Protein AF-A0A7C6KQ66-F1 (afdb_monomer)

pLDDT: mean 91.45, std 15.51, range [29.56, 98.81]

Sequence (405 aa):
MKKIFVTVLALMLLFSIIGCSGQSTKSQGKYQDGIYFAQEDEFASSGWKYLVTLEVKGGKIVAADWNGVNKTGGPDKDTLSKAGKYPIVANGGAQADWHVQAEKVEAYLIETQDPSKISFKDGEGHTDDIAGVSIKVSEFFKLVEKALANGPVGRGKYQDGAYYAEEEGYTKDWKYTASLTVVNGFIVAADWNGVNINGGKDKDTLSKDGEYPIVTNGGAQADWHVQAEKAEAYLLSTQDPTKITYKDDAGHTDDIAGVSIHVKEFFELAQKALENGPIAEGPYKDGFYYAQQKEFTKGFKYMAHIAVKNGRIVAADWNGIAEEEGAPDKDNLSKSGEYGLVTKGNAQAEWHEQAQRAEAYLIETQDPTKISYKDDEGHTDDIAGVSIHVSEFFELAKEALKDAK

Structure (mmCIF, N/CA/C/O backbone):
data_AF-A0A7C6KQ66-F1
#
_entry.id   AF-A0A7C6KQ66-F1
#
loop_
_atom_site.group_PDB
_atom_site.id
_atom_site.type_symbol
_atom_site.label_atom_id
_atom_site.label_alt_id
_atom_site.label_comp_id
_atom_site.label_asym_id
_atom_site.label_entity_id
_atom_site.label_seq_id
_atom_site.pdbx_PDB_ins_code
_atom_site.Cartn_x
_atom_site.Cartn_y
_atom_site.Cartn_z
_atom_site.occupancy
_atom_site.B_iso_or_equiv
_atom_site.auth_seq_id
_atom_site.auth_comp_id
_atom_site.auth_asym_id
_atom_site.auth_atom_id
_atom_site.pdbx_PDB_model_num
ATOM 1 N N . MET A 1 1 ? -54.425 56.608 -1.137 1.00 40.84 1 MET A N 1
ATOM 2 C CA . MET A 1 1 ? -54.417 55.138 -1.302 1.00 40.84 1 MET A CA 1
ATOM 3 C C . MET A 1 1 ? -53.670 54.542 -0.101 1.00 40.84 1 MET A C 1
ATOM 5 O O . MET A 1 1 ? -52.453 54.573 -0.089 1.00 40.84 1 MET A O 1
ATOM 9 N N . LYS A 1 2 ? -54.317 54.517 1.081 1.00 30.23 2 LYS A N 1
ATOM 10 C CA . LYS A 1 2 ? -54.684 53.312 1.879 1.00 30.23 2 LYS A CA 1
ATOM 11 C C . LYS A 1 2 ? -53.529 52.291 1.946 1.00 30.23 2 LYS A C 1
ATOM 13 O O . LYS A 1 2 ? -53.368 51.536 1.004 1.00 30.23 2 LYS A O 1
ATOM 18 N N . LYS A 1 3 ? -52.569 52.423 2.878 1.00 31.64 3 LYS A N 1
ATOM 19 C CA . LYS A 1 3 ? -52.571 52.019 4.313 1.00 31.64 3 LYS A CA 1
ATOM 20 C C . LYS A 1 3 ? -53.028 50.561 4.529 1.00 31.64 3 LYS A C 1
ATOM 22 O O . LYS A 1 3 ? -54.137 50.241 4.119 1.00 31.64 3 LYS A O 1
ATOM 27 N N . ILE A 1 4 ? -52.267 49.771 5.298 1.00 34.25 4 ILE A N 1
ATOM 28 C CA . ILE A 1 4 ? -52.582 49.374 6.694 1.00 34.25 4 ILE A CA 1
ATOM 29 C C . ILE A 1 4 ? -51.693 48.179 7.129 1.00 34.25 4 ILE A C 1
ATOM 31 O O . ILE A 1 4 ? -51.730 47.110 6.532 1.00 34.25 4 ILE A O 1
ATOM 35 N N . PHE A 1 5 ? -50.934 48.388 8.210 1.00 36.22 5 PHE A N 1
ATOM 36 C CA . PHE A 1 5 ? -50.412 47.376 9.139 1.00 36.22 5 PHE A CA 1
ATOM 37 C C . PHE A 1 5 ? -51.579 46.837 9.986 1.00 36.22 5 PHE A C 1
ATOM 39 O O . PHE A 1 5 ? -52.257 47.659 10.600 1.00 36.22 5 PHE A O 1
ATOM 46 N N . VAL A 1 6 ? -51.775 45.518 10.095 1.00 33.78 6 VAL A N 1
ATOM 47 C CA . VAL A 1 6 ? -52.524 44.889 11.206 1.00 33.78 6 VAL A CA 1
ATOM 48 C C . VAL A 1 6 ? -51.905 43.530 11.536 1.00 33.78 6 VAL A C 1
ATOM 50 O O . VAL A 1 6 ? -52.036 42.563 10.794 1.00 33.78 6 VAL A O 1
ATOM 53 N N . THR A 1 7 ? -51.248 43.483 12.688 1.00 36.09 7 THR A N 1
ATOM 54 C CA . THR A 1 7 ? -51.093 42.307 13.552 1.00 36.09 7 THR A CA 1
ATOM 55 C C . THR A 1 7 ? -52.466 41.934 14.112 1.00 36.09 7 THR A C 1
ATOM 57 O O . THR A 1 7 ? -53.162 42.872 14.488 1.00 36.09 7 THR A O 1
ATOM 60 N N . VAL A 1 8 ? -52.840 40.644 14.228 1.00 31.25 8 VAL A N 1
ATOM 61 C CA . VAL A 1 8 ? -53.646 40.086 15.349 1.00 31.25 8 VAL A CA 1
ATOM 62 C C . VAL A 1 8 ? -54.064 38.609 15.145 1.00 31.25 8 VAL A C 1
ATOM 64 O O . VAL A 1 8 ? -54.542 38.218 14.088 1.00 31.25 8 VAL A O 1
ATOM 67 N N . LEU A 1 9 ? -53.936 37.878 16.261 1.00 29.56 9 LEU A N 1
ATOM 68 C CA . LEU A 1 9 ? -54.646 36.689 16.767 1.00 29.56 9 LEU A CA 1
ATOM 69 C C . LEU A 1 9 ? -54.459 35.279 16.188 1.00 29.56 9 LEU A C 1
ATOM 71 O O . LEU A 1 9 ? -54.883 34.928 15.093 1.00 29.56 9 LEU A O 1
ATOM 75 N N . ALA A 1 10 ? -53.996 34.441 17.118 1.00 36.22 10 ALA A N 1
ATOM 76 C CA . ALA A 1 10 ? -54.229 33.016 17.233 1.00 36.22 10 ALA A CA 1
ATOM 77 C C . ALA A 1 10 ? -55.722 32.644 17.209 1.00 36.22 10 ALA A C 1
ATOM 79 O O . ALA A 1 10 ? -56.552 33.311 17.831 1.00 36.22 10 ALA A O 1
ATOM 80 N N . LEU A 1 11 ? -56.019 31.496 16.598 1.00 30.98 11 LEU A N 1
ATOM 81 C CA . LEU A 1 11 ? -57.235 30.736 16.854 1.00 30.98 11 LEU A CA 1
ATOM 82 C C . LEU A 1 11 ? -56.868 29.257 17.031 1.00 30.98 11 LEU A C 1
ATOM 84 O O . LEU A 1 11 ? -56.385 28.603 16.110 1.00 30.98 11 LEU A O 1
ATOM 88 N N . MET A 1 12 ? -57.083 28.766 18.252 1.00 35.69 12 MET A N 1
ATOM 89 C CA . MET A 1 12 ? -57.128 27.347 18.593 1.00 35.69 12 MET A CA 1
ATOM 90 C C . MET A 1 12 ? -58.239 26.658 17.797 1.00 35.69 12 MET A C 1
ATOM 92 O O . MET A 1 12 ? -59.374 27.132 17.784 1.00 35.69 12 MET A O 1
ATOM 96 N N . LEU A 1 13 ? -57.933 25.491 17.234 1.00 33.09 13 LEU A N 1
ATOM 97 C CA . LEU A 1 13 ? -58.931 24.528 16.782 1.00 33.09 13 LEU A CA 1
ATOM 98 C C . LEU A 1 13 ? -58.604 23.162 17.388 1.00 33.09 13 LEU A C 1
ATOM 100 O O . LEU A 1 13 ? -57.654 22.486 17.002 1.00 33.09 13 LEU A O 1
ATOM 104 N N . LEU A 1 14 ? -59.407 22.815 18.394 1.00 34.69 14 LEU A N 1
ATOM 105 C CA . LEU A 1 14 ? -59.548 21.489 18.979 1.00 34.69 14 LEU A CA 1
ATOM 106 C C . LEU A 1 14 ? -60.201 20.558 17.951 1.00 34.69 14 LEU A C 1
ATOM 108 O O . LEU A 1 14 ? -61.336 20.796 17.545 1.00 34.69 14 LEU A O 1
ATOM 112 N N . PHE A 1 15 ? -59.516 19.472 17.603 1.00 36.56 15 PHE A N 1
ATOM 113 C CA . PHE A 1 15 ? -60.144 18.271 17.060 1.00 36.56 15 PHE A CA 1
ATOM 114 C C . PHE A 1 15 ? -59.748 17.081 17.931 1.00 36.56 15 PHE A C 1
ATOM 116 O O . PHE A 1 15 ? -58.623 16.588 17.892 1.00 36.56 15 PHE A O 1
ATOM 123 N N . SER A 1 16 ? -60.695 16.649 18.756 1.00 36.44 16 SER A N 1
ATOM 124 C CA . SER A 1 16 ? -60.678 15.388 19.482 1.00 36.44 16 SER A CA 1
ATOM 125 C C . SER A 1 16 ? -61.073 14.265 18.526 1.00 36.44 16 SER A C 1
ATOM 127 O O . SER A 1 16 ? -62.207 14.217 18.054 1.00 36.44 16 SER A O 1
ATOM 129 N N . ILE A 1 17 ? -60.153 13.332 18.276 1.00 41.84 17 ILE A N 1
ATOM 130 C CA . ILE A 1 17 ? -60.480 12.020 17.715 1.00 41.84 17 ILE A CA 1
ATOM 131 C C . ILE A 1 17 ? -59.922 10.970 18.671 1.00 41.84 17 ILE A C 1
ATOM 133 O O . ILE A 1 17 ? -58.716 10.843 18.868 1.00 41.84 17 ILE A O 1
ATOM 137 N N . ILE A 1 18 ? -60.849 10.259 19.306 1.00 48.12 18 ILE A N 1
ATOM 138 C CA . ILE A 1 18 ? -60.609 9.071 20.115 1.00 48.12 18 ILE A CA 1
ATOM 139 C C . ILE A 1 18 ? -60.218 7.945 19.155 1.00 48.12 18 ILE A C 1
ATOM 141 O O . ILE A 1 18 ? -61.003 7.565 18.290 1.00 48.12 18 ILE A O 1
ATOM 145 N N . GLY A 1 19 ? -59.009 7.418 19.323 1.00 34.84 19 GLY A N 1
ATOM 146 C CA . GLY A 1 19 ? -58.496 6.266 18.590 1.00 34.84 19 GLY A CA 1
ATOM 147 C C . GLY A 1 19 ? -57.509 5.489 19.453 1.00 34.84 19 GLY A C 1
ATOM 148 O O . GLY A 1 19 ? -56.300 5.598 19.278 1.00 34.84 19 GLY A O 1
ATOM 149 N N . CYS A 1 20 ? -58.022 4.721 20.415 1.00 43.88 20 CYS A N 1
ATOM 150 C CA . CYS A 1 20 ? -57.249 3.678 21.081 1.00 43.88 20 CYS A CA 1
ATOM 151 C C . CYS A 1 20 ? -57.147 2.461 20.155 1.00 43.88 20 CYS A C 1
ATOM 153 O O . CYS A 1 20 ? -58.115 1.722 20.011 1.00 43.88 20 CYS A O 1
ATOM 155 N N . SER A 1 21 ? -55.962 2.206 19.603 1.00 38.78 21 SER A N 1
ATOM 156 C CA . SER A 1 21 ? -55.524 0.848 19.263 1.00 38.78 21 SER A CA 1
ATOM 157 C C . SER A 1 21 ? -54.003 0.813 19.099 1.00 38.78 21 SER A C 1
ATOM 159 O O . SER A 1 21 ? -53.472 1.198 18.063 1.00 38.78 21 SER A O 1
ATOM 161 N N . GLY A 1 22 ? -53.317 0.346 20.146 1.00 40.84 22 GLY A N 1
ATOM 162 C CA . GLY A 1 22 ? -52.006 -0.295 20.037 1.00 40.84 22 GLY A CA 1
ATOM 163 C C . GLY A 1 22 ? -50.828 0.582 19.619 1.00 40.84 22 GLY A C 1
ATOM 164 O O . GLY A 1 22 ? -50.122 0.233 18.679 1.00 40.84 22 GLY A O 1
ATOM 165 N N . GLN A 1 23 ? -50.532 1.656 20.357 1.00 34.25 23 GLN A N 1
ATOM 166 C CA . GLN A 1 23 ? -49.145 2.119 20.420 1.00 34.25 23 GLN A CA 1
ATOM 167 C C . GLN A 1 23 ? -48.328 1.046 21.145 1.00 34.25 23 GLN A C 1
ATOM 169 O O . GLN A 1 23 ? -48.281 0.998 22.372 1.00 34.25 23 GLN A O 1
ATOM 174 N N . SER A 1 24 ? -47.674 0.175 20.378 1.00 35.59 24 SER A N 1
ATOM 175 C CA . SER A 1 24 ? -46.448 -0.454 20.845 1.00 35.59 24 SER A CA 1
ATOM 176 C C . SER A 1 24 ? -45.450 0.678 21.070 1.00 35.59 24 SER A C 1
ATOM 178 O O . SER A 1 24 ? -44.851 1.188 20.120 1.00 35.59 24 SER A O 1
ATOM 180 N N . THR A 1 25 ? -45.308 1.116 22.315 1.00 33.81 25 THR A N 1
ATOM 181 C CA . THR A 1 25 ? -44.170 1.911 22.757 1.00 33.81 25 THR A CA 1
ATOM 182 C C . THR A 1 25 ? -42.924 1.050 22.564 1.00 33.81 25 THR A C 1
ATOM 184 O O . THR A 1 25 ? -42.476 0.352 23.470 1.00 33.81 25 THR A O 1
ATOM 187 N N . LYS A 1 26 ? -42.369 1.047 21.342 1.00 45.38 26 LYS A N 1
ATOM 188 C CA . LYS A 1 26 ? -40.978 0.651 21.144 1.00 45.38 26 LYS A CA 1
ATOM 189 C C . LYS A 1 26 ? -40.188 1.562 22.071 1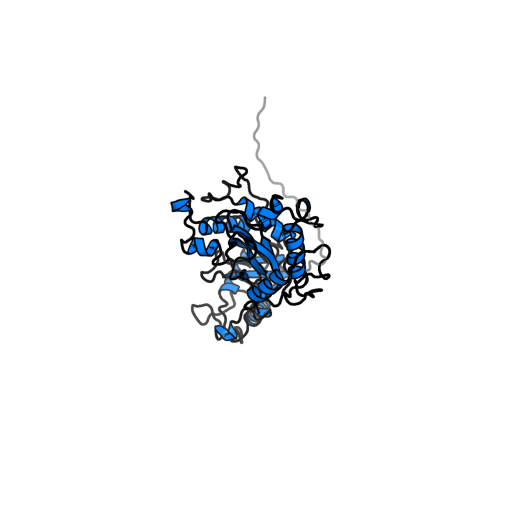.00 45.38 26 LYS A C 1
ATOM 191 O O . LYS A 1 26 ? -40.188 2.774 21.877 1.00 45.38 26 LYS A O 1
ATOM 196 N N . SER A 1 27 ? -39.602 0.978 23.113 1.00 42.00 27 SER A N 1
ATOM 197 C CA . SER A 1 27 ? -38.518 1.598 23.863 1.00 42.00 27 SER A CA 1
ATOM 198 C C . SER A 1 27 ? -37.570 2.197 22.828 1.00 42.00 27 SER A C 1
ATOM 200 O O . SER A 1 27 ? -36.998 1.472 22.016 1.00 42.00 27 SER A O 1
ATOM 202 N N . GLN A 1 28 ? -37.522 3.525 22.767 1.00 52.28 28 GLN A N 1
ATOM 203 C CA . GLN A 1 28 ? -36.563 4.234 21.940 1.00 52.28 28 GLN A CA 1
ATOM 204 C C . GLN A 1 28 ? -35.218 3.947 22.612 1.00 52.28 28 GLN A C 1
ATOM 206 O O . GLN A 1 28 ? -34.982 4.413 23.727 1.00 52.28 28 GLN A O 1
ATOM 211 N N . GLY A 1 29 ? -34.436 3.028 22.039 1.00 63.50 29 GLY A N 1
ATOM 212 C CA . GLY A 1 29 ? -33.154 2.633 22.615 1.00 63.50 29 GLY A CA 1
ATOM 213 C C . GLY A 1 29 ? -32.194 3.825 22.708 1.00 63.50 29 GLY A C 1
ATOM 214 O O . GLY A 1 29 ? -32.462 4.897 22.165 1.00 63.50 29 GLY A O 1
ATOM 215 N N . LYS A 1 30 ? -31.090 3.649 23.442 1.00 85.81 30 LYS A N 1
ATOM 216 C CA . LYS A 1 30 ? -30.157 4.729 23.827 1.00 85.81 30 LYS A CA 1
ATOM 217 C C . LYS A 1 30 ? -29.564 5.462 22.615 1.00 85.81 30 LYS A C 1
ATOM 219 O O . LYS A 1 30 ? -29.259 6.647 22.714 1.00 85.81 30 LYS A O 1
ATOM 224 N N . TYR A 1 31 ? -29.430 4.766 21.489 1.00 93.62 31 TYR A N 1
ATOM 225 C CA . TYR A 1 31 ? -28.789 5.253 20.269 1.00 93.62 31 TYR A CA 1
ATOM 226 C C . TYR A 1 31 ? -29.721 5.136 19.054 1.00 93.62 31 TYR A C 1
ATOM 228 O O . TYR A 1 31 ? -30.702 4.392 19.082 1.00 93.62 31 TYR A O 1
ATOM 236 N N . GLN A 1 32 ? -29.437 5.889 17.991 1.00 96.44 32 GLN A N 1
ATOM 237 C CA . GLN A 1 32 ? -30.151 5.754 16.718 1.00 96.44 32 GLN A CA 1
ATOM 238 C C . GLN A 1 32 ? -29.660 4.502 15.986 1.00 96.44 32 GLN A C 1
ATOM 240 O O . GLN A 1 32 ? -28.497 4.136 16.098 1.00 96.44 32 GLN A O 1
ATOM 245 N N . ASP A 1 33 ? -30.531 3.843 15.227 1.00 97.88 33 ASP A N 1
ATOM 246 C CA . ASP A 1 33 ? -30.113 2.691 14.426 1.00 97.88 33 ASP A CA 1
ATOM 247 C C . ASP A 1 33 ? -29.197 3.140 13.279 1.00 97.88 33 ASP A C 1
ATOM 249 O O . ASP A 1 33 ? -29.448 4.163 12.638 1.00 97.88 33 ASP A O 1
ATOM 253 N N . GLY A 1 34 ? -28.155 2.359 12.997 1.00 98.19 34 GLY A N 1
ATOM 254 C CA . GLY A 1 34 ? -27.223 2.635 11.907 1.00 98.19 34 GLY A CA 1
ATOM 255 C C . GLY A 1 34 ? -25.794 2.173 12.176 1.00 98.19 34 GLY A C 1
ATOM 256 O O . GLY A 1 34 ? -25.508 1.524 13.182 1.00 98.19 34 GLY A O 1
ATOM 257 N N . ILE A 1 35 ? -24.905 2.516 11.244 1.00 98.62 35 ILE A N 1
ATOM 258 C CA . ILE A 1 35 ? -23.466 2.262 11.348 1.00 98.62 35 ILE A CA 1
ATOM 259 C C . ILE A 1 35 ? -22.779 3.516 11.866 1.00 98.62 35 ILE A C 1
ATOM 261 O O . ILE A 1 35 ? -22.937 4.590 11.287 1.00 98.62 35 ILE A O 1
ATOM 265 N N . TYR A 1 36 ? -22.013 3.362 12.933 1.00 98.69 36 TYR A N 1
ATOM 266 C CA . TYR A 1 36 ? -21.206 4.404 13.546 1.00 98.69 36 TYR A CA 1
ATOM 267 C C . TYR A 1 36 ? -19.739 4.113 13.268 1.00 98.69 36 TYR A C 1
ATOM 269 O O . TYR A 1 36 ? -19.330 2.955 13.275 1.00 98.69 36 TYR A O 1
ATOM 277 N N . PHE A 1 37 ? -18.948 5.156 13.046 1.00 98.56 37 PHE A N 1
ATOM 278 C CA . PHE A 1 37 ? -17.531 5.013 12.751 1.00 98.56 37 PHE A CA 1
ATOM 279 C C . PHE A 1 37 ? -16.745 6.175 13.349 1.00 98.56 37 PHE A C 1
ATOM 281 O O . PHE A 1 37 ? -17.166 7.331 13.257 1.00 98.56 37 PHE A O 1
ATOM 288 N N . ALA A 1 38 ? -15.606 5.872 13.958 1.00 98.44 38 ALA A N 1
ATOM 289 C CA . ALA A 1 38 ? -14.645 6.871 14.398 1.00 98.44 38 ALA A CA 1
ATOM 290 C C . ALA A 1 38 ? -13.224 6.338 14.260 1.00 98.44 38 ALA A C 1
ATOM 292 O O . ALA A 1 38 ? -12.986 5.141 14.361 1.00 98.44 38 ALA A O 1
ATOM 293 N N . GLN A 1 39 ? -12.281 7.252 14.080 1.00 98.19 39 GLN A N 1
ATOM 294 C CA . GLN A 1 39 ? -10.851 6.977 14.049 1.00 98.19 39 GLN A CA 1
ATOM 295 C C . GLN A 1 39 ? -10.110 8.011 14.895 1.00 98.19 39 GLN A C 1
ATOM 297 O O . GLN A 1 39 ? -10.647 9.091 15.193 1.00 98.19 39 GLN A O 1
ATOM 302 N N . GLU A 1 40 ? -8.892 7.671 15.300 1.00 98.19 40 GLU A N 1
ATOM 303 C CA . GLU A 1 40 ? -7.959 8.641 15.867 1.00 98.19 40 GLU A CA 1
ATOM 304 C C . GLU A 1 40 ? -7.658 9.732 14.832 1.00 98.19 40 GLU A C 1
ATOM 306 O O . GLU A 1 40 ? -7.700 9.493 13.622 1.00 98.19 40 GLU A O 1
ATOM 311 N N . ASP A 1 41 ? -7.412 10.950 15.315 1.00 95.19 41 ASP A N 1
ATOM 312 C CA . ASP A 1 41 ? -7.246 12.120 14.447 1.00 95.19 41 ASP A CA 1
ATOM 313 C C . ASP A 1 41 ? -5.884 12.132 13.737 1.00 95.19 41 ASP A C 1
ATOM 315 O O . ASP A 1 41 ? -5.774 12.638 12.624 1.00 95.19 41 ASP A O 1
ATOM 319 N N . GLU A 1 42 ? -4.866 11.524 14.348 1.00 95.12 42 GLU A N 1
ATOM 320 C CA . GLU A 1 42 ? -3.498 11.467 13.835 1.00 95.12 42 GLU A CA 1
ATOM 321 C C . GLU A 1 42 ? -2.936 10.047 13.950 1.00 95.12 42 GLU A C 1
ATOM 323 O O . GLU A 1 42 ? -3.331 9.269 14.822 1.00 95.12 42 GLU A O 1
ATOM 328 N N . PHE A 1 43 ? -1.983 9.708 13.081 1.00 95.94 43 PHE A N 1
ATOM 329 C CA . PHE A 1 43 ? -1.188 8.495 13.245 1.00 95.94 43 PHE A CA 1
ATOM 330 C C . PHE A 1 43 ? -0.196 8.667 14.395 1.00 95.94 43 PHE A C 1
ATOM 332 O O . PHE A 1 43 ? 0.498 9.678 14.492 1.00 95.94 43 PHE A O 1
ATOM 339 N N . ALA A 1 44 ? -0.073 7.649 15.247 1.00 95.06 44 ALA A N 1
ATOM 340 C CA . ALA A 1 44 ? 0.959 7.627 16.272 1.00 95.06 44 ALA A CA 1
ATOM 341 C C . ALA A 1 44 ? 2.363 7.583 15.642 1.00 95.06 44 ALA A C 1
ATOM 343 O O . ALA A 1 44 ? 2.538 7.229 14.475 1.00 95.06 44 ALA A O 1
ATOM 344 N N . SER A 1 45 ? 3.403 7.833 16.442 1.00 92.06 45 SER A N 1
ATOM 345 C CA . SER A 1 45 ? 4.806 7.731 15.997 1.00 92.06 45 SER A CA 1
ATOM 346 C C . SER A 1 45 ? 5.183 6.350 15.442 1.00 92.06 45 SER A C 1
ATOM 348 O O . SER A 1 45 ? 6.096 6.238 14.630 1.00 92.06 45 SER A O 1
ATOM 350 N N . SER A 1 46 ? 4.451 5.302 15.834 1.00 91.94 46 SER A N 1
ATOM 351 C CA . SER A 1 46 ? 4.573 3.947 15.280 1.00 91.94 46 SER A CA 1
ATOM 352 C C . SER A 1 46 ? 4.045 3.806 13.844 1.00 91.94 46 SER A C 1
ATOM 354 O O . SER A 1 46 ? 4.183 2.743 13.242 1.00 91.94 46 SER A O 1
ATOM 356 N N . GLY A 1 47 ? 3.397 4.843 13.312 1.00 94.94 47 GLY A N 1
ATOM 357 C CA . GLY A 1 47 ? 2.683 4.832 12.040 1.00 94.94 47 GLY A CA 1
ATOM 358 C C . GLY A 1 47 ? 1.283 4.228 12.115 1.00 94.94 47 GLY A C 1
ATOM 359 O O . GLY A 1 47 ? 0.590 4.243 11.108 1.00 94.94 47 GLY A O 1
ATOM 360 N N . TRP A 1 48 ? 0.850 3.709 13.267 1.00 96.56 48 TRP A N 1
ATOM 361 C CA . TRP A 1 48 ? -0.486 3.135 13.445 1.00 96.56 48 TRP A CA 1
ATOM 362 C C . TRP A 1 48 ? -1.481 4.155 13.985 1.00 96.56 48 TRP A C 1
ATOM 364 O O . TRP A 1 48 ? -1.128 4.986 14.821 1.00 96.56 48 TRP A O 1
ATOM 374 N N . LYS A 1 49 ? -2.736 4.022 13.564 1.00 97.06 49 LYS A N 1
ATOM 375 C CA . LYS A 1 49 ? -3.890 4.638 14.218 1.00 97.06 49 LYS A CA 1
ATOM 376 C C . LYS A 1 49 ? -5.005 3.624 14.400 1.00 97.06 49 LYS A C 1
ATOM 378 O O . LYS A 1 49 ? -5.123 2.695 13.599 1.00 97.06 49 LYS A O 1
ATOM 383 N N . TYR A 1 50 ? -5.825 3.811 15.421 1.00 98.44 50 TYR A N 1
ATOM 384 C CA . TYR A 1 50 ? -6.993 2.982 15.683 1.00 98.44 50 TYR A CA 1
ATOM 385 C C . TYR A 1 50 ? -8.284 3.595 15.153 1.00 98.44 50 TYR A C 1
ATOM 387 O O . TYR A 1 50 ? -8.422 4.809 14.984 1.00 98.44 50 TYR A O 1
ATOM 395 N N . LEU A 1 51 ? -9.249 2.717 14.906 1.00 98.62 51 LEU A N 1
ATOM 396 C CA . LEU A 1 51 ? -10.595 3.051 14.478 1.00 98.62 51 LEU A CA 1
ATOM 397 C C . LEU A 1 51 ? -11.602 2.054 15.051 1.00 98.62 51 LEU A C 1
ATOM 399 O O . LEU A 1 51 ? -11.235 0.960 15.475 1.00 98.62 51 LEU A O 1
ATOM 403 N N . VAL A 1 52 ? -12.872 2.441 15.076 1.00 98.75 52 VAL A N 1
ATOM 404 C CA . VAL A 1 52 ? -13.972 1.579 15.497 1.00 98.75 52 VAL A CA 1
ATOM 405 C C . VAL A 1 52 ? -15.138 1.696 14.529 1.00 98.75 52 VAL A C 1
ATOM 407 O O . VAL A 1 52 ? -15.506 2.806 14.134 1.00 98.75 52 VAL A O 1
ATOM 410 N N . THR A 1 53 ? -15.750 0.561 14.203 1.00 98.69 53 THR A N 1
ATOM 411 C CA . THR A 1 53 ? -17.044 0.484 13.518 1.00 98.69 53 THR A CA 1
ATOM 412 C C . THR A 1 53 ? -18.063 -0.151 14.460 1.00 98.69 53 THR A C 1
ATOM 414 O O . THR A 1 53 ? -17.815 -1.217 15.014 1.00 98.69 53 THR A O 1
ATOM 417 N N . LEU A 1 54 ? -19.224 0.477 14.655 1.00 98.75 54 LEU A N 1
ATOM 418 C CA . LEU A 1 54 ? -20.321 -0.084 15.451 1.00 98.75 54 LEU A CA 1
ATOM 419 C C . LEU A 1 54 ? -21.569 -0.238 14.589 1.00 98.75 54 LEU A C 1
ATOM 421 O O . LEU A 1 54 ? -21.875 0.631 13.773 1.00 98.75 54 LEU A O 1
ATOM 425 N N . GLU A 1 55 ? -22.345 -1.288 14.835 1.00 98.56 55 GLU A N 1
ATOM 426 C CA . GLU A 1 55 ? -23.711 -1.404 14.325 1.00 98.56 55 GLU A CA 1
ATOM 427 C C . GLU A 1 55 ? -24.703 -1.266 15.479 1.00 98.56 55 GLU A C 1
ATOM 429 O O . GLU A 1 55 ? -24.615 -1.985 16.477 1.00 98.56 55 GLU A O 1
ATOM 434 N N . VAL A 1 56 ? -25.676 -0.367 15.329 1.00 98.62 56 VAL A N 1
ATOM 435 C CA . VAL A 1 56 ? -26.789 -0.197 16.266 1.00 98.62 56 VAL A CA 1
ATOM 436 C C . VAL A 1 56 ? -28.097 -0.639 15.613 1.00 98.62 56 VAL A C 1
ATOM 438 O O . VAL A 1 56 ? -28.448 -0.171 14.528 1.00 98.62 56 VAL A O 1
ATOM 441 N N . LYS A 1 57 ? -28.843 -1.519 16.293 1.00 97.88 57 LYS A N 1
ATOM 442 C CA . LYS A 1 57 ? -30.187 -1.977 15.898 1.00 97.88 57 LYS A CA 1
ATOM 443 C C . LYS A 1 57 ? -31.129 -1.978 17.098 1.00 97.88 57 LYS A C 1
ATOM 445 O O . LYS A 1 57 ? -30.795 -2.508 18.158 1.00 97.88 57 LYS A O 1
ATOM 450 N N . GLY A 1 58 ? -32.325 -1.414 16.945 1.00 96.12 58 GLY A N 1
ATOM 451 C CA . GLY A 1 58 ? -33.263 -1.227 18.055 1.00 96.12 58 GLY A CA 1
ATOM 452 C C . GLY A 1 58 ? -32.692 -0.371 19.193 1.00 96.12 58 GLY A C 1
ATOM 453 O O . GLY A 1 58 ? -33.024 -0.597 20.357 1.00 96.12 58 GLY A O 1
ATOM 454 N N . GLY A 1 59 ? -31.796 0.560 18.863 1.00 96.31 59 GLY A N 1
ATOM 455 C CA . GLY A 1 59 ? -31.056 1.425 19.777 1.00 96.31 59 GLY A CA 1
ATOM 456 C C . GLY A 1 59 ? -30.131 0.710 20.762 1.00 96.31 59 GLY A C 1
ATOM 457 O O . GLY A 1 59 ? -29.865 1.242 21.843 1.00 96.31 59 GLY A O 1
ATOM 458 N N . LYS A 1 60 ? -29.650 -0.483 20.388 1.00 97.44 60 LYS A N 1
ATOM 459 C CA . LYS A 1 60 ? -28.601 -1.251 21.072 1.00 97.44 60 LYS A CA 1
ATOM 460 C C . LYS A 1 60 ? -27.417 -1.484 20.141 1.00 97.44 60 LYS A C 1
ATOM 462 O O . LYS A 1 60 ? -27.632 -1.731 18.957 1.00 97.44 60 LYS A O 1
ATOM 467 N N . ILE A 1 61 ? -26.201 -1.463 20.681 1.00 98.38 61 ILE A N 1
ATOM 468 C CA . ILE A 1 61 ? -24.985 -1.869 19.967 1.00 98.38 61 ILE A CA 1
ATOM 469 C C . ILE A 1 61 ? -25.065 -3.385 19.764 1.00 98.38 61 ILE A C 1
ATOM 471 O O . ILE A 1 61 ? -25.122 -4.134 20.736 1.00 98.38 61 ILE A O 1
ATOM 475 N N . VAL A 1 62 ? -25.131 -3.836 18.516 1.00 98.38 62 VAL A N 1
ATOM 476 C CA . VAL A 1 62 ? -25.239 -5.261 18.158 1.00 98.38 62 VAL A CA 1
ATOM 477 C C . VAL A 1 62 ? -23.964 -5.815 17.533 1.00 98.38 62 VAL A C 1
ATOM 479 O O . VAL A 1 62 ? -23.790 -7.029 17.518 1.00 98.38 62 VAL A O 1
ATOM 482 N N . ALA A 1 63 ? -23.081 -4.942 17.053 1.00 98.56 63 ALA A N 1
ATOM 483 C CA . ALA A 1 63 ? -21.737 -5.288 16.615 1.00 98.56 63 ALA A CA 1
ATOM 484 C C . ALA A 1 63 ? -20.775 -4.147 16.955 1.00 98.56 63 ALA A C 1
ATOM 486 O O . ALA A 1 63 ? -21.164 -2.975 16.936 1.00 98.56 63 ALA A O 1
ATOM 487 N N . ALA A 1 64 ? -19.533 -4.509 17.243 1.00 98.62 64 ALA A N 1
ATOM 488 C CA . ALA A 1 64 ? -18.407 -3.611 17.408 1.00 98.62 64 ALA A CA 1
ATOM 489 C C . ALA A 1 64 ? -17.200 -4.267 16.735 1.00 98.62 64 ALA A C 1
ATOM 491 O O . ALA A 1 64 ? -17.038 -5.474 16.857 1.00 98.62 64 ALA A O 1
ATOM 492 N N . ASP A 1 65 ? -16.418 -3.474 16.019 1.00 98.44 65 ASP A N 1
ATOM 493 C CA . ASP A 1 65 ? -15.196 -3.883 15.333 1.00 98.44 65 ASP A CA 1
ATOM 494 C C . ASP A 1 65 ? -14.129 -2.841 15.655 1.00 98.44 65 ASP A C 1
ATOM 496 O O . ASP A 1 65 ? -14.255 -1.673 15.270 1.00 98.44 65 ASP A O 1
ATOM 500 N N . TRP A 1 66 ? -13.137 -3.236 16.445 1.00 98.62 66 TRP A N 1
ATOM 501 C CA . TRP A 1 66 ? -11.960 -2.447 16.747 1.00 98.62 66 TRP A CA 1
ATOM 502 C C . TRP A 1 66 ? -10.855 -2.863 15.794 1.00 98.62 66 TRP A C 1
ATOM 504 O O . TRP A 1 66 ? -10.442 -4.017 15.756 1.00 98.62 66 TRP A O 1
ATOM 514 N N . ASN A 1 67 ? -10.313 -1.896 15.063 1.00 98.12 67 ASN A N 1
ATOM 515 C CA . ASN A 1 67 ? -9.242 -2.162 14.120 1.00 98.12 67 ASN A CA 1
ATOM 516 C C . ASN A 1 67 ? -8.185 -1.056 14.177 1.00 98.12 67 ASN A C 1
ATOM 518 O O . ASN A 1 67 ? -8.342 -0.035 14.854 1.00 98.12 67 ASN A O 1
ATOM 522 N N . GLY A 1 68 ? -7.082 -1.254 13.469 1.00 97.69 68 GLY A N 1
ATOM 523 C CA . GLY A 1 68 ? -6.065 -0.238 13.267 1.00 97.69 68 GLY A CA 1
ATOM 524 C C . GLY A 1 68 ? -5.509 -0.277 11.856 1.00 97.69 68 GLY A C 1
ATOM 525 O O . GLY A 1 68 ? -5.523 -1.310 11.198 1.00 97.69 68 GLY A O 1
ATOM 526 N N . VAL A 1 69 ? -4.995 0.853 11.392 1.00 98.12 69 VAL A N 1
ATOM 527 C CA . VAL A 1 69 ? -4.389 0.982 10.062 1.00 98.12 69 VAL A CA 1
ATOM 528 C C . VAL A 1 69 ? -3.036 1.666 10.168 1.00 98.12 69 VAL A C 1
ATOM 530 O O . VAL A 1 69 ? -2.813 2.464 11.083 1.00 98.12 69 VAL A O 1
ATOM 533 N N . ASN A 1 70 ? -2.123 1.336 9.255 1.00 97.38 70 ASN A N 1
ATOM 534 C CA . ASN A 1 70 ? -0.813 1.968 9.182 1.00 97.38 70 ASN A CA 1
ATOM 535 C C . ASN A 1 70 ? -0.811 3.075 8.124 1.00 97.38 70 ASN A C 1
ATOM 537 O O . ASN A 1 70 ? -1.453 2.936 7.085 1.00 97.38 70 ASN A O 1
ATOM 541 N N . LYS A 1 71 ? -0.073 4.157 8.372 1.00 96.56 71 LYS A N 1
ATOM 542 C CA . LYS A 1 71 ? 0.081 5.266 7.427 1.00 96.56 71 LYS A CA 1
ATOM 543 C C . LYS A 1 71 ? 0.648 4.834 6.075 1.00 96.56 71 LYS A C 1
ATOM 545 O O . LYS A 1 71 ? 0.282 5.434 5.083 1.00 96.56 71 LYS A O 1
ATOM 550 N N . THR A 1 72 ? 1.426 3.747 6.026 1.00 95.25 72 THR A N 1
ATOM 551 C CA . THR A 1 72 ? 1.972 3.180 4.779 1.00 95.25 72 THR A CA 1
ATOM 552 C C . THR A 1 72 ? 0.924 2.464 3.905 1.00 95.25 72 THR A C 1
ATOM 554 O O . THR A 1 72 ? 1.274 1.790 2.934 1.00 95.25 72 THR A O 1
ATOM 557 N N . GLY A 1 73 ? -0.359 2.517 4.282 1.00 96.00 73 GLY A N 1
ATOM 558 C CA . GLY A 1 73 ? -1.427 1.733 3.668 1.00 96.00 73 GLY A CA 1
ATOM 559 C C . GLY A 1 73 ? -1.236 0.224 3.864 1.00 96.00 73 GLY A C 1
ATOM 560 O O . GLY A 1 73 ? -0.454 -0.222 4.709 1.00 96.00 73 GLY A O 1
ATOM 561 N N . GLY A 1 74 ? -1.941 -0.576 3.059 1.00 95.31 74 GLY A N 1
ATOM 562 C CA . GLY A 1 74 ? -1.869 -2.038 3.117 1.00 95.31 74 GLY A CA 1
ATOM 563 C C . GLY A 1 74 ? -2.953 -2.667 4.005 1.00 95.31 74 GLY A C 1
ATOM 564 O O . GLY A 1 74 ? -4.003 -2.050 4.213 1.00 95.31 74 GLY A O 1
ATOM 565 N N . PRO A 1 75 ? -2.760 -3.916 4.469 1.00 95.69 75 PRO A N 1
ATOM 566 C CA . PRO A 1 75 ? -3.742 -4.602 5.303 1.00 95.69 75 PRO A CA 1
ATOM 567 C C . PRO A 1 75 ? -3.918 -3.921 6.660 1.00 95.69 75 PRO A C 1
ATOM 569 O O . PRO A 1 75 ? -2.970 -3.394 7.248 1.00 95.69 75 PRO A O 1
ATOM 572 N N . ASP A 1 76 ? -5.144 -3.969 7.170 1.00 96.81 76 ASP A N 1
ATOM 573 C CA . ASP A 1 76 ? -5.443 -3.516 8.521 1.00 96.81 76 ASP A CA 1
ATOM 574 C C . ASP A 1 76 ? -4.881 -4.470 9.592 1.00 96.81 76 ASP A C 1
ATOM 576 O O . ASP A 1 76 ? -4.348 -5.555 9.326 1.00 96.81 76 ASP A O 1
ATOM 580 N N . 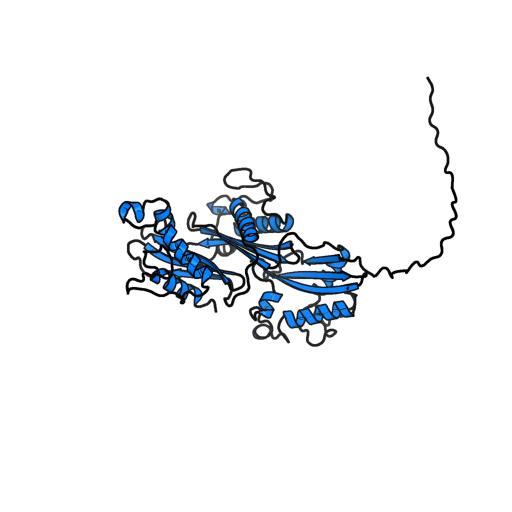LYS A 1 77 ? -4.941 -4.015 10.840 1.00 96.25 77 LYS A N 1
ATOM 581 C CA . LYS A 1 77 ? -4.317 -4.668 11.986 1.00 96.25 77 LYS A CA 1
ATOM 582 C C . LYS A 1 77 ? -4.968 -6.000 12.326 1.00 96.25 77 LYS A C 1
ATOM 584 O O . LYS A 1 77 ? -4.254 -6.928 12.708 1.00 96.25 77 LYS A O 1
ATOM 589 N N . ASP A 1 78 ? -6.287 -6.088 12.199 1.00 95.25 78 ASP A N 1
ATOM 590 C CA . ASP A 1 78 ? -7.027 -7.330 12.406 1.00 95.25 78 ASP A CA 1
ATOM 591 C C . ASP A 1 78 ? -6.594 -8.390 11.383 1.00 95.25 78 ASP A C 1
ATOM 593 O O . ASP A 1 78 ? -6.170 -9.484 11.765 1.00 95.25 78 ASP A O 1
ATOM 597 N N . THR A 1 79 ? -6.550 -8.017 10.100 1.00 95.12 79 THR A N 1
ATOM 598 C CA . THR A 1 79 ? -6.065 -8.863 8.999 1.00 95.12 79 THR A CA 1
ATOM 599 C C . THR A 1 79 ? -4.641 -9.349 9.264 1.00 95.12 79 THR A C 1
ATOM 601 O O . THR A 1 79 ? -4.372 -10.552 9.252 1.00 95.12 79 THR A O 1
ATOM 604 N N . LEU A 1 80 ? -3.716 -8.440 9.592 1.00 94.31 80 LEU A N 1
ATOM 605 C CA . LEU A 1 80 ? -2.336 -8.815 9.915 1.00 94.31 80 LEU A CA 1
ATOM 606 C C . LEU A 1 80 ? -2.245 -9.718 11.148 1.00 94.31 80 LEU A C 1
ATOM 608 O O . LEU A 1 80 ? -1.417 -10.628 11.183 1.00 94.31 80 LEU A O 1
ATOM 612 N N . SER A 1 81 ? -3.057 -9.471 12.176 1.00 94.94 81 SER A N 1
ATOM 613 C CA . SER A 1 81 ? -3.032 -10.271 13.396 1.00 94.94 81 SER A CA 1
ATOM 614 C C . SER A 1 81 ? -3.558 -11.684 13.157 1.00 94.94 81 SER A C 1
ATOM 616 O O . SER A 1 81 ? -2.924 -12.625 13.630 1.00 94.94 81 SER A O 1
ATOM 618 N N . LYS A 1 82 ? -4.648 -11.846 12.399 1.00 93.25 82 LYS A N 1
ATOM 619 C CA . LYS A 1 82 ? -5.206 -13.155 12.016 1.00 93.25 82 LYS A CA 1
ATOM 620 C C . LYS A 1 82 ? -4.255 -13.949 11.122 1.00 93.25 82 LYS A C 1
ATOM 622 O O . LYS A 1 82 ? -4.129 -15.159 11.287 1.00 93.25 82 LYS A O 1
ATOM 627 N N . ALA A 1 83 ? -3.513 -13.259 10.257 1.00 91.38 83 ALA A N 1
ATOM 628 C CA . ALA A 1 83 ? -2.468 -13.847 9.423 1.00 91.38 83 ALA A CA 1
ATOM 629 C C . ALA A 1 83 ? -1.181 -14.219 10.196 1.00 91.38 83 ALA A C 1
ATOM 631 O O . ALA A 1 83 ? -0.226 -14.714 9.598 1.00 91.38 83 ALA A O 1
ATOM 632 N N . GLY A 1 84 ? -1.090 -13.925 11.502 1.00 90.06 84 GLY A N 1
ATOM 633 C CA . GLY A 1 84 ? 0.135 -14.106 12.296 1.00 90.06 84 GLY A CA 1
ATOM 634 C C . GLY A 1 84 ? 1.260 -13.114 11.958 1.00 90.06 84 GLY A C 1
ATOM 635 O O . GLY A 1 84 ? 2.378 -13.242 12.456 1.00 90.06 84 GLY A O 1
ATOM 636 N N . LYS A 1 85 ? 0.971 -12.095 11.141 1.00 88.75 85 LYS A N 1
ATOM 637 C CA . LYS A 1 85 ? 1.904 -11.050 10.684 1.00 88.75 85 LYS A CA 1
ATOM 638 C C . LYS A 1 85 ? 1.952 -9.830 11.613 1.00 88.75 85 LYS A C 1
ATOM 640 O O . LYS A 1 85 ? 2.671 -8.873 11.336 1.00 88.75 85 LYS A O 1
ATOM 645 N N . TYR A 1 86 ? 1.235 -9.872 12.739 1.00 88.50 86 TYR A N 1
ATOM 646 C CA . TYR A 1 86 ? 1.314 -8.883 13.820 1.00 88.50 86 TYR A CA 1
ATOM 647 C C . TYR A 1 86 ? 1.627 -9.545 15.180 1.00 88.50 86 TYR A C 1
ATOM 649 O O . TYR A 1 86 ? 0.768 -9.605 16.065 1.00 88.50 86 TYR A O 1
ATOM 657 N N . PRO A 1 87 ? 2.845 -10.092 15.364 1.00 82.69 87 PRO A N 1
ATOM 658 C CA . PRO A 1 87 ? 3.160 -10.978 16.485 1.00 82.69 87 PRO A CA 1
ATOM 659 C C . PRO A 1 87 ? 3.418 -10.216 17.798 1.00 82.69 87 PRO A C 1
ATOM 661 O O . PRO A 1 87 ? 4.559 -10.042 18.228 1.00 82.69 87 PRO A O 1
ATOM 664 N N . ILE A 1 88 ? 2.356 -9.781 18.482 1.00 83.56 88 ILE A N 1
ATOM 665 C CA . ILE A 1 88 ? 2.468 -9.102 19.789 1.00 83.56 88 ILE A CA 1
ATOM 666 C C . ILE A 1 88 ? 2.740 -10.059 20.956 1.00 83.56 88 ILE A C 1
ATOM 668 O O . ILE A 1 88 ? 3.271 -9.635 21.982 1.00 83.56 88 ILE A O 1
ATOM 672 N N . VAL A 1 89 ? 2.426 -11.350 20.807 1.00 79.06 89 VAL A N 1
ATOM 673 C CA . VAL A 1 89 ? 2.766 -12.372 21.809 1.00 79.06 89 VAL A CA 1
ATOM 674 C C . VAL A 1 89 ? 4.269 -12.619 21.793 1.00 79.06 89 VAL A C 1
ATOM 676 O O . VAL A 1 89 ? 4.941 -12.419 22.803 1.00 79.06 89 VAL A O 1
ATOM 679 N N . ALA A 1 90 ? 4.803 -12.989 20.624 1.00 73.75 90 ALA A N 1
ATOM 680 C CA . ALA A 1 90 ? 6.212 -13.336 20.469 1.00 73.75 90 ALA A CA 1
ATOM 681 C C . ALA A 1 90 ? 7.142 -12.143 20.737 1.00 73.75 90 ALA A C 1
ATOM 683 O O . ALA A 1 90 ? 8.178 -12.316 21.373 1.00 73.75 90 ALA A O 1
ATOM 684 N N . ASN A 1 91 ? 6.758 -10.937 20.298 1.00 77.81 91 ASN A N 1
ATOM 685 C CA . ASN A 1 91 ? 7.637 -9.765 20.370 1.00 77.81 91 ASN A CA 1
ATOM 686 C C . ASN A 1 91 ? 7.321 -8.817 21.536 1.00 77.81 91 ASN A C 1
ATOM 688 O O . ASN A 1 91 ? 8.170 -8.006 21.896 1.00 77.81 91 ASN A O 1
ATOM 692 N N . GLY A 1 92 ? 6.115 -8.880 22.108 1.00 73.62 92 GLY A N 1
ATOM 693 C CA . GLY A 1 92 ? 5.629 -7.913 23.100 1.00 73.62 92 GLY A CA 1
ATOM 694 C C . GLY A 1 92 ? 5.204 -8.514 24.438 1.00 73.62 92 GLY A C 1
ATOM 695 O O . GLY A 1 92 ? 4.814 -7.764 25.328 1.00 73.62 92 GLY A O 1
ATOM 696 N N . GLY A 1 93 ? 5.254 -9.843 24.599 1.00 77.81 93 GLY A N 1
ATOM 697 C CA . GLY A 1 93 ? 4.832 -10.518 25.831 1.00 77.81 93 GLY A CA 1
ATOM 698 C C . GLY A 1 93 ? 3.328 -10.413 26.112 1.00 77.81 93 GLY A C 1
ATOM 699 O O . GLY A 1 93 ? 2.902 -10.608 27.252 1.00 77.81 93 GLY A O 1
ATOM 700 N N . ALA A 1 94 ? 2.525 -10.082 25.097 1.00 86.06 94 ALA A N 1
ATOM 701 C CA . ALA A 1 94 ? 1.076 -10.021 25.224 1.00 86.06 94 ALA A CA 1
ATOM 702 C C . ALA A 1 94 ? 0.483 -11.409 25.517 1.00 86.06 94 ALA A C 1
ATOM 704 O O . ALA A 1 94 ? 1.041 -12.434 25.129 1.00 86.06 94 ALA A O 1
ATOM 705 N N . GLN A 1 95 ? -0.674 -11.446 26.179 1.00 87.75 95 GLN A N 1
ATOM 706 C CA . GLN A 1 95 ? -1.309 -12.707 26.584 1.00 87.75 95 GLN A CA 1
ATOM 707 C C . GLN A 1 95 ? -1.880 -13.519 25.412 1.00 87.75 95 GLN A C 1
ATOM 709 O O . GLN A 1 95 ? -2.023 -14.734 25.530 1.00 87.75 95 GLN A O 1
ATOM 714 N N . ALA A 1 96 ? -2.233 -12.857 24.311 1.00 93.38 96 ALA A N 1
ATOM 715 C CA . ALA A 1 96 ? -2.764 -13.465 23.095 1.00 93.38 96 ALA A CA 1
ATOM 716 C C . ALA A 1 96 ? -2.507 -12.545 21.891 1.00 93.38 96 ALA A C 1
ATOM 718 O O . ALA A 1 96 ? -2.050 -11.410 22.059 1.00 93.38 96 ALA A O 1
ATOM 719 N N . ASP A 1 97 ? -2.809 -13.013 20.683 1.00 94.75 97 ASP A N 1
ATOM 720 C CA . ASP A 1 97 ? -2.748 -12.169 19.492 1.00 94.75 97 ASP A CA 1
ATOM 721 C C . ASP A 1 97 ? -3.713 -10.985 19.598 1.00 94.75 97 ASP A C 1
ATOM 723 O O . ASP A 1 97 ? -4.685 -11.009 20.358 1.00 94.75 97 ASP A O 1
ATOM 727 N N . TRP A 1 98 ? -3.414 -9.917 18.858 1.00 96.00 98 TRP A N 1
ATOM 728 C CA . TRP A 1 98 ? -4.134 -8.653 18.980 1.00 96.00 98 TRP A CA 1
ATOM 729 C C . TRP A 1 98 ? -5.630 -8.822 18.688 1.00 96.00 98 TRP A C 1
ATOM 731 O O . TRP A 1 98 ? -6.440 -8.414 19.516 1.00 96.00 98 TRP A O 1
ATOM 741 N N . HIS A 1 99 ? -5.985 -9.503 17.591 1.00 96.75 99 HIS A N 1
ATOM 742 C CA . HIS A 1 99 ? -7.384 -9.745 17.212 1.00 96.75 99 HIS A CA 1
ATOM 743 C C . HIS A 1 99 ? -8.163 -10.512 18.291 1.00 96.75 99 HIS A C 1
ATOM 745 O O . HIS A 1 99 ? -9.264 -10.122 18.656 1.00 96.75 99 HIS A O 1
ATOM 751 N N . VAL A 1 100 ? -7.556 -11.540 18.899 1.00 97.25 100 VAL A N 1
ATOM 752 C CA . VAL A 1 100 ? -8.185 -12.324 19.979 1.00 97.25 100 VAL A CA 1
ATOM 753 C C . VAL A 1 100 ? -8.509 -11.448 21.190 1.00 97.25 100 VAL A C 1
ATOM 755 O O . VAL A 1 100 ? -9.498 -11.668 21.889 1.00 97.25 100 VAL A O 1
ATOM 758 N N . GLN A 1 101 ? -7.653 -10.471 21.487 1.00 97.88 101 GLN A N 1
ATOM 759 C CA . GLN A 1 101 ? -7.896 -9.539 22.582 1.00 97.88 101 GLN A CA 1
ATOM 760 C C . GLN A 1 101 ? -8.921 -8.469 22.198 1.00 97.88 101 GLN A C 1
ATOM 762 O O . GLN A 1 101 ? -9.784 -8.172 23.019 1.00 97.88 101 GLN A O 1
ATOM 767 N N . ALA A 1 102 ? -8.867 -7.936 20.974 1.00 98.12 102 ALA A N 1
ATOM 768 C CA . ALA A 1 102 ? -9.831 -6.964 20.460 1.00 98.12 102 ALA A CA 1
ATOM 769 C C . ALA A 1 102 ? -11.266 -7.521 20.473 1.00 98.12 102 ALA A C 1
ATOM 771 O O . ALA A 1 102 ? -12.146 -6.889 21.055 1.00 98.12 102 ALA A O 1
ATOM 772 N N . GLU A 1 103 ? -11.468 -8.762 20.014 1.00 98.38 103 GLU A N 1
ATOM 773 C CA . GLU A 1 103 ? -12.769 -9.453 20.034 1.00 98.38 103 GLU A CA 1
ATOM 774 C C . GLU A 1 103 ? -13.377 -9.530 21.448 1.00 98.38 103 GLU A C 1
ATOM 776 O O . GLU A 1 103 ? -14.587 -9.382 21.641 1.00 98.38 103 GLU A O 1
ATOM 781 N N . LYS A 1 104 ? -12.548 -9.720 22.485 1.00 98.44 104 LYS A N 1
ATOM 782 C CA . LYS A 1 104 ? -13.023 -9.710 23.882 1.00 98.44 104 LYS A CA 1
ATOM 783 C C . LYS A 1 104 ? -13.456 -8.321 24.336 1.00 98.44 104 LYS A C 1
ATOM 785 O O . LYS A 1 104 ? -14.408 -8.200 25.106 1.00 98.44 104 LYS A O 1
ATOM 790 N N . VAL A 1 105 ? -12.749 -7.285 23.894 1.00 98.56 105 VAL A N 1
ATOM 791 C CA . VAL A 1 105 ? -13.059 -5.890 24.224 1.00 98.56 105 VAL A CA 1
ATOM 792 C C . VAL A 1 105 ? -14.353 -5.449 23.535 1.00 98.56 105 VAL A C 1
ATOM 794 O O . VAL A 1 105 ? -15.221 -4.849 24.171 1.00 98.56 105 VAL A O 1
ATOM 797 N N . GLU A 1 106 ? -14.536 -5.830 22.275 1.00 98.75 106 GLU A N 1
ATOM 798 C CA . GLU A 1 106 ? -15.772 -5.631 21.516 1.00 98.75 106 GLU A CA 1
ATOM 799 C C . GLU A 1 106 ? -16.959 -6.341 22.172 1.00 98.75 106 GLU A C 1
ATOM 801 O O . GLU A 1 106 ? -18.002 -5.726 22.409 1.00 98.75 106 GLU A O 1
ATOM 806 N N . ALA A 1 107 ? -16.793 -7.617 22.539 1.00 98.69 107 ALA A N 1
ATOM 807 C CA . ALA A 1 107 ? -17.822 -8.387 23.231 1.00 98.69 107 ALA A CA 1
ATOM 808 C C . ALA A 1 107 ? -18.213 -7.748 24.573 1.00 98.69 107 ALA A C 1
ATOM 810 O O . ALA A 1 107 ? -19.401 -7.660 24.891 1.00 98.69 107 ALA A O 1
ATOM 811 N N . TYR A 1 108 ? -17.236 -7.238 25.329 1.00 98.69 108 TYR A N 1
ATOM 812 C CA . TYR A 1 108 ? -17.489 -6.521 26.577 1.00 98.69 108 TYR A CA 1
ATOM 813 C C . TYR A 1 108 ? -18.333 -5.258 26.356 1.00 98.69 108 TYR A C 1
ATOM 815 O O . TYR A 1 108 ? -19.282 -5.006 27.104 1.00 98.69 108 TYR A O 1
ATOM 823 N N . LEU A 1 109 ? -18.054 -4.471 25.311 1.00 98.62 109 LEU A N 1
ATOM 824 C CA . LEU A 1 109 ? -18.885 -3.314 24.959 1.00 98.62 109 LEU A CA 1
ATOM 825 C C . LEU A 1 109 ? -20.310 -3.732 24.573 1.00 98.62 109 LEU A C 1
ATOM 827 O O . LEU A 1 109 ? -21.277 -3.097 24.998 1.00 98.62 109 LEU A O 1
ATOM 831 N N . ILE A 1 110 ? -20.456 -4.799 23.785 1.00 98.44 110 ILE A N 1
ATOM 832 C CA . ILE A 1 110 ? -21.768 -5.318 23.376 1.00 98.44 110 ILE A CA 1
ATOM 833 C C . ILE A 1 110 ? -22.559 -5.814 24.597 1.00 98.44 110 ILE A C 1
ATOM 835 O O . ILE A 1 110 ? -23.768 -5.603 24.674 1.00 98.44 110 ILE A O 1
ATOM 839 N N . GLU A 1 111 ? -21.919 -6.420 25.591 1.00 98.12 111 GLU A N 1
ATOM 840 C CA . GLU A 1 111 ? -22.602 -6.835 26.820 1.00 98.12 111 GLU A CA 1
ATOM 841 C C . GLU A 1 111 ? -23.004 -5.634 27.690 1.00 98.12 111 GLU A C 1
ATOM 843 O O . GLU A 1 111 ? -24.125 -5.560 28.202 1.00 98.12 111 GLU A O 1
ATOM 848 N N . THR A 1 112 ? -22.095 -4.674 27.856 1.00 97.19 112 THR A N 1
ATOM 849 C CA . THR A 1 112 ? -22.284 -3.545 28.775 1.00 97.19 112 THR A CA 1
ATOM 850 C C . THR A 1 112 ? -23.158 -2.430 28.215 1.00 97.19 112 THR A C 1
ATOM 852 O O . THR A 1 112 ? -23.817 -1.745 28.999 1.00 97.19 112 THR A O 1
ATOM 855 N N . GLN A 1 113 ? -23.196 -2.257 26.888 1.00 97.69 113 GLN A N 1
ATOM 856 C CA . GLN A 1 113 ? -23.932 -1.201 26.174 1.00 97.69 113 GLN A CA 1
ATOM 857 C C . GLN A 1 113 ? -23.567 0.232 26.617 1.00 97.69 113 GLN A C 1
ATOM 859 O O . GLN A 1 113 ? -24.320 1.186 26.378 1.00 97.69 113 GLN A O 1
ATOM 864 N N . ASP A 1 114 ? -22.430 0.401 27.292 1.00 95.81 114 ASP A N 1
ATOM 865 C CA . ASP A 1 114 ? -22.006 1.672 27.861 1.00 95.81 114 ASP A CA 1
ATOM 866 C C . ASP A 1 114 ? -20.476 1.788 27.849 1.00 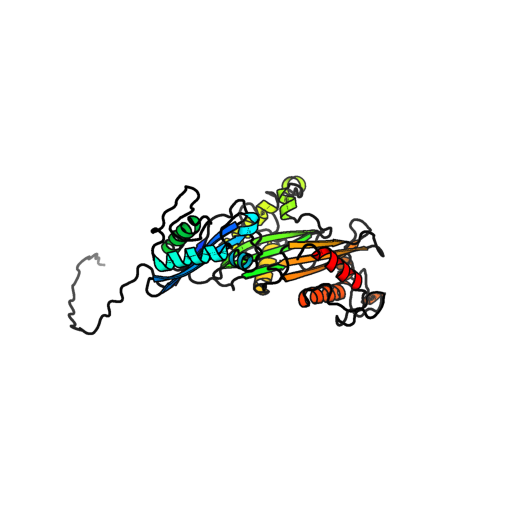95.81 114 ASP A C 1
ATOM 868 O O . ASP A 1 114 ? -19.818 1.117 28.644 1.00 95.81 114 ASP A O 1
ATOM 872 N N . PRO A 1 115 ? -19.893 2.638 26.984 1.00 95.75 115 PRO A N 1
ATOM 873 C CA . PRO A 1 115 ? -18.441 2.763 26.894 1.00 95.75 115 PRO A CA 1
ATOM 874 C C . PRO A 1 115 ? -17.789 3.360 28.146 1.00 95.75 115 PRO A C 1
ATOM 876 O O . PRO A 1 115 ? -16.593 3.184 28.344 1.00 95.75 115 PRO A O 1
ATOM 879 N N . SER A 1 116 ? -18.566 4.016 29.013 1.00 95.81 116 SER A N 1
ATOM 880 C CA . SER A 1 116 ? -18.074 4.533 30.294 1.00 95.81 116 SER A CA 1
ATOM 881 C C . SER A 1 116 ? -17.992 3.468 31.393 1.00 95.81 116 SER A C 1
ATOM 883 O O . SER A 1 116 ? -17.428 3.711 32.461 1.00 95.81 116 SER A O 1
ATOM 885 N N . LYS A 1 117 ? -18.553 2.274 31.159 1.00 96.12 117 LYS A N 1
ATOM 886 C CA . LYS A 1 117 ? -18.566 1.167 32.118 1.00 96.12 117 LYS A CA 1
ATOM 887 C C . LYS A 1 117 ? -17.308 0.313 31.963 1.00 96.12 117 LYS A C 1
ATOM 889 O O . LYS A 1 117 ? -17.399 -0.862 31.646 1.00 96.12 117 LYS A O 1
ATOM 894 N N . ILE A 1 118 ? -16.148 0.918 32.189 1.00 97.19 118 ILE A N 1
ATOM 895 C CA . ILE A 1 118 ? -14.841 0.256 32.195 1.00 97.19 118 ILE A CA 1
ATOM 896 C C . ILE A 1 118 ? -13.937 0.942 33.224 1.00 97.19 118 ILE A C 1
ATOM 898 O O . ILE A 1 118 ? -13.985 2.161 33.391 1.00 97.19 118 ILE A O 1
ATOM 902 N N . SER A 1 119 ? -13.111 0.174 33.927 1.00 96.94 119 SER A N 1
ATOM 903 C CA . SER A 1 119 ? -12.085 0.682 34.835 1.00 96.94 119 SER A CA 1
ATOM 904 C C . SER A 1 119 ? -10.684 0.411 34.289 1.00 96.94 119 SER A C 1
ATOM 906 O O . SER A 1 119 ? -10.410 -0.639 33.704 1.00 96.94 119 SER A O 1
ATOM 908 N N . PHE A 1 120 ? -9.781 1.374 34.477 1.00 97.19 120 PHE A N 1
ATOM 909 C CA . PHE A 1 120 ? -8.378 1.246 34.090 1.00 97.19 120 PHE A CA 1
ATOM 910 C C . PHE A 1 120 ? -7.513 1.055 35.333 1.00 97.19 120 PHE A C 1
ATOM 912 O O . PHE A 1 120 ? -7.644 1.798 36.307 1.00 97.19 120 PHE A O 1
ATOM 919 N N . LYS A 1 121 ? -6.624 0.060 35.300 1.00 95.56 121 LYS A N 1
ATOM 920 C CA . LYS A 1 121 ? -5.735 -0.273 36.426 1.00 95.56 121 LYS A CA 1
ATOM 921 C C . LYS A 1 121 ? -4.456 0.559 36.456 1.00 95.56 121 LYS A C 1
ATOM 923 O O . LYS A 1 121 ? -3.758 0.583 37.466 1.00 95.56 121 LYS A O 1
ATOM 928 N N . ASP A 1 122 ? -4.151 1.240 35.359 1.00 95.50 122 ASP A N 1
ATOM 929 C CA . ASP A 1 122 ? -3.008 2.129 35.225 1.00 95.50 122 ASP A CA 1
ATOM 930 C C . ASP A 1 122 ? -3.331 3.324 34.318 1.00 95.50 122 ASP A C 1
ATOM 932 O O . ASP A 1 122 ? -4.384 3.397 33.684 1.00 95.50 122 ASP A O 1
ATOM 936 N N . GLY A 1 123 ? -2.410 4.289 34.276 1.00 94.12 123 GLY A N 1
ATOM 937 C CA . GLY A 1 123 ? -2.534 5.474 33.426 1.00 94.12 123 GLY A CA 1
ATOM 938 C C . GLY A 1 123 ? -2.283 5.212 31.939 1.00 94.12 123 GLY A C 1
ATOM 939 O O . GLY A 1 123 ? -2.463 6.123 31.136 1.00 94.12 123 GLY A O 1
ATOM 940 N N . GLU A 1 124 ? -1.866 4.001 31.562 1.00 91.69 124 GLU A N 1
ATOM 941 C CA . GLU A 1 124 ? -1.645 3.621 30.165 1.00 91.69 124 GLU A CA 1
ATOM 942 C C . GLU A 1 124 ? -2.911 3.076 29.498 1.00 91.69 124 GLU A C 1
ATOM 944 O O . GLU A 1 124 ? -2.951 2.971 28.274 1.00 91.69 124 GLU A O 1
ATOM 949 N N . GLY A 1 125 ? -3.950 2.772 30.282 1.00 95.50 125 GLY A N 1
ATOM 950 C CA . GLY A 1 125 ? -5.245 2.343 29.768 1.00 95.50 125 GLY A CA 1
ATOM 951 C C . GLY A 1 125 ? -5.432 0.830 29.717 1.00 95.50 125 GLY A C 1
ATOM 952 O O . GLY A 1 125 ? -6.275 0.358 28.953 1.00 95.50 125 GLY A O 1
ATOM 953 N N . HIS A 1 126 ? -4.677 0.062 30.507 1.00 96.12 126 HIS A N 1
ATOM 954 C CA . HIS A 1 126 ? -4.953 -1.363 30.699 1.00 96.12 126 HIS A CA 1
ATOM 955 C C . HIS A 1 126 ? -6.104 -1.569 31.692 1.00 96.12 126 HIS A C 1
ATOM 957 O O . HIS A 1 126 ? -6.364 -0.726 32.553 1.00 96.12 126 HIS A O 1
ATOM 963 N N . THR A 1 127 ? -6.771 -2.719 31.617 1.00 97.31 127 THR A N 1
ATOM 964 C CA . THR A 1 127 ? -7.910 -3.071 32.479 1.00 97.31 127 THR A CA 1
ATOM 965 C C . THR A 1 127 ? -7.770 -4.486 33.044 1.00 97.31 127 THR A C 1
ATOM 967 O O . THR A 1 127 ? -7.050 -5.308 32.478 1.00 97.31 127 THR A O 1
ATOM 970 N N . ASP A 1 128 ? -8.446 -4.756 34.162 1.00 96.75 128 ASP A N 1
ATOM 971 C CA . ASP A 1 128 ? -8.692 -6.110 34.683 1.00 96.75 128 ASP A CA 1
ATOM 972 C C . ASP A 1 128 ? -10.175 -6.521 34.559 1.00 96.75 128 ASP A C 1
ATOM 974 O O . ASP A 1 128 ? -10.524 -7.657 34.878 1.00 96.75 128 ASP A O 1
ATOM 978 N N . ASP A 1 129 ? -11.050 -5.640 34.053 1.00 97.62 129 ASP A N 1
ATOM 979 C CA . ASP A 1 129 ? -12.485 -5.928 33.888 1.00 97.62 129 ASP A CA 1
ATOM 980 C C . ASP A 1 129 ? -12.758 -6.943 32.767 1.00 97.62 129 ASP A C 1
ATOM 982 O O . ASP A 1 129 ? -13.836 -7.537 32.710 1.00 97.62 129 ASP A O 1
ATOM 986 N N . ILE A 1 130 ? -11.780 -7.153 31.877 1.00 97.50 130 ILE A N 1
ATOM 987 C CA . ILE A 1 130 ? -11.881 -8.033 30.712 1.00 97.50 130 ILE A CA 1
ATOM 988 C C . ILE A 1 130 ? -10.821 -9.128 30.829 1.00 97.50 130 ILE A C 1
ATOM 990 O O . ILE A 1 130 ? -9.625 -8.910 30.629 1.00 97.50 130 ILE A O 1
ATOM 994 N N . ALA A 1 131 ? -11.262 -10.339 31.167 1.00 95.88 131 ALA A N 1
ATOM 995 C CA . ALA A 1 131 ? -10.360 -11.453 31.426 1.00 95.88 131 ALA A CA 1
ATOM 996 C C . ALA A 1 131 ? -9.544 -11.858 30.182 1.00 95.88 131 ALA A C 1
ATOM 998 O O . ALA A 1 131 ? -10.072 -12.172 29.110 1.00 95.88 131 ALA A O 1
ATOM 999 N N . GLY A 1 132 ? -8.225 -11.945 30.352 1.00 93.50 132 GLY A N 1
ATOM 1000 C CA . GLY A 1 132 ? -7.313 -12.360 29.288 1.00 93.50 132 GLY A CA 1
ATOM 1001 C C . GLY A 1 132 ? -7.093 -11.294 28.210 1.00 93.50 132 GLY A C 1
ATOM 1002 O O . GLY A 1 132 ? -6.866 -11.664 27.056 1.00 93.50 132 GLY A O 1
ATOM 1003 N N . VAL A 1 133 ? -7.240 -10.016 28.572 1.00 96.31 133 VAL A N 1
ATOM 1004 C CA . VAL A 1 133 ? -6.841 -8.850 27.777 1.00 96.31 133 VAL A CA 1
ATOM 1005 C C . VAL A 1 133 ? -5.679 -8.158 28.491 1.00 96.31 133 VAL A C 1
ATOM 1007 O O . VAL A 1 133 ? -5.764 -7.810 29.666 1.00 96.31 133 VAL A O 1
ATOM 1010 N N . SER A 1 134 ? -4.573 -7.985 27.776 1.00 94.75 134 SER A N 1
ATOM 1011 C CA . SER A 1 134 ? -3.348 -7.326 28.231 1.00 94.75 134 SER A CA 1
ATOM 1012 C C . SER A 1 134 ? -2.954 -6.113 27.390 1.00 94.75 134 SER A C 1
ATOM 1014 O O . SER A 1 134 ? -1.992 -5.443 27.743 1.00 94.75 134 SER A O 1
ATOM 1016 N N . ILE A 1 135 ? -3.627 -5.852 26.267 1.00 94.88 135 ILE A N 1
ATOM 1017 C CA . ILE A 1 135 ? -3.433 -4.627 25.479 1.00 94.88 135 ILE A CA 1
ATOM 1018 C C . ILE A 1 135 ? -4.075 -3.417 26.171 1.00 94.88 135 ILE A C 1
ATOM 1020 O O . ILE A 1 135 ? -4.949 -3.561 27.029 1.00 94.88 135 ILE A O 1
ATOM 1024 N N . LYS A 1 136 ? -3.624 -2.215 25.805 1.00 94.88 136 LYS A N 1
ATOM 1025 C CA . LYS A 1 136 ? -4.275 -0.954 26.180 1.00 94.88 136 LYS A CA 1
ATOM 1026 C C . LYS A 1 136 ? -5.634 -0.911 25.491 1.00 94.88 136 LYS A C 1
ATOM 1028 O O . LYS A 1 136 ? -5.712 -1.249 24.320 1.00 94.88 136 LYS A O 1
ATOM 1033 N N . VAL A 1 137 ? -6.700 -0.585 26.218 1.00 97.38 137 VAL A N 1
ATOM 1034 C CA . VAL A 1 137 ? -8.073 -0.570 25.669 1.00 97.38 137 VAL A CA 1
ATOM 1035 C C . VAL A 1 137 ? -8.730 0.800 25.782 1.00 97.38 137 VAL A C 1
ATOM 1037 O O . VAL A 1 137 ? -9.844 1.003 25.306 1.00 97.38 137 VAL A O 1
ATOM 1040 N N . SER A 1 138 ? -8.057 1.764 26.415 1.00 96.81 138 SER A N 1
ATOM 1041 C CA . SER A 1 138 ? -8.614 3.103 26.625 1.00 96.81 138 SER A CA 1
ATOM 1042 C C . SER A 1 138 ? -8.918 3.829 25.315 1.00 96.81 138 SER A C 1
ATOM 1044 O O . SER A 1 138 ? -9.901 4.562 25.232 1.00 96.81 138 SER A O 1
ATOM 1046 N N . GLU A 1 139 ? -8.102 3.606 24.287 1.00 96.44 139 GLU A N 1
ATOM 1047 C CA . GLU A 1 139 ? -8.286 4.119 22.935 1.00 96.44 139 GLU A CA 1
ATOM 1048 C C . GLU A 1 139 ? -9.591 3.617 22.308 1.00 96.44 139 GLU A C 1
ATOM 1050 O O . GLU A 1 139 ? -10.347 4.419 21.764 1.00 96.44 139 GLU A O 1
ATOM 1055 N N . PHE A 1 140 ? -9.919 2.331 22.468 1.00 98.44 140 PHE A N 1
ATOM 1056 C CA . PHE A 1 140 ? -11.153 1.750 21.951 1.00 98.44 140 PHE A CA 1
ATOM 1057 C C . PHE A 1 140 ? -12.376 2.439 22.557 1.00 98.44 140 PHE A C 1
ATOM 1059 O O . PHE A 1 140 ? -13.225 2.940 21.826 1.00 98.44 140 PHE A O 1
ATOM 1066 N N . PHE A 1 141 ? -12.447 2.545 23.887 1.00 98.44 141 PHE A N 1
ATOM 1067 C CA . PHE A 1 141 ? -13.603 3.159 24.548 1.00 98.44 141 PHE A CA 1
ATOM 1068 C C . PHE A 1 141 ? -13.746 4.653 24.219 1.00 98.44 141 PHE A C 1
ATOM 1070 O O . PHE A 1 141 ? -14.861 5.111 23.967 1.00 98.44 141 PHE A O 1
ATOM 1077 N N . LYS A 1 142 ? -12.637 5.398 24.103 1.00 98.00 142 LYS A N 1
ATOM 1078 C CA . LYS A 1 142 ? -12.658 6.795 23.625 1.00 98.00 142 LYS A CA 1
ATOM 1079 C C . LYS A 1 142 ? -13.200 6.905 22.198 1.00 98.00 142 LYS A C 1
ATOM 1081 O O . LYS A 1 142 ? -13.986 7.804 21.902 1.00 98.00 142 LYS A O 1
ATOM 1086 N N . LEU A 1 143 ? -12.799 5.997 21.306 1.00 98.69 143 LEU A N 1
ATOM 1087 C CA . LEU A 1 143 ? -13.295 5.965 19.929 1.00 98.69 143 LEU A CA 1
ATOM 1088 C C . LEU A 1 143 ? -14.771 5.581 19.861 1.00 98.69 143 LEU A C 1
ATOM 1090 O O . LEU A 1 143 ? -15.505 6.160 19.066 1.00 98.69 143 LEU A O 1
ATOM 1094 N N . VAL A 1 144 ? -15.232 4.667 20.713 1.00 98.75 144 VAL A N 1
ATOM 1095 C CA . VAL A 1 144 ? -16.650 4.301 20.824 1.00 98.75 144 VAL A CA 1
ATOM 1096 C C . VAL A 1 144 ? -17.480 5.505 21.265 1.00 98.75 144 VAL A C 1
ATOM 1098 O O . VAL A 1 144 ? -18.505 5.796 20.650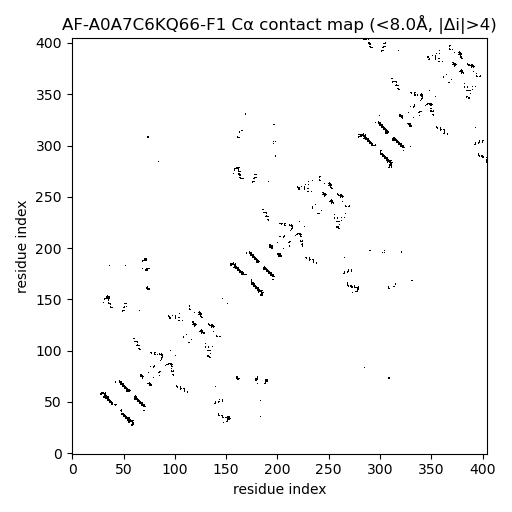 1.00 98.75 144 VAL A O 1
ATOM 1101 N N . GLU A 1 145 ? -17.036 6.245 22.285 1.00 98.38 145 GLU A N 1
ATOM 1102 C CA . GLU A 1 145 ? -17.687 7.490 22.712 1.00 98.38 145 GLU A CA 1
ATOM 1103 C C . GLU A 1 145 ? -17.740 8.515 21.575 1.00 98.38 145 GLU A C 1
ATOM 1105 O O . GLU A 1 145 ? -18.810 9.059 21.290 1.00 98.38 145 GLU A O 1
ATOM 1110 N N . LYS A 1 146 ? -16.612 8.726 20.880 1.00 98.38 146 LYS A N 1
ATOM 1111 C CA . LYS A 1 146 ? -16.518 9.617 19.713 1.00 98.38 146 LYS A CA 1
ATOM 1112 C C . LYS A 1 146 ? -17.486 9.194 18.605 1.00 98.38 146 LYS A C 1
ATOM 1114 O O . LYS A 1 146 ? -18.218 10.034 18.086 1.00 98.38 146 LYS A O 1
ATOM 1119 N N . ALA A 1 147 ? -17.535 7.904 18.272 1.00 98.31 147 ALA A N 1
ATOM 1120 C CA . ALA A 1 147 ? -18.425 7.363 17.251 1.00 98.31 147 ALA A CA 1
ATOM 1121 C C . ALA A 1 147 ? -19.889 7.617 17.625 1.00 98.31 147 ALA A C 1
ATOM 1123 O O . ALA A 1 147 ? -20.614 8.252 16.866 1.00 98.31 147 ALA A O 1
ATOM 1124 N N . LEU A 1 148 ? -20.311 7.199 18.822 1.00 98.12 148 LEU A N 1
ATOM 1125 C CA . LEU A 1 148 ? -21.689 7.351 19.298 1.00 98.12 148 LEU A CA 1
ATOM 1126 C C . LEU A 1 148 ? -22.130 8.820 19.371 1.00 98.12 148 LEU A C 1
ATOM 1128 O O . LEU A 1 148 ? -23.281 9.119 19.046 1.00 98.12 148 LEU A O 1
ATOM 1132 N N . ALA A 1 149 ? -21.227 9.730 19.753 1.00 97.62 149 ALA A N 1
ATOM 1133 C CA . ALA A 1 149 ? -21.482 11.169 19.782 1.00 97.62 149 ALA A CA 1
ATOM 1134 C C . ALA A 1 149 ? -21.677 11.775 18.381 1.00 97.62 149 ALA A C 1
ATOM 1136 O O . ALA A 1 149 ? -22.509 12.668 18.221 1.00 97.62 149 ALA A O 1
ATOM 1137 N N . ASN A 1 150 ? -20.961 11.273 17.368 1.00 96.56 150 ASN A N 1
ATOM 1138 C CA . ASN A 1 150 ? -21.101 11.723 15.978 1.00 96.56 150 ASN A CA 1
ATOM 1139 C C . ASN A 1 150 ? -22.430 11.294 15.333 1.00 96.56 150 ASN A C 1
ATOM 1141 O O . ASN A 1 150 ? -22.859 11.902 14.353 1.00 96.56 150 ASN A O 1
ATOM 1145 N N . GLY A 1 151 ? -23.097 10.273 15.878 1.00 97.69 151 GLY A N 1
ATOM 1146 C CA . GLY A 1 151 ? -24.273 9.678 15.247 1.00 97.69 151 GLY A CA 1
ATOM 1147 C C . GLY A 1 151 ? -23.911 8.671 14.144 1.00 97.69 151 GLY A C 1
ATOM 1148 O O . GLY A 1 151 ? -22.732 8.450 13.853 1.00 97.69 151 GLY A O 1
ATOM 1149 N N . PRO A 1 152 ? -24.916 8.018 13.536 1.00 97.88 152 PRO A N 1
ATOM 1150 C CA . PRO A 1 152 ? -24.673 7.053 12.476 1.00 97.88 152 PRO A CA 1
ATOM 1151 C C . PRO A 1 152 ? -24.189 7.763 11.203 1.00 97.88 152 PRO A C 1
ATOM 1153 O O . PRO A 1 152 ? -24.824 8.701 10.724 1.00 97.88 152 PRO A O 1
ATOM 1156 N N . VAL A 1 153 ? -23.088 7.279 10.631 1.00 97.19 153 VAL A N 1
ATOM 1157 C CA . VAL A 1 153 ? -22.476 7.802 9.395 1.00 97.19 153 VAL A CA 1
ATOM 1158 C C . VAL A 1 153 ? -22.710 6.898 8.182 1.00 97.19 153 VAL A C 1
ATOM 1160 O O . VAL A 1 153 ? -22.490 7.317 7.049 1.00 97.19 153 VAL A O 1
ATOM 1163 N N . GLY A 1 154 ? -23.178 5.666 8.398 1.00 97.44 154 GLY A N 1
ATOM 1164 C CA . GLY A 1 154 ? -23.347 4.685 7.327 1.00 97.44 154 GLY A CA 1
ATOM 1165 C C . GLY A 1 154 ? -22.020 4.069 6.873 1.00 97.44 154 GLY A C 1
ATOM 1166 O O . GLY A 1 154 ? -21.049 4.025 7.628 1.00 97.44 154 GLY A O 1
ATOM 1167 N N . ARG A 1 155 ? -22.007 3.558 5.640 1.00 96.69 155 ARG A N 1
ATOM 1168 C CA . ARG A 1 155 ? -20.814 3.022 4.972 1.00 96.69 155 ARG A CA 1
ATOM 1169 C C . ARG A 1 155 ? -20.372 3.975 3.869 1.00 96.69 155 ARG A C 1
ATOM 1171 O O . ARG A 1 155 ? -21.218 4.580 3.209 1.00 96.69 155 ARG A O 1
ATOM 1178 N N . GLY A 1 156 ? -19.064 4.086 3.674 1.00 96.88 156 GLY A N 1
ATOM 1179 C CA . GLY A 1 156 ? -18.478 4.813 2.559 1.00 96.88 156 GLY A CA 1
ATOM 1180 C C . GLY A 1 156 ? -18.637 4.084 1.218 1.00 96.88 156 GLY A C 1
ATOM 1181 O O . GLY A 1 156 ? -19.339 3.079 1.100 1.00 96.88 156 GLY A O 1
ATOM 1182 N N . LYS A 1 157 ? -18.004 4.643 0.183 1.00 97.00 157 LYS A N 1
ATOM 1183 C CA . LYS A 1 157 ? -18.176 4.247 -1.225 1.00 97.00 157 LYS A CA 1
ATOM 1184 C C . LYS A 1 157 ? -17.420 2.971 -1.603 1.00 97.00 157 LYS A C 1
ATOM 1186 O O . LYS A 1 157 ? -17.846 2.279 -2.526 1.00 97.00 157 LYS A O 1
ATOM 1191 N N . TYR A 1 158 ? -16.283 2.713 -0.970 1.00 98.44 158 TYR A N 1
ATOM 1192 C CA . TYR A 1 158 ? -15.329 1.708 -1.434 1.00 98.44 158 TYR A CA 1
ATOM 1193 C C . TYR A 1 158 ? -15.529 0.369 -0.718 1.00 98.44 158 TYR A C 1
ATOM 1195 O O . TYR A 1 158 ? -16.192 0.294 0.313 1.00 98.44 158 TYR A O 1
ATOM 1203 N N . GLN A 1 159 ? -14.988 -0.707 -1.280 1.00 98.38 159 GLN A N 1
ATOM 1204 C CA . GLN A 1 159 ? -14.952 -1.996 -0.594 1.00 98.38 159 GLN A CA 1
ATOM 1205 C C . GLN A 1 159 ? -13.833 -1.983 0.457 1.00 98.38 159 GLN A C 1
ATOM 1207 O O . GLN A 1 159 ? -12.786 -1.382 0.233 1.00 98.38 159 GLN A O 1
ATOM 1212 N N . ASP A 1 160 ? -14.023 -2.639 1.595 1.00 98.25 160 ASP A N 1
ATOM 1213 C CA . ASP A 1 160 ? -12.974 -2.710 2.618 1.00 98.25 160 ASP A CA 1
ATOM 1214 C C . ASP A 1 160 ? -11.775 -3.539 2.121 1.00 98.25 160 ASP A C 1
ATOM 1216 O O . ASP A 1 160 ? -11.951 -4.523 1.395 1.00 98.25 160 ASP A O 1
ATOM 1220 N N . GLY A 1 161 ? -10.561 -3.127 2.494 1.00 97.88 161 GLY A N 1
ATOM 1221 C CA . GLY A 1 161 ? -9.327 -3.845 2.170 1.00 97.88 161 GLY A CA 1
ATOM 1222 C C . GLY A 1 161 ? -8.123 -2.964 1.837 1.00 97.88 161 GLY A C 1
ATOM 1223 O O . GLY A 1 161 ? -8.160 -1.735 1.932 1.00 97.88 161 GLY A O 1
ATOM 1224 N N . ALA A 1 162 ? -7.039 -3.632 1.444 1.00 98.44 162 ALA A N 1
ATOM 1225 C CA . ALA A 1 162 ? -5.799 -3.022 0.978 1.00 98.44 162 ALA A CA 1
ATOM 1226 C C . ALA A 1 162 ? -5.840 -2.789 -0.537 1.00 98.44 162 ALA A C 1
ATOM 1228 O O . ALA A 1 162 ? -6.303 -3.657 -1.273 1.00 98.44 162 ALA A O 1
ATOM 1229 N N . TYR A 1 163 ? -5.299 -1.668 -1.006 1.00 98.81 163 TYR A N 1
ATOM 1230 C CA . TYR A 1 163 ? -5.266 -1.296 -2.422 1.00 98.81 163 TYR A CA 1
ATOM 1231 C C . TYR A 1 163 ? -3.867 -0.847 -2.830 1.00 98.81 163 TYR A C 1
ATOM 1233 O O . TYR A 1 163 ? -3.128 -0.299 -2.009 1.00 98.81 163 TYR A O 1
ATOM 1241 N N . TYR A 1 164 ? -3.514 -1.060 -4.099 1.00 98.75 164 TYR A N 1
ATOM 1242 C CA . TYR A 1 164 ? -2.201 -0.703 -4.624 1.00 98.75 164 TYR A CA 1
ATOM 1243 C C . TYR A 1 164 ? -2.229 -0.384 -6.122 1.00 98.75 164 TYR A C 1
ATOM 1245 O O . TYR A 1 164 ? -2.931 -1.041 -6.897 1.00 98.75 164 TYR A O 1
ATOM 1253 N N . ALA A 1 165 ? -1.415 0.589 -6.522 1.00 98.69 165 ALA A N 1
ATOM 1254 C CA . ALA A 1 165 ? -1.037 0.826 -7.908 1.00 98.69 165 ALA A CA 1
ATOM 1255 C C . ALA A 1 165 ? 0.371 1.432 -7.995 1.00 98.69 165 ALA A C 1
ATOM 1257 O O . ALA A 1 165 ? 0.814 2.134 -7.085 1.00 98.69 165 ALA A O 1
ATOM 1258 N N . GLU A 1 166 ? 1.035 1.209 -9.127 1.00 98.19 166 GLU A N 1
ATOM 1259 C CA . GLU A 1 166 ? 2.279 1.878 -9.513 1.00 98.19 166 GLU A CA 1
ATOM 1260 C C . GLU A 1 166 ? 2.222 2.375 -10.966 1.00 98.19 166 GLU A C 1
ATOM 1262 O O . GLU A 1 166 ? 1.358 1.958 -11.759 1.00 98.19 166 GLU A O 1
ATOM 1267 N N . GLU A 1 167 ? 3.106 3.322 -11.286 1.00 97.44 167 GLU A N 1
ATOM 1268 C CA . GLU A 1 167 ? 3.339 3.783 -12.658 1.00 97.44 167 GLU A CA 1
ATOM 1269 C C . GLU A 1 167 ? 3.877 2.636 -13.530 1.00 97.44 167 GLU A C 1
ATOM 1271 O O . GLU A 1 167 ? 4.488 1.695 -13.040 1.00 97.44 167 GLU A O 1
ATOM 1276 N N . GLU A 1 168 ? 3.661 2.704 -14.844 1.00 92.25 168 GLU A N 1
ATOM 1277 C CA . GLU A 1 168 ? 4.040 1.624 -15.775 1.00 92.25 168 GLU A CA 1
ATOM 1278 C C . GLU A 1 168 ? 5.536 1.576 -16.122 1.00 92.25 168 GLU A C 1
ATOM 1280 O O . GLU A 1 168 ? 5.967 0.716 -16.888 1.00 92.25 168 GLU A O 1
ATOM 1285 N N . GLY A 1 169 ? 6.329 2.533 -15.648 1.00 91.62 169 GLY A N 1
ATOM 1286 C CA . GLY A 1 169 ? 7.753 2.598 -15.944 1.00 91.62 169 GLY A CA 1
ATOM 1287 C C . GLY A 1 169 ? 8.456 3.682 -15.143 1.00 91.62 169 GLY A C 1
ATOM 1288 O O . GLY A 1 169 ? 7.822 4.500 -14.476 1.00 91.62 169 GLY A O 1
ATOM 1289 N N . TYR A 1 170 ? 9.782 3.682 -15.220 1.00 94.69 170 TYR A N 1
ATOM 1290 C CA . TYR A 1 170 ? 10.611 4.640 -14.503 1.00 94.69 170 TYR A CA 1
ATOM 1291 C C . TYR A 1 170 ? 10.746 5.951 -15.281 1.00 94.69 170 TYR A C 1
ATOM 1293 O O . TYR A 1 170 ? 11.081 5.969 -16.466 1.00 94.69 170 TYR A O 1
ATOM 1301 N N . THR A 1 171 ? 10.553 7.065 -14.578 1.00 91.31 171 THR A N 1
ATOM 1302 C CA . THR A 1 171 ? 10.852 8.417 -15.050 1.00 91.31 171 THR A CA 1
ATOM 1303 C C . THR A 1 171 ? 11.954 9.009 -14.181 1.00 91.31 171 THR A C 1
ATOM 1305 O O . THR A 1 171 ? 11.777 9.192 -12.977 1.00 91.31 171 THR A O 1
ATOM 1308 N N . LYS A 1 172 ? 13.103 9.344 -14.788 1.00 89.50 172 LYS A N 1
ATOM 1309 C CA . LYS A 1 172 ? 14.298 9.827 -14.061 1.00 89.50 172 LYS A CA 1
ATOM 1310 C C . LYS A 1 172 ? 14.656 8.903 -12.887 1.00 89.50 172 LYS A C 1
ATOM 1312 O O . LYS A 1 172 ? 14.773 9.361 -11.752 1.00 89.50 172 LYS A O 1
ATOM 1317 N N . ASP A 1 173 ? 14.744 7.606 -13.168 1.00 92.81 173 ASP A N 1
ATOM 1318 C CA . ASP A 1 173 ? 15.065 6.532 -12.219 1.00 92.81 173 ASP A CA 1
ATOM 1319 C C . ASP A 1 173 ? 14.011 6.245 -11.142 1.00 92.81 173 ASP A C 1
ATOM 1321 O O . ASP A 1 173 ? 14.209 5.327 -10.350 1.00 92.81 173 ASP A O 1
ATOM 1325 N N . TRP A 1 174 ? 12.897 6.982 -11.092 1.00 95.38 174 TRP A N 1
ATOM 1326 C CA . TRP A 1 174 ? 11.835 6.799 -10.100 1.00 95.38 174 TRP A CA 1
ATOM 1327 C C . TRP A 1 174 ? 10.553 6.279 -10.731 1.00 95.38 174 TRP A C 1
ATOM 1329 O O . TRP A 1 174 ? 10.179 6.696 -11.822 1.00 95.38 174 TRP A O 1
ATOM 1339 N N . LYS A 1 175 ? 9.862 5.417 -9.993 1.00 96.50 175 LYS A N 1
ATOM 1340 C CA . LYS A 1 175 ? 8.514 4.949 -10.302 1.00 96.50 175 LYS A CA 1
ATOM 1341 C C . LYS A 1 175 ? 7.633 5.170 -9.079 1.00 96.50 175 LYS A C 1
ATOM 1343 O O . LYS A 1 175 ? 7.950 4.662 -8.001 1.00 96.50 175 LYS A O 1
ATOM 1348 N N . TYR A 1 176 ? 6.587 5.976 -9.209 1.00 98.12 176 TYR A N 1
ATOM 1349 C CA . TYR A 1 176 ? 5.681 6.299 -8.111 1.00 98.12 176 TYR A CA 1
ATOM 1350 C C . TYR A 1 176 ? 4.673 5.181 -7.843 1.00 98.12 176 TYR A C 1
ATOM 1352 O O . TYR A 1 176 ? 4.284 4.421 -8.730 1.00 98.12 176 TYR A O 1
ATOM 1360 N N . THR A 1 177 ? 4.240 5.101 -6.587 1.00 98.56 177 THR A N 1
ATOM 1361 C CA . THR A 1 177 ? 3.319 4.085 -6.076 1.00 98.56 177 THR A CA 1
ATOM 1362 C C . THR A 1 177 ? 2.296 4.723 -5.142 1.00 98.56 177 THR A C 1
ATOM 1364 O O . THR A 1 177 ? 2.640 5.650 -4.408 1.00 98.56 177 THR A O 1
ATOM 1367 N N . ALA A 1 178 ? 1.073 4.197 -5.121 1.00 98.75 178 ALA A N 1
ATOM 1368 C CA . ALA A 1 178 ? 0.056 4.538 -4.133 1.00 98.75 178 ALA A CA 1
ATOM 1369 C C . ALA A 1 178 ? -0.420 3.268 -3.417 1.00 98.75 178 ALA A C 1
ATOM 1371 O O . ALA A 1 178 ? -0.857 2.317 -4.068 1.00 98.75 178 ALA A O 1
ATOM 1372 N N . SER A 1 179 ? -0.362 3.257 -2.083 1.00 98.69 179 SER A N 1
ATOM 1373 C CA . SER A 1 179 ? -0.969 2.212 -1.245 1.00 98.69 179 SER A CA 1
ATOM 1374 C C . SER A 1 179 ? -2.108 2.809 -0.425 1.00 98.69 179 SER A C 1
ATOM 1376 O O . SER A 1 179 ? -1.909 3.822 0.237 1.00 98.69 179 SER A O 1
ATOM 1378 N N . LEU A 1 180 ? -3.291 2.191 -0.428 1.00 98.81 180 LEU A N 1
ATOM 1379 C CA . LEU A 1 180 ? -4.437 2.660 0.363 1.00 98.81 180 LEU A CA 1
ATOM 1380 C C . LEU A 1 180 ? -4.960 1.556 1.287 1.00 98.81 180 LEU A C 1
ATOM 1382 O O . LEU A 1 180 ? -4.820 0.366 0.995 1.00 98.81 180 LEU A O 1
ATOM 1386 N N . THR A 1 181 ? -5.620 1.961 2.368 1.00 98.75 181 THR A N 1
ATOM 1387 C CA . THR A 1 181 ? -6.431 1.077 3.215 1.00 98.75 181 THR A CA 1
ATOM 1388 C C . THR A 1 181 ? -7.835 1.652 3.322 1.00 98.75 181 THR A C 1
ATOM 1390 O O . THR A 1 181 ? -7.999 2.832 3.649 1.00 98.75 181 THR A O 1
ATOM 1393 N N . VAL A 1 182 ? -8.847 0.824 3.068 1.00 98.75 182 VAL A N 1
ATOM 1394 C CA . VAL A 1 182 ? -10.262 1.182 3.204 1.00 98.75 182 VAL A CA 1
ATOM 1395 C C . VAL A 1 182 ? -10.891 0.386 4.338 1.00 98.75 182 VAL A C 1
ATOM 1397 O O . VAL A 1 182 ? -10.778 -0.838 4.360 1.00 98.75 182 VAL A O 1
ATOM 1400 N N . VAL A 1 183 ? -11.587 1.080 5.243 1.00 98.38 183 VAL A N 1
ATOM 1401 C CA . VAL A 1 183 ? -12.388 0.465 6.310 1.00 98.38 183 VAL A CA 1
ATOM 1402 C C . VAL A 1 183 ? -13.736 1.169 6.429 1.00 98.38 183 VAL A C 1
ATOM 1404 O O . VAL A 1 183 ? -13.825 2.396 6.344 1.00 98.38 183 VAL A O 1
ATOM 1407 N N . ASN A 1 184 ? -14.804 0.391 6.617 1.00 97.88 184 ASN A N 1
ATOM 1408 C CA . ASN A 1 184 ? -16.189 0.854 6.597 1.00 97.88 184 ASN A CA 1
ATOM 1409 C C . ASN A 1 184 ? -16.544 1.657 5.322 1.00 97.88 184 ASN A C 1
ATOM 1411 O O . ASN A 1 184 ? -17.370 2.569 5.339 1.00 97.88 184 ASN A O 1
ATOM 1415 N N . GLY A 1 185 ? -15.901 1.325 4.205 1.00 98.25 185 GLY A N 1
ATOM 1416 C CA . GLY A 1 185 ? -15.997 1.966 2.899 1.00 98.25 185 GLY A CA 1
ATOM 1417 C C . GLY A 1 185 ? -15.325 3.333 2.767 1.00 98.25 185 GLY A C 1
ATOM 1418 O O . GLY A 1 185 ? -15.468 3.975 1.722 1.00 98.25 185 GLY A O 1
ATOM 1419 N N . PHE A 1 186 ? -14.602 3.783 3.794 1.00 98.56 186 PHE A N 1
ATOM 1420 C CA . PHE A 1 186 ? -13.835 5.028 3.794 1.00 98.56 186 PHE A CA 1
ATOM 1421 C C . PHE A 1 186 ? -12.346 4.750 3.589 1.00 98.56 186 PHE A C 1
ATOM 1423 O O . PHE A 1 186 ? -11.808 3.813 4.171 1.00 98.56 186 PHE A O 1
ATOM 1430 N N . ILE A 1 187 ? -11.664 5.589 2.808 1.00 98.75 187 ILE A N 1
ATOM 1431 C CA . ILE A 1 187 ? -10.201 5.597 2.711 1.00 98.75 187 ILE A CA 1
ATOM 1432 C C . ILE A 1 187 ? -9.668 6.111 4.048 1.00 98.75 187 ILE A C 1
ATOM 1434 O O . ILE A 1 187 ? -9.890 7.268 4.410 1.00 98.75 187 ILE A O 1
ATOM 1438 N N . VAL A 1 188 ? -8.999 5.247 4.803 1.00 98.56 188 VAL A N 1
ATOM 1439 C CA . VAL A 1 188 ? -8.515 5.550 6.157 1.00 98.56 188 VAL A CA 1
ATOM 1440 C C . VAL A 1 188 ? -6.998 5.656 6.220 1.00 98.56 188 VAL A C 1
ATOM 1442 O O . VAL A 1 188 ? -6.484 6.292 7.134 1.00 98.56 188 VAL A O 1
ATOM 1445 N N . ALA A 1 189 ? -6.273 5.115 5.247 1.00 98.62 189 ALA A N 1
ATOM 1446 C CA . ALA A 1 189 ? -4.846 5.361 5.072 1.00 98.62 189 ALA A CA 1
ATOM 1447 C C . ALA A 1 189 ? -4.514 5.493 3.587 1.00 98.62 189 ALA A C 1
ATOM 1449 O O . ALA A 1 189 ? -5.152 4.851 2.749 1.00 98.62 189 ALA A O 1
ATOM 1450 N N . ALA A 1 190 ? -3.533 6.334 3.288 1.00 98.62 190 ALA A N 1
ATOM 1451 C CA . ALA A 1 190 ? -2.994 6.539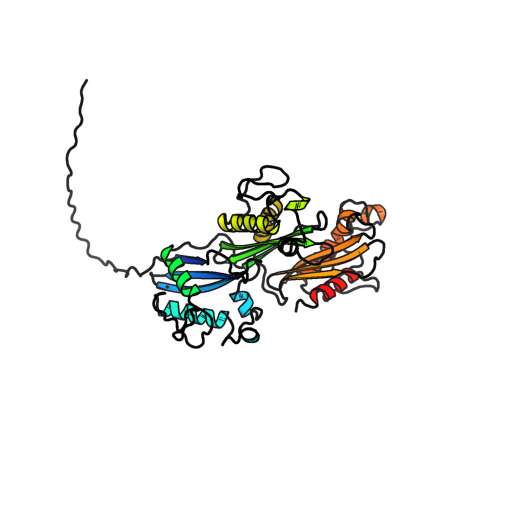 1.960 1.00 98.62 190 ALA A CA 1
ATOM 1452 C C . ALA A 1 190 ? -1.498 6.826 2.092 1.00 98.62 190 ALA A C 1
ATOM 1454 O O . ALA A 1 190 ? -1.123 7.612 2.954 1.00 98.62 190 ALA A O 1
ATOM 1455 N N . ASP A 1 191 ? -0.695 6.189 1.249 1.00 98.50 191 ASP A N 1
ATOM 1456 C CA . ASP A 1 191 ? 0.760 6.318 1.196 1.00 98.50 191 ASP A CA 1
ATOM 1457 C C . ASP A 1 191 ? 1.163 6.561 -0.252 1.00 98.50 191 ASP A C 1
ATOM 1459 O O . ASP A 1 191 ? 0.933 5.707 -1.119 1.00 98.50 191 ASP A O 1
ATOM 1463 N N . TRP A 1 192 ? 1.720 7.737 -0.515 1.00 98.62 192 TRP A N 1
ATOM 1464 C CA . TRP A 1 192 ? 2.374 8.061 -1.765 1.00 98.62 192 TRP A CA 1
ATOM 1465 C C . TRP A 1 192 ? 3.870 7.868 -1.593 1.00 98.62 192 TRP A C 1
ATOM 1467 O O . TRP A 1 192 ? 4.518 8.520 -0.777 1.00 98.62 192 TRP A O 1
ATOM 1477 N N . ASN A 1 193 ? 4.443 6.996 -2.410 1.00 97.69 193 ASN A N 1
ATOM 1478 C CA . ASN A 1 193 ? 5.866 6.700 -2.348 1.00 97.69 193 ASN A CA 1
ATOM 1479 C C .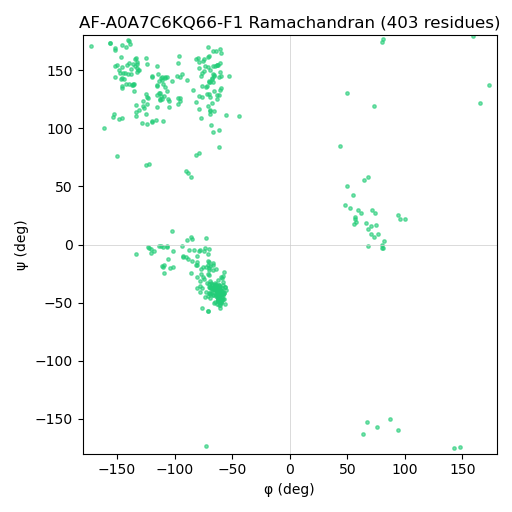 ASN A 1 193 ? 6.448 6.536 -3.753 1.00 97.69 193 ASN A C 1
ATOM 1481 O O . ASN A 1 193 ? 5.725 6.589 -4.748 1.00 97.69 193 ASN A O 1
ATOM 1485 N N . GLY A 1 194 ? 7.756 6.339 -3.854 1.00 96.94 194 GLY A N 1
ATOM 1486 C CA . GLY A 1 194 ? 8.420 5.990 -5.099 1.00 96.94 194 GLY A CA 1
ATOM 1487 C C . GLY A 1 194 ? 9.560 5.015 -4.870 1.00 96.94 194 GLY A C 1
ATOM 1488 O O . GLY A 1 194 ? 10.238 5.066 -3.847 1.00 96.94 194 GLY A O 1
ATOM 1489 N N . VAL A 1 195 ? 9.787 4.151 -5.850 1.00 97.25 195 VAL A N 1
ATOM 1490 C CA . VAL A 1 195 ? 10.878 3.175 -5.861 1.00 97.25 195 VAL A CA 1
ATOM 1491 C C . VAL A 1 195 ? 11.900 3.561 -6.923 1.00 97.25 195 VAL A C 1
ATOM 1493 O O . VAL A 1 195 ? 11.535 4.109 -7.966 1.00 97.25 195 VAL A O 1
ATOM 1496 N N . ASN A 1 196 ? 13.183 3.323 -6.647 1.00 96.44 196 ASN A N 1
ATOM 1497 C CA . ASN A 1 196 ? 14.261 3.649 -7.575 1.00 96.44 196 ASN A CA 1
ATOM 1498 C C . ASN A 1 196 ? 14.638 2.430 -8.423 1.00 96.44 196 ASN A C 1
ATOM 1500 O O . ASN A 1 196 ? 14.657 1.308 -7.915 1.00 96.44 196 ASN A O 1
ATOM 1504 N N . ILE A 1 197 ? 14.986 2.644 -9.692 1.00 95.81 197 ILE A N 1
ATOM 1505 C CA . ILE A 1 197 ? 15.411 1.567 -10.597 1.00 95.81 197 ILE A CA 1
ATOM 1506 C C . ILE A 1 197 ? 16.659 0.832 -10.086 1.00 95.81 197 ILE A C 1
ATOM 1508 O O . ILE A 1 197 ? 16.819 -0.356 -10.337 1.00 95.81 197 ILE A O 1
ATOM 1512 N N . ASN A 1 198 ? 17.513 1.512 -9.314 1.00 94.75 198 ASN A N 1
ATOM 1513 C CA . ASN A 1 198 ? 18.712 0.937 -8.703 1.00 94.75 198 ASN A CA 1
ATOM 1514 C C . ASN A 1 198 ? 18.442 0.254 -7.346 1.00 94.75 198 ASN A C 1
ATOM 1516 O O . ASN A 1 198 ? 19.387 -0.139 -6.656 1.00 94.75 198 ASN A O 1
ATOM 1520 N N . GLY A 1 199 ? 17.177 0.134 -6.935 1.00 94.31 199 GLY A N 1
ATOM 1521 C CA . GLY A 1 199 ? 16.793 -0.337 -5.607 1.00 94.31 199 GLY A CA 1
ATOM 1522 C C . GLY A 1 199 ? 17.192 0.643 -4.497 1.00 94.31 199 GLY A C 1
ATOM 1523 O O . GLY A 1 199 ? 17.308 1.849 -4.710 1.00 94.31 199 GLY A O 1
ATOM 1524 N N . GLY A 1 200 ? 17.407 0.123 -3.288 1.00 94.81 200 GLY A N 1
ATOM 1525 C CA . GLY A 1 200 ? 17.780 0.929 -2.123 1.00 94.81 200 GLY A CA 1
ATOM 1526 C C . GLY A 1 200 ? 16.577 1.491 -1.361 1.00 94.81 200 GLY A C 1
ATOM 1527 O O . GLY A 1 200 ? 15.531 0.851 -1.283 1.00 94.81 200 GLY A O 1
ATOM 1528 N N . LYS A 1 201 ? 16.759 2.658 -0.731 1.00 96.00 201 LYS A N 1
ATOM 1529 C CA . LYS A 1 201 ? 15.698 3.336 0.028 1.00 96.00 201 LYS A CA 1
ATOM 1530 C C . LYS A 1 201 ? 14.635 3.877 -0.928 1.00 96.00 201 LYS A C 1
ATOM 1532 O O . LYS A 1 201 ? 14.964 4.442 -1.972 1.00 96.00 201 LYS A O 1
ATOM 1537 N N . ASP A 1 202 ? 13.376 3.748 -0.532 1.00 96.12 202 ASP A N 1
ATOM 1538 C CA . ASP A 1 202 ? 12.275 4.420 -1.211 1.00 96.12 202 ASP A CA 1
ATOM 1539 C C . ASP A 1 202 ? 12.353 5.949 -1.049 1.00 96.12 202 ASP A C 1
ATOM 1541 O O . ASP A 1 202 ? 13.139 6.497 -0.265 1.00 96.12 202 ASP A O 1
ATOM 1545 N N . LYS A 1 203 ? 11.559 6.651 -1.855 1.00 96.12 203 LYS A N 1
ATOM 1546 C CA . LYS A 1 203 ? 11.623 8.107 -1.986 1.00 96.12 203 LYS A CA 1
ATOM 1547 C C . LYS A 1 203 ? 11.226 8.831 -0.706 1.00 96.12 203 LYS A C 1
ATOM 1549 O O . LYS A 1 203 ? 11.839 9.845 -0.363 1.00 96.12 203 LYS A O 1
ATOM 1554 N N . ASP A 1 204 ? 10.224 8.308 -0.009 1.00 95.12 204 ASP A N 1
ATOM 1555 C CA . ASP A 1 204 ? 9.773 8.829 1.275 1.00 95.12 204 ASP A CA 1
ATOM 1556 C C . ASP A 1 204 ? 10.892 8.729 2.327 1.00 95.12 204 ASP A C 1
ATOM 1558 O O . ASP A 1 204 ? 11.259 9.727 2.952 1.00 95.12 204 ASP A O 1
ATOM 1562 N N . THR A 1 205 ? 11.532 7.562 2.433 1.00 96.19 205 THR A N 1
ATOM 1563 C CA . THR A 1 205 ? 12.658 7.317 3.344 1.00 96.19 205 THR A CA 1
ATOM 1564 C C . THR A 1 205 ? 13.854 8.209 3.018 1.00 96.19 205 THR A C 1
ATOM 1566 O O . THR A 1 205 ? 14.374 8.879 3.910 1.00 96.19 205 THR A O 1
ATOM 1569 N N . LEU A 1 206 ? 14.268 8.302 1.746 1.00 96.44 206 LEU A N 1
ATOM 1570 C CA . LEU A 1 206 ? 15.352 9.211 1.349 1.00 96.44 206 LEU A CA 1
ATOM 1571 C C . LEU A 1 206 ? 15.028 10.668 1.685 1.00 96.44 206 LEU A C 1
ATOM 1573 O O . LEU A 1 206 ? 15.903 11.417 2.117 1.00 96.44 206 LEU A O 1
ATOM 1577 N N . SER A 1 207 ? 13.780 11.091 1.484 1.00 96.38 207 SER A N 1
ATOM 1578 C CA . SER A 1 207 ? 13.372 12.454 1.802 1.00 96.38 207 SER A CA 1
ATOM 1579 C C . SER A 1 207 ? 13.380 12.721 3.306 1.00 96.38 207 SER A C 1
ATOM 1581 O O . SER A 1 207 ? 13.848 13.785 3.705 1.00 96.38 207 SER A O 1
ATOM 1583 N N . LYS A 1 208 ? 12.903 11.781 4.130 1.00 95.06 208 LYS A N 1
ATOM 1584 C CA . LYS A 1 208 ? 12.921 11.876 5.601 1.00 95.06 208 LYS A CA 1
ATOM 1585 C C . LYS A 1 208 ? 14.337 11.908 6.168 1.00 95.06 208 LYS A C 1
ATOM 1587 O O . LYS A 1 208 ? 14.600 12.654 7.107 1.00 95.06 208 LYS A O 1
ATOM 1592 N N . ASP A 1 209 ? 15.248 11.158 5.556 1.00 96.38 209 ASP A N 1
ATOM 1593 C CA . ASP A 1 209 ? 16.659 11.116 5.946 1.00 96.38 209 ASP A CA 1
ATOM 1594 C C . ASP A 1 209 ? 17.463 12.333 5.437 1.00 96.38 209 ASP A C 1
ATOM 1596 O O . ASP A 1 209 ? 18.635 12.492 5.777 1.00 96.38 209 ASP A O 1
ATOM 1600 N N . GLY A 1 210 ? 16.854 13.210 4.626 1.00 94.25 210 GLY A N 1
ATOM 1601 C CA . GLY A 1 210 ? 17.517 14.370 4.018 1.00 94.25 210 GLY A CA 1
ATOM 1602 C C . GLY A 1 210 ? 18.422 14.028 2.825 1.00 94.25 210 GLY A C 1
ATOM 1603 O O . GLY A 1 210 ? 19.134 14.893 2.316 1.00 94.25 210 GLY A O 1
ATOM 1604 N N . GLU A 1 211 ? 18.378 12.783 2.348 1.00 94.69 211 GLU A N 1
ATOM 1605 C CA . GLU A 1 211 ? 19.130 12.270 1.195 1.00 94.69 211 GLU A CA 1
ATOM 1606 C C . GLU A 1 211 ? 18.443 12.587 -0.151 1.00 94.69 211 GLU A C 1
ATOM 1608 O O . GLU A 1 211 ? 19.015 12.355 -1.215 1.00 94.69 211 GLU A O 1
ATOM 1613 N N . TYR A 1 212 ? 17.242 13.182 -0.124 1.00 91.19 212 TYR A N 1
ATOM 1614 C CA . TYR A 1 212 ? 16.529 13.696 -1.302 1.00 91.19 212 TYR A CA 1
ATOM 1615 C C . TYR A 1 212 ? 16.198 15.200 -1.175 1.00 91.19 212 TYR A C 1
ATOM 1617 O O . TYR A 1 212 ? 15.034 15.579 -1.005 1.00 91.19 212 TYR A O 1
ATOM 1625 N N . PRO A 1 213 ? 17.209 16.091 -1.221 1.00 86.94 213 PRO A N 1
ATOM 1626 C CA . PRO A 1 213 ? 17.060 17.492 -0.829 1.00 86.94 213 PRO A CA 1
ATOM 1627 C C . PRO A 1 213 ? 16.447 18.365 -1.942 1.00 86.94 213 PRO A C 1
ATOM 1629 O O . PRO A 1 213 ? 17.129 19.136 -2.621 1.00 86.94 213 PRO A O 1
ATOM 1632 N N . ILE A 1 214 ? 15.128 18.275 -2.129 1.00 90.94 214 ILE A N 1
ATOM 1633 C CA . ILE A 1 214 ? 14.405 19.066 -3.143 1.00 90.94 214 ILE A CA 1
ATOM 1634 C C . ILE A 1 214 ? 14.215 20.538 -2.758 1.00 90.94 214 ILE A C 1
ATOM 1636 O O . ILE A 1 214 ? 14.004 21.375 -3.635 1.00 90.94 214 ILE A O 1
ATOM 1640 N N . VAL A 1 215 ? 14.331 20.882 -1.472 1.00 87.75 215 VAL A N 1
ATOM 1641 C CA . VAL A 1 215 ? 14.270 22.278 -1.013 1.00 87.75 215 VAL A CA 1
ATOM 1642 C C . VAL A 1 215 ? 15.533 23.019 -1.433 1.00 87.75 215 VAL A C 1
ATOM 1644 O O . VAL A 1 215 ? 15.464 24.010 -2.157 1.00 87.75 215 VAL A O 1
ATOM 1647 N N . THR A 1 216 ? 16.703 22.517 -1.026 1.00 82.69 216 THR A N 1
ATOM 1648 C CA . THR A 1 216 ? 17.978 23.202 -1.279 1.00 82.69 216 THR A CA 1
ATOM 1649 C C . THR A 1 216 ? 18.392 23.138 -2.743 1.00 82.69 216 THR A C 1
ATOM 1651 O O . THR A 1 216 ? 18.986 24.095 -3.234 1.00 82.69 216 THR A O 1
ATOM 1654 N N . ASN A 1 217 ? 18.071 22.044 -3.445 1.00 82.00 217 ASN A N 1
ATOM 1655 C CA . ASN A 1 217 ? 18.549 21.820 -4.812 1.00 82.00 217 ASN A CA 1
ATOM 1656 C C . ASN A 1 217 ? 17.476 22.068 -5.883 1.00 82.00 217 ASN A C 1
ATOM 1658 O O . ASN A 1 217 ? 17.824 22.280 -7.041 1.00 82.00 217 ASN A O 1
ATOM 1662 N N . GLY A 1 218 ? 16.189 22.037 -5.520 1.00 77.19 218 GLY A N 1
ATOM 1663 C CA . GLY A 1 218 ? 15.062 22.140 -6.457 1.00 77.19 218 GLY A CA 1
ATOM 1664 C C . GLY A 1 218 ? 14.149 23.349 -6.243 1.00 77.19 218 GLY A C 1
ATOM 1665 O O . GLY A 1 218 ? 13.253 23.568 -7.052 1.00 77.19 218 GLY A O 1
ATOM 1666 N N . GLY A 1 219 ? 14.353 24.138 -5.180 1.00 83.44 219 GLY A N 1
ATOM 1667 C CA . GLY A 1 219 ? 13.515 25.301 -4.867 1.00 83.44 219 GLY A CA 1
ATOM 1668 C C . GLY A 1 219 ? 12.102 24.950 -4.386 1.00 83.44 219 GLY A C 1
ATOM 1669 O O . GLY A 1 219 ? 11.227 25.817 -4.387 1.00 83.44 219 GLY A O 1
ATOM 1670 N N . ALA A 1 220 ? 11.867 23.696 -3.988 1.00 90.81 220 ALA A N 1
ATOM 1671 C CA . ALA A 1 220 ? 10.586 23.259 -3.447 1.00 90.81 220 ALA A CA 1
ATOM 1672 C C . ALA A 1 220 ? 10.290 23.920 -2.089 1.00 90.81 220 ALA A C 1
ATOM 1674 O O . ALA A 1 220 ? 11.200 24.280 -1.341 1.00 90.81 220 ALA A O 1
ATOM 1675 N N . GLN A 1 221 ? 9.008 24.051 -1.744 1.00 90.69 221 GLN A N 1
ATOM 1676 C CA . GLN A 1 221 ? 8.580 24.715 -0.505 1.00 90.69 221 GLN A CA 1
ATOM 1677 C C . GLN A 1 221 ? 8.890 23.918 0.770 1.00 90.69 221 GLN A C 1
ATOM 1679 O O . GLN A 1 221 ? 8.999 24.508 1.843 1.00 90.69 221 GLN A O 1
ATOM 1684 N N . ALA A 1 222 ? 8.998 22.593 0.666 1.00 95.50 222 ALA A N 1
ATOM 1685 C CA . ALA A 1 222 ? 9.319 21.688 1.766 1.00 95.50 222 ALA A CA 1
ATOM 1686 C C . ALA A 1 222 ? 9.937 20.391 1.222 1.00 95.50 222 ALA A C 1
ATOM 1688 O O . ALA A 1 222 ? 9.991 20.183 0.006 1.00 95.50 222 ALA A O 1
ATOM 1689 N N . ASP A 1 223 ? 10.402 19.511 2.102 1.00 96.31 223 ASP A N 1
ATOM 1690 C CA . ASP A 1 223 ? 10.884 18.196 1.683 1.00 96.31 223 ASP A CA 1
ATOM 1691 C C . ASP A 1 223 ? 9.758 17.374 1.045 1.00 96.31 223 ASP A C 1
ATOM 1693 O O . ASP A 1 223 ? 8.572 17.605 1.301 1.00 96.31 223 ASP A O 1
ATOM 1697 N N . TRP A 1 224 ? 10.125 16.430 0.175 1.00 96.62 224 TRP A N 1
ATOM 1698 C CA . TRP A 1 224 ? 9.162 15.668 -0.621 1.00 96.62 224 TRP A CA 1
ATOM 1699 C C . TRP A 1 224 ? 8.145 14.941 0.266 1.00 96.62 224 TRP A C 1
ATOM 1701 O O . TRP A 1 224 ? 6.947 15.098 0.048 1.00 96.62 224 TRP A O 1
ATOM 1711 N N . HIS A 1 225 ? 8.608 14.255 1.317 1.00 96.62 225 HIS A N 1
ATOM 1712 C CA . HIS A 1 225 ? 7.737 13.523 2.244 1.00 96.62 225 HIS A CA 1
ATOM 1713 C C . HIS A 1 225 ? 6.716 14.423 2.957 1.00 96.62 225 HIS A C 1
ATOM 1715 O O . HIS A 1 225 ? 5.563 14.040 3.120 1.00 96.62 225 HIS A O 1
ATOM 1721 N N . VAL A 1 226 ? 7.104 15.649 3.332 1.00 97.25 226 VAL A N 1
ATOM 1722 C CA . VAL A 1 226 ? 6.202 16.616 3.984 1.00 97.25 226 VAL A CA 1
ATOM 1723 C C . VAL A 1 226 ? 5.088 17.047 3.032 1.00 97.25 226 VAL A C 1
ATOM 1725 O O . VAL A 1 226 ? 3.955 17.293 3.442 1.00 97.25 226 VAL A O 1
ATOM 1728 N N . GLN A 1 227 ? 5.406 17.185 1.747 1.00 98.19 227 GLN A N 1
ATOM 1729 C CA . GLN A 1 227 ? 4.424 17.559 0.735 1.00 98.19 227 GLN A CA 1
ATOM 1730 C C . GLN A 1 227 ? 3.543 16.373 0.321 1.00 98.19 227 GLN A C 1
ATOM 1732 O O . GLN A 1 227 ? 2.351 16.574 0.095 1.00 98.19 227 GLN A O 1
ATOM 1737 N N . ALA A 1 228 ? 4.099 15.160 0.273 1.00 98.12 228 ALA A N 1
ATOM 1738 C CA . ALA A 1 228 ? 3.358 13.928 0.021 1.00 98.12 228 ALA A CA 1
ATOM 1739 C C . ALA A 1 228 ? 2.322 13.652 1.124 1.00 98.12 228 ALA A C 1
ATOM 1741 O O . ALA A 1 228 ? 1.148 13.470 0.812 1.00 98.12 228 ALA A O 1
ATOM 1742 N N . GLU A 1 229 ? 2.700 13.795 2.400 1.00 97.62 229 GLU A N 1
ATOM 1743 C CA . GLU A 1 229 ? 1.790 13.637 3.548 1.00 97.62 229 GLU A CA 1
ATOM 1744 C C . GLU A 1 229 ? 0.588 14.598 3.480 1.00 97.62 229 GLU A C 1
ATOM 1746 O O . GLU A 1 229 ? -0.542 14.248 3.824 1.00 97.62 229 GLU A O 1
ATOM 1751 N N . LYS A 1 230 ? 0.786 15.818 2.962 1.00 98.31 230 LYS A N 1
ATOM 1752 C CA . LYS A 1 230 ? -0.322 16.755 2.721 1.00 98.31 230 LYS A CA 1
ATOM 1753 C C . LYS A 1 230 ? -1.240 16.307 1.585 1.00 98.31 230 LYS A C 1
ATOM 1755 O O . LYS A 1 230 ? -2.447 16.536 1.670 1.00 98.31 230 LYS A O 1
ATOM 1760 N N . ALA A 1 231 ? -0.691 15.706 0.531 1.00 98.56 231 ALA A N 1
ATOM 1761 C CA . ALA A 1 231 ? -1.483 15.148 -0.563 1.00 98.56 231 ALA A CA 1
ATOM 1762 C C . ALA A 1 231 ? -2.320 13.950 -0.092 1.00 98.56 231 ALA A C 1
ATOM 1764 O O . ALA A 1 231 ? -3.520 13.889 -0.368 1.00 98.56 231 ALA A O 1
ATOM 1765 N N . GLU A 1 232 ? -1.725 13.063 0.703 1.00 98.62 232 GLU A N 1
ATOM 1766 C CA . GLU A 1 232 ? -2.403 11.941 1.355 1.00 98.62 232 GLU A CA 1
ATOM 1767 C C . GLU A 1 232 ? -3.525 12.431 2.276 1.00 98.62 232 GLU A C 1
ATOM 1769 O O . GLU A 1 232 ? -4.672 12.006 2.135 1.00 98.62 232 GLU A O 1
ATOM 1774 N N . ALA A 1 233 ? -3.240 13.388 3.165 1.00 98.31 233 ALA A N 1
ATOM 1775 C CA . ALA A 1 233 ? -4.237 13.978 4.057 1.00 98.31 233 ALA A CA 1
ATOM 1776 C C . ALA A 1 233 ? -5.394 14.634 3.287 1.00 98.31 233 ALA A C 1
ATOM 1778 O O . ALA A 1 233 ? -6.556 14.520 3.688 1.00 98.31 233 ALA A O 1
ATOM 1779 N N . TYR A 1 234 ? -5.099 15.281 2.155 1.00 98.69 234 TYR A N 1
ATOM 1780 C CA . TYR A 1 234 ? -6.128 15.828 1.278 1.00 98.69 234 TYR A CA 1
ATOM 1781 C C . TYR A 1 234 ? -7.036 14.719 0.730 1.00 98.69 234 TYR A C 1
ATOM 1783 O O . TYR A 1 234 ? -8.253 14.825 0.888 1.00 98.69 234 TYR A O 1
ATOM 1791 N N . LEU A 1 235 ? -6.480 13.619 0.202 1.00 98.81 235 LEU A N 1
ATOM 1792 C CA . LEU A 1 235 ? -7.260 12.457 -0.250 1.00 98.81 235 LEU A CA 1
ATOM 1793 C C . LEU A 1 235 ? -8.108 11.845 0.878 1.00 98.81 235 LEU A C 1
ATOM 1795 O O . LEU A 1 235 ? -9.285 11.540 0.673 1.00 98.81 235 LEU A O 1
ATOM 1799 N N . LEU A 1 236 ? -7.546 11.705 2.084 1.00 98.19 236 LEU A N 1
ATOM 1800 C CA . LEU A 1 236 ? -8.277 11.218 3.259 1.00 98.19 236 LEU A CA 1
ATOM 1801 C C . LEU A 1 236 ? -9.442 12.146 3.638 1.00 98.19 236 LEU A C 1
ATOM 1803 O O . LEU A 1 236 ? -10.466 11.678 4.131 1.00 98.19 236 LEU A O 1
ATOM 1807 N N . SER A 1 237 ? -9.331 13.450 3.388 1.00 97.44 237 SER A N 1
ATOM 1808 C CA . SER A 1 237 ? -10.417 14.398 3.656 1.00 97.44 237 SER A CA 1
ATOM 1809 C C . SER A 1 237 ? -11.494 14.408 2.562 1.00 97.44 237 SER A C 1
ATOM 1811 O O . SER A 1 237 ? -12.683 14.513 2.865 1.00 97.44 237 SER A O 1
ATOM 1813 N N . THR A 1 238 ? -11.107 14.272 1.290 1.00 97.94 238 THR A N 1
ATOM 1814 C CA . THR A 1 238 ? -12.030 14.373 0.150 1.00 97.94 238 THR A CA 1
ATOM 1815 C C . THR A 1 238 ? -12.722 13.057 -0.179 1.00 97.94 238 THR A C 1
ATOM 1817 O O . THR A 1 238 ? -13.819 13.080 -0.756 1.00 97.94 238 THR A O 1
ATOM 1820 N N . GLN A 1 239 ? -12.104 11.930 0.202 1.00 98.44 239 GLN A N 1
ATOM 1821 C CA . GLN A 1 239 ? -12.571 10.560 -0.041 1.00 98.44 239 GLN A CA 1
ATOM 1822 C C . GLN A 1 239 ? -12.780 10.240 -1.532 1.00 98.44 239 GLN A C 1
ATOM 1824 O O . GLN A 1 239 ? -13.520 9.321 -1.897 1.00 98.44 239 GLN A O 1
ATOM 1829 N N . ASP A 1 240 ? -12.164 11.019 -2.416 1.00 98.50 240 ASP A N 1
ATOM 1830 C CA . ASP A 1 240 ? -12.384 10.935 -3.851 1.00 98.50 240 ASP A CA 1
ATOM 1831 C C . ASP A 1 240 ? -11.139 11.426 -4.600 1.00 98.50 240 ASP A C 1
ATOM 1833 O O . ASP A 1 240 ? -10.853 12.628 -4.569 1.00 98.50 240 ASP A O 1
ATOM 1837 N N . PRO A 1 241 ? -10.391 10.529 -5.268 1.00 98.38 241 PRO A N 1
ATOM 1838 C CA . PRO A 1 241 ? -9.158 10.910 -5.941 1.00 98.38 241 PRO A CA 1
ATOM 1839 C C . PRO A 1 241 ? -9.388 11.839 -7.138 1.00 98.38 241 PRO A C 1
ATOM 1841 O O . PRO A 1 241 ? -8.455 12.504 -7.570 1.00 98.38 241 PRO A O 1
ATOM 1844 N N . THR A 1 242 ? -10.622 11.959 -7.647 1.00 98.12 242 THR A N 1
ATOM 1845 C CA . THR A 1 242 ? -10.927 12.879 -8.753 1.00 98.12 242 THR A CA 1
ATOM 1846 C C . THR A 1 242 ? -11.286 14.289 -8.278 1.00 98.12 242 THR A C 1
ATOM 1848 O O . THR A 1 242 ? -11.534 15.170 -9.100 1.00 98.12 242 THR A O 1
ATOM 1851 N N . LYS A 1 243 ? -11.385 14.528 -6.962 1.00 97.94 243 LYS A N 1
ATOM 1852 C CA . LYS A 1 243 ? -11.710 15.847 -6.393 1.00 97.94 243 LYS A CA 1
ATOM 1853 C C . LYS A 1 243 ? -10.453 16.661 -6.135 1.00 97.94 243 LYS A C 1
ATOM 1855 O O . LYS A 1 243 ? -10.159 16.997 -4.995 1.00 97.94 243 LYS A O 1
ATOM 1860 N N . ILE A 1 244 ? -9.739 16.981 -7.200 1.00 98.12 244 ILE A N 1
ATOM 1861 C CA . ILE A 1 244 ? -8.581 17.867 -7.172 1.00 98.12 244 ILE A CA 1
ATOM 1862 C C . ILE A 1 244 ? -8.506 18.644 -8.483 1.00 98.12 244 ILE A C 1
ATOM 1864 O O . ILE A 1 244 ? -8.911 18.156 -9.539 1.00 98.12 244 ILE A O 1
ATOM 1868 N N . THR A 1 245 ? -8.009 19.872 -8.413 1.00 97.94 245 THR A N 1
ATOM 1869 C CA . THR A 1 245 ? -7.775 20.735 -9.563 1.00 97.94 245 THR A CA 1
ATOM 1870 C C . THR A 1 245 ? -6.283 20.974 -9.761 1.00 97.94 245 THR A C 1
ATOM 1872 O O . THR A 1 245 ? -5.526 21.149 -8.802 1.00 97.94 245 THR A O 1
ATOM 1875 N N . TYR A 1 246 ? -5.856 20.992 -11.023 1.00 98.12 246 TYR A N 1
ATOM 1876 C CA . TYR A 1 246 ? -4.477 21.284 -11.403 1.00 98.12 246 TYR A CA 1
ATOM 1877 C C . TYR A 1 246 ? -4.402 22.638 -12.103 1.00 98.12 246 TYR A C 1
ATOM 1879 O O . TYR A 1 246 ? -5.257 22.967 -12.928 1.00 98.12 246 TYR A O 1
ATOM 1887 N N . LYS A 1 247 ? -3.378 23.426 -11.772 1.00 96.94 247 LYS A N 1
ATOM 1888 C CA . LYS A 1 247 ? -3.145 24.756 -12.360 1.00 96.94 247 LYS A CA 1
ATOM 1889 C C . LYS A 1 247 ? -2.226 24.734 -13.580 1.00 96.94 247 LYS A C 1
ATOM 1891 O O . LYS A 1 247 ? -2.102 25.746 -14.264 1.00 96.94 247 LYS A O 1
ATOM 1896 N N . ASP A 1 248 ? -1.599 23.595 -13.850 1.00 96.88 248 ASP A N 1
ATOM 1897 C CA . ASP A 1 248 ? -0.783 23.345 -15.032 1.00 96.88 248 ASP A CA 1
ATOM 1898 C C . ASP A 1 248 ? -0.793 21.858 -15.409 1.00 96.88 248 ASP A C 1
ATOM 1900 O O . ASP A 1 248 ? -1.231 21.000 -14.640 1.00 96.88 248 ASP A O 1
ATOM 1904 N N . ASP A 1 249 ? -0.299 21.561 -16.612 1.00 95.31 249 ASP A N 1
ATOM 1905 C CA . ASP A 1 249 ? -0.259 20.201 -17.164 1.00 95.31 249 ASP A CA 1
ATOM 1906 C C . ASP A 1 249 ? 0.698 19.275 -16.404 1.00 95.31 249 ASP A C 1
ATOM 1908 O O . ASP A 1 249 ? 0.549 18.052 -16.463 1.00 95.31 249 ASP A O 1
ATOM 1912 N N . ALA A 1 250 ? 1.668 19.857 -15.691 1.00 92.94 250 ALA A N 1
ATOM 1913 C CA . ALA A 1 250 ? 2.620 19.121 -14.874 1.00 92.94 250 ALA A CA 1
ATOM 1914 C C . ALA A 1 250 ? 1.974 18.562 -13.600 1.00 92.94 250 ALA A C 1
ATOM 1916 O O . ALA A 1 250 ? 2.502 17.614 -13.039 1.00 92.94 250 ALA A O 1
ATOM 1917 N N . GLY A 1 251 ? 0.827 19.097 -13.167 1.00 96.69 251 GLY A N 1
ATOM 1918 C CA . GLY A 1 251 ? 0.078 18.559 -12.034 1.00 96.69 251 GLY A CA 1
ATOM 1919 C C . GLY A 1 251 ? 0.277 19.314 -10.724 1.00 96.69 251 GLY A C 1
ATOM 1920 O O . GLY A 1 251 ? 0.036 18.748 -9.654 1.00 96.69 251 GLY A O 1
ATOM 1921 N N . HIS A 1 252 ? 0.702 20.580 -10.766 1.00 96.81 2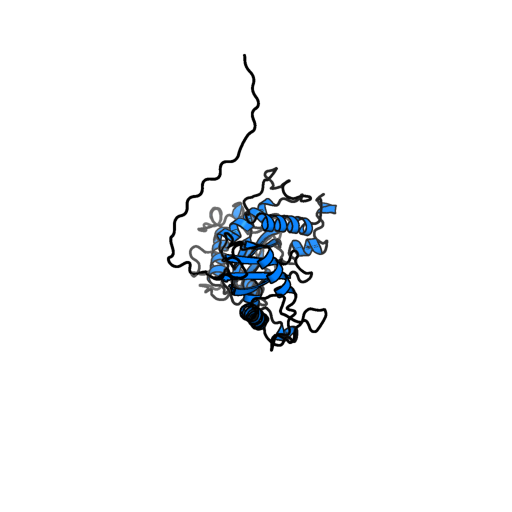52 HIS A N 1
ATOM 1922 C CA . HIS A 1 252 ? 0.670 21.423 -9.571 1.00 96.81 252 HIS A CA 1
ATOM 1923 C C . HIS A 1 252 ? -0.768 21.798 -9.209 1.00 96.81 252 HIS A C 1
ATOM 1925 O O . HIS A 1 252 ? -1.630 21.936 -10.077 1.00 96.81 252 HIS A O 1
ATOM 1931 N N . THR A 1 253 ? -1.018 22.051 -7.927 1.00 97.88 253 THR A N 1
ATOM 1932 C CA . THR A 1 253 ? -2.340 22.420 -7.407 1.00 97.88 253 THR A CA 1
ATOM 1933 C C . THR A 1 253 ? -2.244 23.578 -6.413 1.00 97.88 253 THR A C 1
ATOM 1935 O O . THR A 1 253 ? -1.198 23.779 -5.797 1.00 97.88 253 THR A O 1
ATOM 1938 N N . ASP A 1 254 ? -3.333 24.334 -6.264 1.00 97.38 254 ASP A N 1
ATOM 1939 C CA . ASP A 1 254 ? -3.533 25.286 -5.161 1.00 97.38 254 ASP A CA 1
ATOM 1940 C C . ASP A 1 254 ? -4.561 24.773 -4.130 1.00 97.38 254 ASP A C 1
ATOM 1942 O O . ASP A 1 254 ? -4.779 25.422 -3.107 1.00 97.38 254 ASP A O 1
ATOM 1946 N N . ASP A 1 255 ? -5.158 23.593 -4.352 1.00 98.12 255 ASP A N 1
ATOM 1947 C CA . ASP A 1 255 ? -6.130 22.990 -3.428 1.00 98.12 255 ASP A CA 1
ATOM 1948 C C . ASP A 1 255 ? -5.477 22.515 -2.119 1.00 98.12 255 ASP A C 1
ATOM 1950 O O . ASP A 1 255 ? -6.157 22.328 -1.107 1.00 98.12 255 ASP A O 1
ATOM 1954 N N . ILE A 1 256 ? -4.150 22.339 -2.125 1.00 98.00 256 ILE A N 1
ATOM 1955 C CA . ILE A 1 256 ? -3.375 21.803 -1.005 1.00 98.00 256 ILE A CA 1
ATOM 1956 C C . ILE A 1 256 ? -2.350 22.841 -0.545 1.00 98.00 256 ILE A C 1
ATOM 1958 O O . ILE A 1 256 ? -1.329 23.093 -1.188 1.00 98.00 256 ILE A O 1
ATOM 1962 N N . ALA A 1 257 ? -2.617 23.458 0.605 1.00 96.44 257 ALA A N 1
ATOM 1963 C CA . ALA A 1 257 ? -1.801 24.550 1.119 1.00 96.44 257 ALA A CA 1
ATOM 1964 C C . ALA A 1 257 ? -0.352 24.121 1.433 1.00 96.44 257 ALA A C 1
ATOM 1966 O O . ALA A 1 257 ? -0.078 23.236 2.253 1.00 96.44 257 ALA A O 1
ATOM 1967 N N . GLY A 1 258 ? 0.608 24.829 0.837 1.00 94.12 258 GLY A N 1
ATOM 1968 C CA . GLY A 1 258 ? 2.036 24.589 1.043 1.00 94.12 258 GLY A CA 1
ATOM 1969 C C . GLY A 1 258 ? 2.545 23.302 0.387 1.00 94.12 258 GLY A C 1
ATOM 1970 O O . GLY A 1 258 ? 3.446 22.671 0.943 1.00 94.12 258 GLY A O 1
ATOM 1971 N N . VAL A 1 259 ? 1.919 22.895 -0.721 1.00 96.88 259 VAL A N 1
ATOM 1972 C CA . VAL A 1 259 ? 2.424 21.893 -1.663 1.00 96.88 259 VAL A CA 1
ATOM 1973 C C . VAL A 1 259 ? 2.852 22.608 -2.946 1.00 96.88 259 VAL A C 1
ATOM 1975 O O . VAL A 1 259 ? 2.183 23.506 -3.447 1.00 96.88 259 VAL A O 1
ATOM 1978 N N . SER A 1 260 ? 4.015 22.217 -3.447 1.00 95.62 260 SER A N 1
ATOM 1979 C CA . SER A 1 260 ? 4.708 22.766 -4.615 1.00 95.62 260 SER A CA 1
ATOM 1980 C C . SER A 1 260 ? 5.235 21.690 -5.562 1.00 95.62 260 SER A C 1
ATOM 1982 O O . SER A 1 260 ? 5.710 22.028 -6.637 1.00 95.62 260 SER A O 1
ATOM 1984 N N . ILE A 1 261 ? 5.174 20.414 -5.175 1.00 95.56 261 ILE A N 1
ATOM 1985 C CA . ILE A 1 261 ? 5.432 19.286 -6.074 1.00 95.56 261 ILE A CA 1
ATOM 1986 C C . ILE A 1 261 ? 4.204 19.004 -6.944 1.00 95.56 261 ILE A C 1
ATOM 1988 O O . ILE A 1 261 ? 3.086 19.410 -6.617 1.00 95.56 261 ILE A O 1
ATOM 1992 N N . HIS A 1 262 ? 4.422 18.297 -8.048 1.00 95.00 262 HIS A N 1
ATOM 1993 C CA . HIS A 1 262 ? 3.345 17.747 -8.865 1.00 95.00 262 HIS A CA 1
ATOM 1994 C C . HIS A 1 262 ? 2.678 16.633 -8.067 1.00 95.00 262 HIS A C 1
ATOM 1996 O O . HIS A 1 262 ? 3.385 15.767 -7.568 1.00 95.00 262 HIS A O 1
ATOM 2002 N N . VAL A 1 263 ? 1.358 16.674 -7.889 1.00 97.75 263 VAL A N 1
ATOM 2003 C CA . VAL A 1 263 ? 0.624 15.637 -7.135 1.00 97.75 263 VAL A CA 1
ATOM 2004 C C . VAL A 1 263 ? -0.285 14.807 -8.030 1.00 97.75 263 VAL A C 1
ATOM 2006 O O . VAL A 1 263 ? -0.974 13.914 -7.548 1.00 97.75 263 VAL A O 1
ATOM 2009 N N . LYS A 1 264 ? -0.327 15.108 -9.329 1.00 97.88 264 LYS A N 1
ATOM 2010 C CA . LYS A 1 264 ? -1.237 14.465 -10.277 1.00 97.88 264 LYS A CA 1
ATOM 2011 C C . LYS A 1 264 ? -1.048 12.954 -10.308 1.00 97.88 264 LYS A C 1
ATOM 2013 O O . LYS A 1 264 ? -2.026 12.221 -10.207 1.00 97.88 264 LYS A O 1
ATOM 2018 N N . GLU A 1 265 ? 0.203 12.524 -10.319 1.00 97.25 265 GLU A N 1
ATOM 2019 C CA . GLU A 1 265 ? 0.622 11.130 -10.318 1.00 97.25 265 GLU A CA 1
ATOM 2020 C C . GLU A 1 265 ? 0.046 10.381 -9.106 1.00 97.25 265 GLU A C 1
ATOM 2022 O O . GLU A 1 265 ? -0.480 9.282 -9.247 1.00 97.25 265 GLU A O 1
ATOM 2027 N N . PHE A 1 266 ? 0.043 10.992 -7.914 1.00 98.62 266 PHE A N 1
ATOM 2028 C CA . PHE A 1 266 ? -0.555 10.374 -6.727 1.00 98.62 266 PHE A CA 1
ATOM 2029 C C . PHE A 1 266 ? -2.057 10.132 -6.879 1.00 98.62 266 PHE A C 1
ATOM 2031 O O . PHE A 1 266 ? -2.538 9.041 -6.580 1.00 98.62 266 PHE A O 1
ATOM 2038 N N . PHE A 1 267 ? -2.808 11.136 -7.332 1.00 98.75 267 PHE A N 1
ATOM 2039 C CA . PHE A 1 267 ? -4.263 11.026 -7.448 1.00 98.75 267 PHE A CA 1
ATOM 2040 C C . PHE A 1 267 ? -4.678 10.075 -8.578 1.00 98.75 267 PHE A C 1
ATOM 2042 O O . PHE A 1 267 ? -5.618 9.299 -8.398 1.00 98.75 267 PHE A O 1
ATOM 2049 N N . GLU A 1 268 ? -3.942 10.054 -9.692 1.00 98.62 268 GLU A N 1
ATOM 2050 C CA . GLU A 1 268 ? -4.131 9.070 -10.765 1.00 98.62 268 GLU A CA 1
ATOM 2051 C C . GLU A 1 268 ? -3.849 7.641 -10.272 1.00 98.62 268 GLU A C 1
ATOM 2053 O O . GLU A 1 268 ? -4.647 6.732 -10.514 1.00 98.62 268 GLU A O 1
ATOM 2058 N N . LEU A 1 269 ? -2.772 7.435 -9.507 1.00 98.81 269 LEU A N 1
ATOM 2059 C CA . LEU A 1 269 ? -2.460 6.133 -8.912 1.00 98.81 269 LEU A CA 1
ATOM 2060 C C . LEU A 1 269 ? -3.466 5.723 -7.836 1.00 98.81 269 LEU A C 1
ATOM 2062 O O . LEU A 1 269 ? -3.849 4.559 -7.785 1.00 98.81 269 LEU A O 1
ATOM 2066 N N . ALA A 1 270 ? -3.937 6.646 -6.999 1.00 98.81 270 ALA A N 1
ATOM 2067 C CA . ALA A 1 270 ? -4.970 6.360 -6.009 1.00 98.81 270 ALA A CA 1
ATOM 2068 C C . ALA A 1 270 ? -6.285 5.942 -6.685 1.00 98.81 270 ALA A C 1
ATOM 2070 O O . ALA A 1 270 ? -6.932 4.993 -6.240 1.00 98.81 270 ALA A O 1
ATOM 2071 N N . GLN A 1 271 ? -6.660 6.600 -7.788 1.00 98.81 271 GLN A N 1
ATOM 2072 C CA . GLN A 1 271 ? -7.797 6.184 -8.605 1.00 98.81 271 GLN A CA 1
ATOM 2073 C C . GLN A 1 271 ? -7.583 4.780 -9.185 1.00 98.81 271 GLN A C 1
ATOM 2075 O O . GLN A 1 271 ? -8.429 3.911 -8.973 1.00 98.81 271 GLN A O 1
ATOM 2080 N N . LYS A 1 272 ? -6.441 4.535 -9.841 1.00 98.75 272 LYS A N 1
ATOM 2081 C CA . LYS A 1 272 ? -6.086 3.224 -10.409 1.00 98.75 272 LYS A CA 1
ATOM 2082 C C . LYS A 1 272 ? -6.093 2.123 -9.345 1.00 98.75 272 LYS A C 1
ATOM 2084 O O . LYS A 1 272 ? -6.609 1.036 -9.584 1.00 98.75 272 LYS A O 1
ATOM 2089 N N . ALA A 1 273 ? -5.576 2.408 -8.150 1.00 98.75 273 ALA A N 1
ATOM 2090 C CA . ALA A 1 273 ? -5.574 1.478 -7.029 1.00 98.75 273 ALA A CA 1
ATOM 2091 C C . ALA A 1 273 ? -7.006 1.086 -6.645 1.00 98.75 273 ALA A C 1
ATOM 2093 O O . ALA A 1 273 ? -7.296 -0.101 -6.565 1.00 98.75 273 ALA A O 1
ATOM 2094 N N . LEU A 1 274 ? -7.914 2.053 -6.472 1.00 98.69 274 LEU A N 1
ATOM 2095 C CA . LEU A 1 274 ? -9.322 1.787 -6.148 1.00 98.69 274 LEU A CA 1
ATOM 2096 C C . LEU A 1 274 ? -10.053 1.028 -7.270 1.00 98.69 274 LEU A C 1
ATOM 2098 O O . LEU A 1 274 ? -10.888 0.174 -6.976 1.00 98.69 274 LEU A O 1
ATOM 2102 N N . GLU A 1 275 ? -9.734 1.311 -8.536 1.00 98.56 275 GLU A N 1
ATOM 2103 C CA . GLU A 1 275 ? -10.277 0.608 -9.709 1.00 98.56 275 GLU A CA 1
ATOM 2104 C C . GLU A 1 275 ? -9.803 -0.851 -9.803 1.00 98.56 275 GLU A C 1
ATOM 2106 O O . GLU A 1 275 ? -10.587 -1.714 -10.203 1.00 98.56 275 GLU A O 1
ATOM 2111 N N . ASN A 1 276 ? -8.572 -1.150 -9.370 1.00 97.69 276 ASN A N 1
ATOM 2112 C CA . ASN A 1 276 ? -8.056 -2.522 -9.275 1.00 97.69 276 ASN A CA 1
ATOM 2113 C C . ASN A 1 276 ? -8.825 -3.378 -8.251 1.00 97.69 276 ASN A C 1
ATOM 2115 O O . ASN A 1 276 ? -8.809 -4.608 -8.337 1.00 97.69 276 ASN A O 1
ATOM 2119 N N . GLY A 1 277 ? -9.513 -2.745 -7.297 1.00 98.31 277 GLY A N 1
ATOM 2120 C CA . GLY A 1 277 ? -10.210 -3.427 -6.211 1.00 98.31 277 GLY A CA 1
ATOM 2121 C C . GLY A 1 277 ? -9.280 -3.857 -5.066 1.00 98.31 277 GLY A C 1
ATOM 2122 O O . GLY A 1 277 ? -8.058 -3.700 -5.144 1.00 98.31 277 GLY A O 1
ATOM 2123 N N . PRO A 1 278 ? -9.852 -4.380 -3.966 1.00 98.06 278 PRO A N 1
ATOM 2124 C CA . PRO A 1 278 ? -9.069 -4.782 -2.810 1.00 98.06 278 PRO A CA 1
ATOM 2125 C C . PRO A 1 278 ? -8.238 -6.032 -3.110 1.00 98.06 278 PRO A C 1
ATOM 2127 O O . PRO A 1 278 ? -8.689 -6.986 -3.748 1.00 98.06 278 PRO A O 1
ATOM 2130 N N . ILE A 1 279 ? -7.019 -6.042 -2.588 1.00 98.12 279 ILE A N 1
ATOM 2131 C CA . ILE A 1 279 ? -6.052 -7.120 -2.758 1.00 98.12 279 ILE A CA 1
ATOM 2132 C C . ILE A 1 279 ? -6.404 -8.260 -1.801 1.00 98.12 279 ILE A C 1
ATOM 2134 O O . ILE A 1 279 ? -6.541 -8.051 -0.594 1.00 98.12 279 ILE A O 1
ATOM 2138 N N . ALA A 1 280 ? -6.519 -9.477 -2.333 1.00 95.69 280 ALA A N 1
ATOM 2139 C CA . ALA A 1 280 ? -6.716 -10.678 -1.525 1.00 95.69 280 ALA A CA 1
ATOM 2140 C C . ALA A 1 280 ? -5.522 -10.936 -0.590 1.00 95.69 280 ALA A C 1
ATOM 2142 O O . ALA A 1 280 ? -4.398 -10.549 -0.889 1.00 95.69 280 ALA A O 1
ATOM 2143 N N . GLU A 1 281 ? -5.748 -11.636 0.518 1.00 93.56 281 GLU A N 1
ATOM 2144 C CA . GLU A 1 281 ? -4.655 -12.039 1.403 1.00 93.56 281 GLU A CA 1
ATOM 2145 C C . GLU A 1 281 ? -3.737 -13.069 0.718 1.00 93.56 281 GLU A C 1
ATOM 2147 O O . GLU A 1 281 ? -4.188 -13.955 -0.017 1.00 93.56 281 GLU A O 1
ATOM 2152 N N . GLY A 1 282 ? -2.433 -12.965 0.963 1.00 94.44 282 GLY A N 1
ATOM 2153 C CA . GLY A 1 282 ? -1.432 -13.920 0.506 1.00 94.44 282 GLY A CA 1
ATOM 2154 C C . GLY A 1 282 ? -0.349 -14.210 1.550 1.00 94.44 282 GLY A C 1
ATOM 2155 O O . GLY A 1 282 ? -0.326 -13.613 2.627 1.00 94.44 282 GLY A O 1
ATOM 2156 N N . PRO A 1 283 ? 0.563 -15.151 1.262 1.00 92.31 283 PRO A N 1
ATOM 2157 C CA . PRO A 1 283 ? 1.495 -15.680 2.256 1.00 92.31 283 PRO A CA 1
ATOM 2158 C C . PRO A 1 283 ? 2.722 -14.795 2.492 1.00 92.31 283 PRO A C 1
ATOM 2160 O O . PRO A 1 283 ? 3.395 -14.963 3.503 1.00 92.31 283 PRO A O 1
ATOM 2163 N N . TYR A 1 284 ? 3.034 -13.874 1.581 1.00 95.12 284 TYR A N 1
ATOM 2164 C CA . TYR A 1 284 ? 4.263 -13.095 1.654 1.00 95.12 284 TYR A CA 1
ATOM 2165 C C . TYR A 1 284 ? 4.192 -12.001 2.731 1.00 95.12 284 TYR A C 1
ATOM 2167 O O . TYR A 1 284 ? 3.115 -11.562 3.145 1.00 95.12 284 TYR A O 1
ATOM 2175 N N . LYS A 1 285 ? 5.349 -11.546 3.195 1.00 94.00 285 LYS A N 1
ATOM 2176 C CA . LYS A 1 285 ? 5.500 -10.314 3.962 1.00 94.00 285 LYS A CA 1
ATOM 2177 C C . LYS A 1 285 ? 5.411 -9.123 3.007 1.00 94.00 285 LYS A C 1
ATOM 2179 O O . LYS A 1 285 ? 5.993 -9.151 1.929 1.00 94.00 285 LYS A O 1
ATOM 2184 N N . ASP A 1 286 ? 4.680 -8.090 3.407 1.00 94.88 286 ASP A N 1
ATOM 2185 C CA . ASP A 1 286 ? 4.550 -6.864 2.618 1.00 94.88 286 ASP A CA 1
ATOM 2186 C C . ASP A 1 286 ? 5.884 -6.119 2.521 1.00 94.88 286 ASP A C 1
ATOM 2188 O O . ASP A 1 286 ? 6.663 -6.074 3.480 1.00 94.88 286 ASP A O 1
ATOM 2192 N N . GLY A 1 287 ? 6.121 -5.497 1.369 1.00 95.06 287 GLY A N 1
ATOM 2193 C CA . GLY A 1 287 ? 7.326 -4.719 1.121 1.00 95.06 287 GLY A CA 1
ATOM 2194 C C . GLY A 1 287 ? 7.634 -4.529 -0.357 1.00 95.06 287 GLY A C 1
ATOM 2195 O O . GLY A 1 287 ? 6.926 -5.021 -1.237 1.00 95.06 287 GLY A O 1
ATOM 2196 N N . PHE A 1 288 ? 8.723 -3.810 -0.601 1.00 96.38 288 PHE A N 1
ATOM 2197 C CA . PHE A 1 288 ? 9.363 -3.694 -1.902 1.00 96.38 288 PHE A CA 1
ATOM 2198 C C . PHE A 1 288 ? 10.635 -4.535 -1.894 1.00 96.38 288 PHE A C 1
ATOM 2200 O O . PHE A 1 288 ? 11.497 -4.368 -1.031 1.00 96.38 288 PHE A O 1
ATOM 2207 N N . TYR A 1 289 ? 10.722 -5.464 -2.834 1.00 97.69 289 TYR A N 1
ATOM 2208 C CA . TYR A 1 289 ? 11.791 -6.443 -2.935 1.00 97.69 289 TYR A CA 1
ATOM 2209 C C . TYR A 1 289 ? 12.573 -6.206 -4.216 1.00 97.69 289 TYR A C 1
ATOM 2211 O O . TYR A 1 289 ? 11.986 -5.985 -5.271 1.00 97.69 289 TYR A O 1
ATOM 2219 N N . TYR A 1 290 ? 13.897 -6.261 -4.123 1.00 97.88 290 TYR A N 1
ATOM 2220 C CA . TYR A 1 290 ? 14.783 -5.919 -5.226 1.00 97.88 290 TYR A CA 1
ATOM 2221 C C . TYR A 1 290 ? 15.917 -6.928 -5.347 1.00 97.88 290 TYR A C 1
ATOM 2223 O O . TYR A 1 290 ? 16.535 -7.309 -4.350 1.00 97.88 290 TYR A O 1
ATOM 2231 N N . ALA A 1 291 ? 16.219 -7.318 -6.579 1.00 98.12 291 ALA A N 1
ATOM 2232 C CA . ALA A 1 291 ? 17.431 -8.041 -6.926 1.00 98.12 291 ALA A CA 1
ATOM 2233 C C . ALA A 1 291 ? 18.009 -7.492 -8.225 1.00 98.12 291 ALA A C 1
ATOM 2235 O O . ALA A 1 291 ? 17.283 -7.012 -9.092 1.00 98.12 291 ALA A O 1
ATOM 2236 N N . GLN A 1 292 ? 19.325 -7.597 -8.366 1.00 97.50 292 GLN A N 1
ATOM 2237 C CA . GLN A 1 292 ? 20.052 -7.081 -9.516 1.00 97.50 292 GLN A CA 1
ATOM 2238 C C . GLN A 1 292 ? 21.233 -7.983 -9.846 1.00 97.50 292 GLN A C 1
ATOM 2240 O O . GLN A 1 292 ? 21.925 -8.484 -8.958 1.00 97.50 292 GLN A O 1
ATOM 2245 N N . GLN A 1 293 ? 21.510 -8.139 -11.137 1.00 97.12 293 GLN A N 1
ATOM 2246 C CA . GLN A 1 293 ? 22.722 -8.789 -11.607 1.00 97.12 293 GLN A CA 1
ATOM 2247 C C . GLN A 1 293 ? 23.973 -8.050 -11.113 1.00 97.12 293 GLN A C 1
ATOM 2249 O O . GLN A 1 293 ? 24.021 -6.825 -11.021 1.00 97.12 293 GLN A O 1
ATOM 2254 N N . LYS A 1 294 ? 25.034 -8.803 -10.823 1.00 95.44 294 LYS A N 1
ATOM 2255 C CA . LYS A 1 294 ? 26.300 -8.222 -10.347 1.00 95.44 294 LYS A CA 1
ATOM 2256 C C . LYS A 1 294 ? 27.055 -7.501 -11.462 1.00 95.44 294 LYS A C 1
ATOM 2258 O O . LYS A 1 294 ? 27.560 -6.398 -11.257 1.00 95.44 294 LYS A O 1
ATOM 2263 N N . GLU A 1 295 ? 27.057 -8.099 -12.647 1.00 96.00 295 GLU A N 1
ATOM 2264 C CA . GLU A 1 295 ? 27.823 -7.656 -13.809 1.00 96.00 295 GLU A CA 1
ATOM 2265 C C . GLU A 1 295 ? 26.901 -7.213 -14.945 1.00 96.00 295 GLU A C 1
ATOM 2267 O O . GLU A 1 295 ? 25.766 -7.680 -15.056 1.00 96.00 295 GLU A O 1
ATOM 2272 N N . PHE A 1 296 ? 27.402 -6.325 -15.802 1.00 95.44 296 PHE A N 1
ATOM 2273 C CA . PHE A 1 296 ? 26.723 -5.979 -17.046 1.00 95.44 296 PHE A CA 1
ATOM 2274 C C . PHE A 1 296 ? 26.814 -7.142 -18.038 1.00 95.44 296 PHE A C 1
ATOM 2276 O O . PHE A 1 296 ? 27.873 -7.736 -18.241 1.00 95.44 296 PHE A O 1
ATOM 2283 N N . THR A 1 297 ? 25.699 -7.437 -18.696 1.00 91.12 297 THR A N 1
ATOM 2284 C CA . THR A 1 297 ? 25.594 -8.420 -19.769 1.00 91.12 297 THR A CA 1
ATOM 2285 C C . THR A 1 297 ? 24.968 -7.748 -20.983 1.00 91.12 297 THR A C 1
ATOM 2287 O O . THR A 1 297 ? 23.827 -7.297 -20.945 1.00 91.12 297 THR A O 1
ATOM 2290 N N . LYS A 1 298 ? 25.716 -7.684 -22.093 1.00 88.94 298 LYS A N 1
ATOM 2291 C CA . LYS A 1 298 ? 25.268 -7.055 -23.353 1.00 88.94 298 LYS A CA 1
ATOM 2292 C C . LYS A 1 298 ? 24.803 -5.593 -23.167 1.00 88.94 298 LYS A C 1
ATOM 2294 O O . LYS A 1 298 ? 23.786 -5.200 -23.732 1.00 88.94 298 LYS A O 1
ATOM 2299 N N . GLY A 1 299 ? 25.547 -4.809 -22.382 1.00 94.50 299 GLY A N 1
ATOM 2300 C CA . GLY A 1 299 ? 25.293 -3.380 -22.155 1.00 94.50 299 GLY A CA 1
ATOM 2301 C C . GLY A 1 299 ? 24.230 -3.060 -21.101 1.00 94.50 299 GLY A C 1
ATOM 2302 O O . GLY A 1 299 ? 23.939 -1.887 -20.887 1.00 94.50 299 GLY A O 1
ATOM 2303 N N . PHE A 1 300 ? 23.661 -4.071 -20.434 1.00 96.56 300 PHE A N 1
ATOM 2304 C CA . PHE A 1 300 ? 22.663 -3.884 -19.380 1.00 96.56 300 PHE A CA 1
ATOM 2305 C C . PHE A 1 300 ? 22.981 -4.710 -18.145 1.00 96.56 300 PHE A C 1
ATOM 2307 O O . PHE A 1 300 ? 23.508 -5.815 -18.235 1.00 96.56 300 PHE A O 1
ATOM 2314 N N . LYS A 1 301 ? 22.608 -4.190 -16.984 1.00 96.88 301 LYS A N 1
ATOM 2315 C CA . LYS A 1 301 ? 22.574 -4.913 -15.722 1.00 96.88 301 LYS A CA 1
ATOM 2316 C C . LYS A 1 301 ? 21.116 -5.098 -15.334 1.00 96.88 301 LYS A C 1
ATOM 2318 O O . LYS A 1 301 ? 20.450 -4.130 -14.967 1.00 96.88 301 LYS A O 1
ATOM 2323 N N . TYR A 1 302 ? 20.613 -6.321 -15.468 1.00 97.62 302 TYR A N 1
ATOM 2324 C CA . TYR A 1 302 ? 19.198 -6.582 -15.234 1.00 97.62 302 TYR A CA 1
ATOM 2325 C C . TYR A 1 302 ? 18.840 -6.585 -13.757 1.00 97.62 302 TYR A C 1
ATOM 2327 O O . TYR A 1 302 ? 19.652 -6.953 -12.906 1.00 97.62 302 TYR A O 1
ATOM 2335 N N . MET A 1 303 ? 17.607 -6.190 -13.477 1.00 97.69 303 MET A N 1
ATOM 2336 C CA . MET A 1 303 ? 17.043 -6.103 -12.144 1.00 97.69 303 MET A CA 1
ATOM 2337 C C . MET A 1 303 ? 15.595 -6.598 -12.143 1.00 97.69 303 MET A C 1
ATOM 2339 O O . MET A 1 303 ? 14.933 -6.597 -13.183 1.00 97.69 303 MET A O 1
ATOM 2343 N N . ALA A 1 304 ? 15.136 -7.039 -10.976 1.00 98.19 304 ALA A N 1
ATOM 2344 C CA . ALA A 1 304 ? 13.733 -7.294 -10.703 1.00 98.19 304 ALA A CA 1
ATOM 2345 C C . ALA A 1 304 ? 13.309 -6.483 -9.478 1.00 98.19 304 ALA A C 1
ATOM 2347 O O . ALA A 1 304 ? 13.922 -6.607 -8.413 1.00 98.19 304 ALA A O 1
ATOM 2348 N N . HIS A 1 305 ? 12.244 -5.700 -9.623 1.00 97.81 305 HIS A N 1
ATOM 2349 C CA . HIS A 1 305 ? 11.588 -5.006 -8.525 1.00 97.81 305 HIS A CA 1
ATOM 2350 C C . HIS A 1 305 ? 10.188 -5.591 -8.317 1.00 97.81 305 HIS A C 1
ATOM 2352 O O . HIS A 1 305 ? 9.399 -5.662 -9.253 1.00 97.81 305 HIS A O 1
ATOM 2358 N N . ILE A 1 306 ? 9.870 -6.032 -7.101 1.00 98.38 306 ILE A N 1
ATOM 2359 C CA . ILE A 1 306 ? 8.622 -6.735 -6.782 1.00 98.38 306 ILE A CA 1
ATOM 2360 C C . ILE A 1 306 ? 7.935 -6.050 -5.606 1.00 98.38 306 ILE A C 1
ATOM 2362 O O . ILE A 1 306 ? 8.508 -5.932 -4.523 1.00 98.38 306 ILE A O 1
ATOM 2366 N N . ALA A 1 307 ? 6.686 -5.635 -5.803 1.00 97.75 307 ALA A N 1
ATOM 2367 C CA . ALA A 1 307 ? 5.845 -5.111 -4.737 1.00 97.75 307 ALA A CA 1
ATOM 2368 C C . ALA A 1 307 ? 4.964 -6.227 -4.170 1.00 97.75 307 ALA A C 1
ATOM 2370 O O . ALA A 1 307 ? 4.213 -6.880 -4.902 1.00 97.75 307 ALA A O 1
ATOM 2371 N N . VAL A 1 308 ? 5.024 -6.412 -2.851 1.00 97.75 308 VAL A N 1
ATOM 2372 C CA . VAL A 1 308 ? 4.109 -7.276 -2.108 1.00 97.75 308 VAL A CA 1
ATOM 2373 C C . VAL A 1 308 ? 3.210 -6.423 -1.224 1.00 97.75 308 VAL A C 1
ATOM 2375 O O . VAL A 1 308 ? 3.697 -5.647 -0.398 1.00 97.75 308 VAL A O 1
ATOM 2378 N N . LYS A 1 309 ? 1.895 -6.593 -1.377 1.00 96.56 309 LYS A N 1
ATOM 2379 C CA . LYS A 1 309 ? 0.867 -5.920 -0.574 1.00 96.56 309 LYS A CA 1
ATOM 2380 C C . LYS A 1 309 ? -0.208 -6.921 -0.175 1.00 96.56 309 LYS A C 1
ATOM 2382 O O . LYS A 1 309 ? -0.606 -7.758 -0.983 1.00 96.56 309 LYS A O 1
ATOM 2387 N N . ASN A 1 310 ? -0.649 -6.858 1.077 1.00 95.50 310 ASN A N 1
ATOM 2388 C CA . ASN A 1 310 ? -1.515 -7.862 1.698 1.00 95.50 310 ASN A CA 1
ATOM 2389 C C . ASN A 1 310 ? -1.022 -9.312 1.479 1.00 95.50 310 ASN A C 1
ATOM 2391 O O . ASN A 1 310 ? -1.792 -10.249 1.293 1.00 95.50 310 ASN A O 1
ATOM 2395 N N . GLY A 1 311 ? 0.296 -9.497 1.439 1.00 95.19 311 GLY A N 1
ATOM 2396 C CA . GLY A 1 311 ? 0.986 -10.754 1.187 1.00 95.19 311 GLY A CA 1
ATOM 2397 C C . GLY A 1 311 ? 0.864 -11.337 -0.216 1.00 95.19 311 GLY A C 1
ATOM 2398 O O . GLY A 1 311 ? 1.233 -12.497 -0.413 1.00 95.19 311 GLY A O 1
ATOM 2399 N N . ARG A 1 312 ? 0.377 -10.568 -1.190 1.00 97.56 312 ARG A N 1
ATOM 2400 C CA . ARG A 1 312 ? 0.347 -10.930 -2.612 1.00 97.56 312 ARG A CA 1
ATOM 2401 C C . ARG A 1 312 ? 1.392 -10.141 -3.382 1.00 97.56 312 ARG A C 1
ATOM 2403 O O . ARG A 1 312 ? 1.576 -8.959 -3.114 1.00 97.56 312 ARG A O 1
ATOM 2410 N N . ILE A 1 313 ? 2.007 -10.765 -4.382 1.00 98.38 313 ILE A N 1
ATOM 2411 C CA . ILE A 1 313 ? 2.747 -10.040 -5.420 1.00 98.38 313 ILE A CA 1
ATOM 2412 C C . ILE A 1 313 ? 1.719 -9.221 -6.205 1.00 98.38 313 ILE A C 1
ATOM 2414 O O . ILE A 1 313 ? 0.822 -9.797 -6.821 1.00 98.38 313 ILE A O 1
ATOM 2418 N N . VAL A 1 314 ? 1.809 -7.898 -6.138 1.00 98.00 314 VAL A N 1
ATOM 2419 C CA . VAL A 1 314 ? 0.864 -6.976 -6.794 1.00 98.00 314 VAL A CA 1
ATOM 2420 C C . VAL A 1 314 ? 1.490 -6.210 -7.949 1.00 98.00 314 VAL A C 1
ATOM 2422 O O . VAL A 1 314 ? 0.766 -5.721 -8.809 1.00 98.00 314 VAL A O 1
ATOM 2425 N N . ALA A 1 315 ? 2.818 -6.146 -7.990 1.00 98.06 315 ALA A N 1
ATOM 2426 C CA . ALA A 1 315 ? 3.567 -5.654 -9.131 1.00 98.06 315 ALA A CA 1
ATOM 2427 C C . ALA A 1 315 ? 4.912 -6.372 -9.230 1.00 98.06 315 ALA A C 1
ATOM 2429 O O . ALA A 1 315 ? 5.484 -6.799 -8.221 1.00 98.06 315 ALA A O 1
ATOM 2430 N N . ALA A 1 316 ? 5.399 -6.497 -10.456 1.00 98.06 316 ALA A N 1
ATOM 2431 C CA . ALA A 1 316 ? 6.723 -6.983 -10.786 1.00 98.06 316 ALA A CA 1
ATOM 2432 C C . ALA A 1 316 ? 7.231 -6.164 -11.971 1.00 98.06 316 ALA A C 1
ATOM 2434 O O . ALA A 1 316 ? 6.464 -5.900 -12.890 1.00 98.06 316 ALA A O 1
ATOM 2435 N N . ASP A 1 317 ? 8.497 -5.778 -11.935 1.00 97.62 317 ASP A N 1
ATOM 2436 C CA . ASP A 1 317 ? 9.153 -5.014 -12.990 1.00 97.62 317 ASP A CA 1
ATOM 2437 C C . ASP A 1 317 ? 10.501 -5.655 -13.282 1.00 97.62 317 ASP A C 1
ATOM 2439 O O . ASP A 1 317 ? 11.336 -5.810 -12.384 1.00 97.62 317 ASP A O 1
ATOM 2443 N N . TRP A 1 318 ? 10.672 -6.080 -14.525 1.00 97.88 318 TRP A N 1
ATOM 2444 C CA . TRP A 1 318 ? 11.913 -6.570 -15.074 1.00 97.88 318 TRP A CA 1
ATOM 2445 C C . TRP A 1 318 ? 12.493 -5.499 -15.983 1.00 97.88 318 TRP A C 1
ATOM 2447 O O . TRP A 1 318 ? 11.924 -5.162 -17.018 1.00 97.88 318 TRP A O 1
ATOM 2457 N N . ASN A 1 319 ? 13.679 -5.008 -15.640 1.00 97.00 319 ASN A N 1
ATOM 2458 C CA . ASN A 1 319 ? 14.343 -3.975 -16.427 1.00 97.00 319 ASN A CA 1
ATOM 2459 C C . ASN A 1 319 ? 15.854 -4.206 -16.482 1.00 97.00 319 ASN A C 1
ATOM 2461 O O . ASN A 1 319 ? 16.401 -5.059 -15.783 1.00 97.00 319 ASN A O 1
ATOM 2465 N N . GLY A 1 320 ? 16.538 -3.451 -17.338 1.00 96.56 320 GLY A N 1
ATOM 2466 C CA . GLY A 1 320 ? 17.987 -3.409 -17.453 1.00 96.56 320 GLY A CA 1
ATOM 2467 C C . GLY A 1 320 ? 18.509 -1.992 -17.283 1.00 96.56 320 GLY A C 1
ATOM 2468 O O . GLY A 1 320 ? 18.194 -1.118 -18.083 1.00 96.56 320 GLY A O 1
ATOM 2469 N N . ILE A 1 321 ? 19.363 -1.779 -16.287 1.00 96.19 321 ILE A N 1
ATOM 2470 C CA . ILE A 1 321 ? 20.095 -0.521 -16.119 1.00 96.19 321 ILE A CA 1
ATOM 2471 C C . ILE A 1 321 ? 21.233 -0.496 -17.139 1.00 96.19 321 ILE A C 1
ATOM 2473 O O . ILE A 1 321 ? 22.006 -1.455 -17.216 1.00 96.19 321 ILE A O 1
ATOM 2477 N N . ALA A 1 322 ? 21.319 0.563 -17.940 1.00 95.94 322 ALA A N 1
ATOM 2478 C CA . ALA A 1 322 ? 22.333 0.687 -18.980 1.00 95.94 322 ALA A CA 1
ATOM 2479 C C . ALA A 1 322 ? 23.750 0.809 -18.393 1.00 95.94 322 ALA A C 1
ATOM 2481 O O . ALA A 1 322 ? 23.956 1.373 -17.320 1.00 95.94 322 ALA A O 1
ATOM 2482 N N . GLU A 1 323 ? 24.735 0.261 -19.106 1.00 95.94 323 GLU A N 1
ATOM 2483 C CA . GLU A 1 323 ? 26.159 0.395 -18.762 1.00 95.94 323 GLU A CA 1
ATOM 2484 C C . GLU A 1 323 ? 26.666 1.831 -18.944 1.00 95.94 323 GLU A C 1
ATOM 2486 O O . GLU A 1 323 ? 27.522 2.294 -18.191 1.00 95.94 323 GLU A O 1
ATOM 2491 N N . GLU A 1 324 ? 26.116 2.546 -19.926 1.00 94.00 324 GLU A N 1
ATOM 2492 C CA . GLU A 1 324 ? 26.393 3.961 -20.146 1.00 94.00 324 GLU A CA 1
ATOM 2493 C C . GLU A 1 324 ? 25.547 4.825 -19.201 1.00 94.00 324 GLU A C 1
ATOM 2495 O O . GLU A 1 324 ? 24.317 4.764 -19.203 1.00 94.00 324 GLU A O 1
ATOM 2500 N N . GLU A 1 325 ? 26.210 5.654 -18.394 1.00 90.31 325 GLU A N 1
ATOM 2501 C CA . GLU A 1 325 ? 25.541 6.570 -17.471 1.00 90.31 325 GLU A CA 1
ATOM 2502 C C . GLU A 1 325 ? 24.662 7.574 -18.233 1.00 90.31 325 GLU A C 1
ATOM 2504 O O . GLU A 1 325 ? 25.110 8.240 -19.166 1.00 90.31 325 GLU A O 1
ATOM 2509 N N . GLY A 1 326 ? 23.399 7.694 -17.820 1.00 88.06 326 GLY A N 1
ATOM 2510 C CA . GLY A 1 326 ? 22.422 8.585 -18.449 1.00 88.06 326 GLY A CA 1
ATOM 2511 C C . GLY A 1 326 ? 21.782 8.039 -19.729 1.00 88.06 326 GLY A C 1
ATOM 2512 O O . GLY A 1 326 ? 20.880 8.687 -20.264 1.00 88.06 326 GLY A O 1
ATOM 2513 N N . ALA A 1 327 ? 22.194 6.860 -20.208 1.00 93.44 327 ALA A N 1
ATOM 2514 C CA . ALA A 1 327 ? 21.455 6.150 -21.244 1.00 93.44 327 ALA A CA 1
ATOM 2515 C C . ALA A 1 327 ? 20.117 5.622 -20.686 1.00 93.44 327 ALA A C 1
ATOM 2517 O O . ALA A 1 327 ? 20.022 5.328 -19.490 1.00 93.44 327 ALA A O 1
ATOM 2518 N N . PRO A 1 328 ? 19.070 5.505 -21.526 1.00 94.69 328 PRO A N 1
ATOM 2519 C CA . PRO A 1 328 ? 17.789 4.967 -21.086 1.00 94.69 328 PRO A CA 1
ATOM 2520 C C . PRO A 1 328 ? 17.944 3.525 -20.596 1.00 94.69 328 PRO A C 1
ATOM 2522 O O . PRO A 1 328 ? 18.704 2.736 -21.166 1.00 94.69 328 PRO A O 1
ATOM 2525 N N . ASP A 1 329 ? 17.178 3.168 -19.568 1.00 95.75 329 ASP A N 1
ATOM 2526 C CA . ASP A 1 329 ? 17.007 1.774 -19.178 1.00 95.75 329 ASP A CA 1
ATOM 2527 C C . ASP A 1 329 ? 16.402 0.948 -20.322 1.00 95.75 329 ASP A C 1
ATOM 2529 O O . ASP A 1 329 ? 15.898 1.470 -21.323 1.00 95.75 329 ASP A O 1
ATOM 2533 N N . LYS A 1 330 ? 16.489 -0.374 -20.196 1.00 95.69 330 LYS A N 1
ATOM 2534 C CA . LYS A 1 330 ? 16.143 -1.291 -21.277 1.00 95.69 330 LYS A CA 1
ATOM 2535 C C . LYS A 1 330 ? 14.677 -1.206 -21.681 1.00 95.69 330 LYS A C 1
ATOM 2537 O O . LYS A 1 330 ? 14.386 -1.310 -22.874 1.00 95.69 330 LYS A O 1
ATOM 2542 N N . ASP A 1 331 ? 13.779 -1.016 -20.723 1.00 94.69 331 ASP A N 1
ATOM 2543 C CA . ASP A 1 331 ? 12.358 -0.833 -20.991 1.00 94.69 331 ASP A CA 1
ATOM 2544 C C . ASP A 1 331 ? 12.125 0.446 -21.813 1.00 94.69 331 ASP A C 1
ATOM 2546 O O . ASP A 1 331 ? 11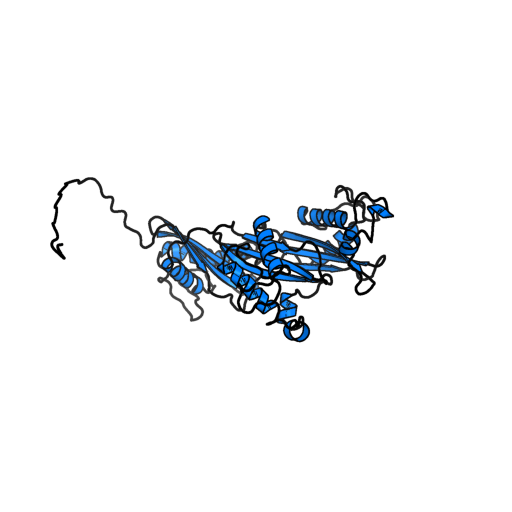.575 0.384 -22.915 1.00 94.69 331 ASP A O 1
ATOM 2550 N N . ASN A 1 332 ? 12.670 1.584 -21.372 1.00 94.88 332 ASN A N 1
ATOM 2551 C CA . ASN A 1 332 ? 12.574 2.856 -22.095 1.00 94.88 332 ASN A CA 1
ATOM 2552 C C . ASN A 1 332 ? 13.257 2.829 -23.482 1.00 94.88 332 ASN A C 1
ATOM 2554 O O . ASN A 1 332 ? 12.693 3.337 -24.456 1.00 94.88 332 ASN A O 1
ATOM 2558 N N . LEU A 1 333 ? 14.424 2.188 -23.621 1.00 95.06 333 LEU A N 1
ATOM 2559 C CA . LEU A 1 333 ? 15.107 2.000 -24.914 1.00 95.06 333 LEU A CA 1
ATOM 2560 C C . LEU A 1 333 ? 14.303 1.103 -25.872 1.00 95.06 333 LEU A C 1
ATOM 2562 O O . LEU A 1 333 ? 14.344 1.253 -27.096 1.00 95.06 333 LEU A O 1
ATOM 2566 N N . SER A 1 334 ? 13.585 0.130 -25.320 1.00 95.12 334 SER A N 1
ATOM 2567 C CA . SER A 1 334 ? 12.700 -0.754 -26.068 1.00 95.12 334 SER A CA 1
ATOM 2568 C C . SER A 1 334 ? 11.421 -0.029 -26.501 1.00 95.12 334 SER A C 1
ATOM 2570 O O . SER A 1 334 ? 11.047 -0.109 -27.671 1.00 95.12 334 SER A O 1
ATOM 2572 N N . LYS A 1 335 ? 10.789 0.739 -25.605 1.00 93.75 335 LYS A N 1
ATOM 2573 C CA . LYS A 1 335 ? 9.593 1.554 -25.885 1.00 93.75 335 LYS A CA 1
ATOM 2574 C C . LYS A 1 335 ? 9.844 2.630 -26.945 1.00 93.75 335 LYS A C 1
ATOM 2576 O O . LYS A 1 335 ? 8.960 2.901 -27.754 1.00 93.75 335 LYS A O 1
ATOM 2581 N N . SER A 1 336 ? 11.045 3.214 -26.996 1.00 93.19 336 SER A N 1
ATOM 2582 C CA . SER A 1 336 ? 11.407 4.191 -28.037 1.00 93.19 336 SER A CA 1
ATOM 2583 C C . SER A 1 336 ? 11.579 3.572 -29.434 1.00 93.19 336 SER A C 1
ATOM 2585 O O . SER A 1 336 ? 11.620 4.295 -30.430 1.00 93.19 336 SER A O 1
ATOM 2587 N N . GLY A 1 337 ? 11.690 2.240 -29.524 1.00 90.50 337 GLY A N 1
ATOM 2588 C CA . GLY A 1 337 ? 11.998 1.507 -30.754 1.00 90.50 337 GLY A CA 1
ATOM 2589 C C . GLY A 1 337 ? 13.488 1.494 -31.118 1.00 90.50 337 GLY A C 1
ATOM 2590 O O . GLY A 1 337 ? 13.876 0.883 -32.118 1.00 90.50 337 GLY A O 1
ATOM 2591 N N . GLU A 1 338 ? 14.349 2.131 -30.318 1.00 90.25 338 GLU A N 1
ATOM 2592 C CA . GLU A 1 338 ? 15.791 2.159 -30.566 1.00 90.25 338 GLU A CA 1
ATOM 2593 C C . GLU A 1 338 ? 16.450 0.797 -30.339 1.00 90.25 338 GLU A C 1
ATOM 2595 O O . GLU A 1 338 ? 17.364 0.443 -31.088 1.00 90.25 338 GLU A O 1
ATOM 2600 N N . TYR A 1 339 ? 15.971 -0.007 -29.384 1.00 89.06 339 TYR A N 1
ATOM 2601 C CA . TYR A 1 339 ? 16.427 -1.394 -29.241 1.00 89.06 339 TYR A CA 1
ATOM 2602 C C . TYR A 1 339 ? 16.005 -2.239 -30.456 1.00 89.06 339 TYR A C 1
ATOM 2604 O O . TYR A 1 339 ? 16.846 -2.863 -31.107 1.00 89.06 339 TYR A O 1
ATOM 2612 N N . GLY A 1 340 ? 14.719 -2.165 -30.819 1.00 85.62 340 GLY A N 1
ATOM 2613 C CA . GLY A 1 340 ? 14.160 -2.641 -32.085 1.00 85.62 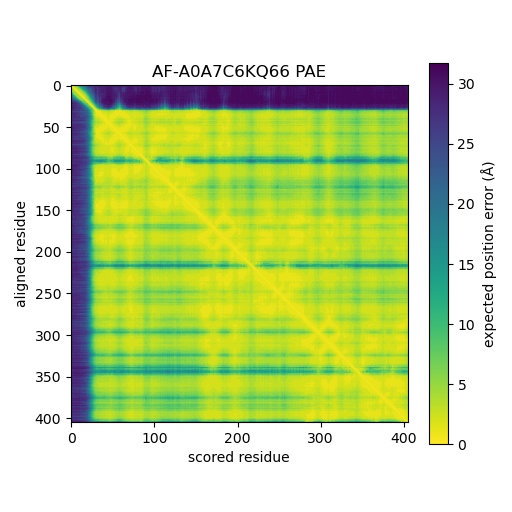340 GLY A CA 1
ATOM 2614 C C . GLY A 1 340 ? 14.242 -4.153 -32.303 1.00 85.62 340 GLY A C 1
ATOM 2615 O O . GLY A 1 340 ? 14.760 -4.587 -33.332 1.00 85.62 340 GLY A O 1
ATOM 2616 N N . LEU A 1 341 ? 13.721 -4.978 -31.391 1.00 87.50 341 LEU A N 1
ATOM 2617 C CA . LEU A 1 341 ? 13.666 -6.432 -31.600 1.00 87.50 341 LEU A CA 1
ATOM 2618 C C . LEU A 1 341 ? 12.768 -6.819 -32.776 1.00 87.50 341 LEU A C 1
ATOM 2620 O O . LEU A 1 341 ? 13.085 -7.774 -33.485 1.00 87.50 341 LEU A O 1
ATOM 2624 N N . VAL A 1 342 ? 11.681 -6.085 -33.020 1.00 87.56 342 VAL A N 1
ATOM 2625 C CA . VAL A 1 342 ? 10.781 -6.371 -34.146 1.00 87.56 342 VAL A CA 1
ATOM 2626 C C . VAL A 1 342 ? 11.418 -5.881 -35.439 1.00 87.56 342 VAL A C 1
ATOM 2628 O O . VAL A 1 342 ? 11.619 -6.648 -36.379 1.00 87.56 342 VAL A O 1
ATOM 2631 N N . THR A 1 343 ? 11.792 -4.601 -35.472 1.00 84.25 343 THR A N 1
ATOM 2632 C CA . THR A 1 343 ? 12.254 -3.931 -36.698 1.00 84.25 343 THR A CA 1
ATOM 2633 C C . THR A 1 343 ? 13.670 -4.325 -37.119 1.00 84.25 343 THR A C 1
ATOM 2635 O O . THR A 1 343 ? 13.961 -4.327 -38.315 1.00 84.25 343 THR A O 1
ATOM 2638 N N . LYS A 1 344 ? 14.550 -4.672 -36.169 1.00 85.00 344 LYS A N 1
ATOM 2639 C CA . LYS A 1 344 ? 15.956 -5.043 -36.425 1.00 85.00 344 LYS A CA 1
ATOM 2640 C C . LYS A 1 344 ? 16.231 -6.533 -36.213 1.00 85.00 344 LYS A C 1
ATOM 2642 O O . LYS A 1 344 ? 17.186 -7.049 -36.788 1.00 85.00 344 LYS A O 1
ATOM 2647 N N . GLY A 1 345 ? 15.423 -7.214 -35.396 1.00 79.75 345 GLY A N 1
ATOM 2648 C CA . GLY A 1 345 ? 15.644 -8.602 -34.969 1.00 79.75 345 GLY A CA 1
ATOM 2649 C C . GLY A 1 345 ? 14.622 -9.630 -35.472 1.00 79.75 345 GLY A C 1
ATOM 2650 O O . GLY A 1 345 ? 14.790 -10.810 -35.180 1.00 79.75 345 GLY A O 1
ATOM 2651 N N . ASN A 1 346 ? 13.591 -9.221 -36.227 1.00 81.62 346 ASN A N 1
ATOM 2652 C CA . ASN A 1 346 ? 12.480 -10.074 -36.684 1.00 81.62 346 ASN A CA 1
ATOM 2653 C C . ASN A 1 346 ? 11.703 -10.782 -35.551 1.00 81.62 346 ASN A C 1
ATOM 2655 O O . ASN A 1 346 ? 11.082 -11.823 -35.784 1.00 81.62 346 ASN A O 1
ATOM 2659 N N . ALA A 1 347 ? 11.728 -10.248 -34.327 1.00 89.50 347 ALA A N 1
ATOM 2660 C CA . ALA A 1 347 ? 10.899 -10.747 -33.233 1.00 89.50 347 ALA A CA 1
ATOM 2661 C C . ALA A 1 347 ? 9.415 -10.399 -33.451 1.00 89.50 347 ALA A C 1
ATOM 2663 O O . ALA A 1 347 ? 9.076 -9.492 -34.210 1.00 89.50 347 ALA A O 1
ATOM 2664 N N . GLN A 1 348 ? 8.518 -11.106 -32.760 1.00 89.12 348 GLN A N 1
ATOM 2665 C CA . GLN A 1 348 ? 7.070 -10.863 -32.851 1.00 89.12 348 GLN A CA 1
ATOM 2666 C C . GLN A 1 348 ? 6.583 -9.689 -31.991 1.00 89.12 348 GLN A C 1
ATOM 2668 O O . GLN A 1 348 ? 5.472 -9.209 -32.198 1.00 89.12 348 GLN A O 1
ATOM 2673 N N . ALA A 1 349 ? 7.389 -9.267 -31.021 1.00 94.00 349 ALA A N 1
ATOM 2674 C CA . ALA A 1 349 ? 7.071 -8.221 -30.060 1.00 94.00 349 ALA A CA 1
ATOM 2675 C C . ALA A 1 349 ? 8.361 -7.542 -29.594 1.00 94.00 349 ALA A C 1
ATOM 2677 O O . ALA A 1 349 ? 9.432 -8.164 -29.606 1.00 94.00 349 ALA A O 1
ATOM 2678 N N . GLU A 1 350 ? 8.265 -6.285 -29.178 1.00 95.69 350 GLU A N 1
ATOM 2679 C CA . GLU A 1 350 ? 9.410 -5.579 -28.603 1.00 95.69 350 GLU A CA 1
ATOM 2680 C C . GLU A 1 350 ? 9.761 -6.143 -27.220 1.00 95.69 350 GLU A C 1
ATOM 2682 O O . GLU A 1 350 ? 8.971 -6.859 -26.600 1.00 95.69 350 GLU A O 1
ATOM 2687 N N . TRP A 1 351 ? 10.975 -5.863 -26.737 1.00 96.00 351 TRP A N 1
ATOM 2688 C CA . TRP A 1 351 ? 11.461 -6.452 -25.483 1.00 96.00 351 TRP A CA 1
ATOM 2689 C C . TRP A 1 351 ? 10.538 -6.120 -24.301 1.00 96.00 351 TRP A C 1
ATOM 2691 O O . TRP A 1 351 ? 10.187 -7.011 -23.537 1.00 96.00 351 TRP A O 1
ATOM 2701 N N . HIS A 1 352 ? 10.085 -4.868 -24.221 1.00 95.69 352 HIS A N 1
ATOM 2702 C CA . HIS A 1 352 ? 9.211 -4.367 -23.158 1.00 95.69 352 HIS A CA 1
ATOM 2703 C C . HIS A 1 352 ? 7.866 -5.099 -23.110 1.00 95.69 352 HIS A C 1
ATOM 2705 O O . HIS A 1 352 ? 7.417 -5.515 -22.049 1.00 95.69 352 HIS A O 1
ATOM 2711 N N . GLU A 1 353 ? 7.247 -5.342 -24.267 1.00 96.69 353 GLU A N 1
ATOM 2712 C CA . GLU A 1 353 ? 5.977 -6.069 -24.350 1.00 96.69 353 GLU A CA 1
ATOM 2713 C C . GLU A 1 353 ? 6.134 -7.526 -23.896 1.00 96.69 353 GLU A C 1
ATOM 2715 O O . GLU A 1 353 ? 5.220 -8.116 -23.325 1.00 96.69 353 GLU A O 1
ATOM 2720 N N . GLN A 1 354 ? 7.291 -8.133 -24.172 1.00 97.81 354 GLN A N 1
ATOM 2721 C CA . GLN A 1 354 ? 7.591 -9.494 -23.737 1.00 97.81 354 GLN A CA 1
ATOM 2722 C C . GLN A 1 354 ? 7.941 -9.560 -22.244 1.00 97.81 354 GLN A C 1
ATOM 2724 O O . GLN A 1 354 ? 7.515 -10.502 -21.577 1.00 97.81 354 GLN A O 1
ATOM 2729 N N . ALA A 1 355 ? 8.658 -8.565 -21.713 1.00 97.50 355 ALA A N 1
ATOM 2730 C CA . ALA A 1 355 ? 8.951 -8.436 -20.287 1.00 97.50 355 ALA A CA 1
ATOM 2731 C C . ALA A 1 355 ? 7.662 -8.271 -19.467 1.00 97.50 355 ALA A C 1
ATOM 2733 O O . ALA A 1 355 ? 7.431 -9.053 -18.547 1.00 97.50 355 ALA A O 1
ATOM 2734 N N . GLN A 1 356 ? 6.746 -7.401 -19.907 1.00 97.31 356 GLN A N 1
ATOM 2735 C CA . GLN A 1 356 ? 5.422 -7.225 -19.295 1.00 97.31 356 GLN A CA 1
ATOM 2736 C C . GLN A 1 356 ? 4.607 -8.523 -19.232 1.00 97.31 356 GLN A C 1
ATOM 2738 O O . GLN A 1 356 ? 3.903 -8.782 -18.256 1.00 97.31 356 GLN A O 1
ATOM 2743 N N . ARG A 1 357 ? 4.707 -9.389 -20.251 1.00 98.12 357 ARG A N 1
ATOM 2744 C CA . ARG A 1 357 ? 4.061 -10.714 -20.218 1.00 98.12 357 ARG A CA 1
ATOM 2745 C C . ARG A 1 357 ? 4.681 -11.625 -19.157 1.00 98.12 357 ARG A C 1
ATOM 2747 O O . ARG A 1 357 ? 3.950 -12.370 -18.508 1.00 98.12 357 ARG A O 1
ATOM 2754 N N . ALA A 1 358 ? 5.999 -11.570 -18.967 1.00 98.38 358 ALA A N 1
ATOM 2755 C CA . ALA A 1 358 ? 6.681 -12.333 -17.924 1.00 98.38 358 ALA A CA 1
ATOM 2756 C C . ALA A 1 358 ? 6.353 -11.821 -16.515 1.00 98.38 358 ALA A C 1
ATOM 2758 O O . ALA A 1 358 ? 6.067 -12.622 -15.624 1.00 98.38 358 ALA A O 1
ATOM 2759 N N . GLU A 1 359 ? 6.309 -10.504 -16.327 1.00 98.44 359 GLU A N 1
ATOM 2760 C CA . GLU A 1 359 ? 5.878 -9.854 -15.086 1.00 98.44 359 GLU A CA 1
ATOM 2761 C C . GLU A 1 359 ? 4.438 -10.234 -14.727 1.00 98.44 359 GLU A C 1
ATOM 2763 O O . GLU A 1 359 ? 4.175 -10.698 -13.616 1.00 98.44 359 GLU A O 1
ATOM 2768 N N . ALA A 1 360 ? 3.515 -10.129 -15.690 1.00 98.31 360 ALA A N 1
ATOM 2769 C CA . ALA A 1 360 ? 2.123 -10.529 -15.514 1.00 98.31 360 ALA A CA 1
ATOM 2770 C C . ALA A 1 360 ? 1.996 -12.012 -15.140 1.00 98.31 360 ALA A C 1
ATOM 2772 O O . ALA A 1 360 ? 1.213 -12.356 -14.256 1.00 98.31 360 ALA A O 1
ATOM 2773 N N . TYR A 1 361 ? 2.803 -12.887 -15.747 1.00 98.69 361 TYR A N 1
ATOM 2774 C CA . TYR A 1 361 ? 2.832 -14.304 -15.394 1.00 98.69 361 TYR A CA 1
ATOM 2775 C C . TYR A 1 361 ? 3.320 -14.535 -13.953 1.00 98.69 361 TYR A C 1
ATOM 2777 O O . TYR A 1 361 ? 2.749 -15.360 -13.237 1.00 98.69 361 TYR A O 1
ATOM 2785 N N . LEU A 1 362 ? 4.327 -13.794 -13.472 1.00 98.69 362 LEU A N 1
ATOM 2786 C CA . LEU A 1 362 ? 4.752 -13.862 -12.067 1.00 98.69 362 LEU A CA 1
ATOM 2787 C C . LEU A 1 362 ? 3.642 -13.383 -11.116 1.00 98.69 362 LEU A C 1
ATOM 2789 O O . LEU A 1 362 ? 3.383 -14.026 -10.096 1.00 98.69 362 LEU A O 1
ATOM 2793 N N . ILE A 1 363 ? 2.956 -12.290 -11.460 1.00 98.19 363 ILE A N 1
ATOM 2794 C CA . ILE A 1 363 ? 1.816 -11.770 -10.690 1.00 98.19 363 ILE A CA 1
ATOM 2795 C C . ILE A 1 363 ? 0.659 -12.782 -10.689 1.00 98.19 363 ILE A C 1
ATOM 2797 O O . ILE A 1 363 ? 0.016 -12.991 -9.664 1.00 98.19 363 ILE A O 1
ATOM 2801 N N . GLU A 1 364 ? 0.385 -13.473 -11.790 1.00 97.88 364 GLU A N 1
ATOM 2802 C CA . GLU A 1 364 ? -0.667 -14.493 -11.830 1.00 97.88 364 GLU A CA 1
ATOM 2803 C C . GLU A 1 364 ? -0.295 -15.730 -10.998 1.00 97.88 364 GLU A C 1
ATOM 2805 O O . GLU A 1 364 ? -1.095 -16.236 -10.205 1.00 97.88 364 GLU A O 1
ATOM 2810 N N . THR A 1 365 ? 0.937 -16.216 -11.157 1.00 97.75 365 THR A N 1
ATOM 2811 C CA . THR A 1 365 ? 1.396 -17.461 -10.531 1.00 97.75 365 THR A CA 1
ATOM 2812 C C . THR A 1 365 ? 1.730 -17.325 -9.056 1.00 97.75 365 THR A C 1
ATOM 2814 O O . THR A 1 365 ? 1.633 -18.324 -8.340 1.00 97.75 365 THR A O 1
ATOM 2817 N N . GLN A 1 366 ? 2.088 -16.118 -8.604 1.00 98.00 366 GLN A N 1
ATOM 2818 C CA . GLN A 1 366 ? 2.493 -15.811 -7.229 1.00 98.00 366 GLN A CA 1
ATOM 2819 C C . GLN A 1 366 ? 3.676 -16.653 -6.733 1.00 98.00 366 GLN A C 1
ATOM 2821 O O . GLN A 1 366 ? 3.844 -16.829 -5.530 1.00 98.00 366 GLN A O 1
ATOM 2826 N N . ASP A 1 367 ? 4.476 -17.212 -7.641 1.00 97.31 367 ASP A N 1
ATOM 2827 C CA . ASP A 1 367 ? 5.604 -18.068 -7.295 1.00 97.31 367 ASP A CA 1
ATOM 2828 C C . ASP A 1 367 ? 6.674 -17.989 -8.394 1.00 97.31 367 ASP A C 1
ATOM 2830 O O . ASP A 1 367 ? 6.461 -18.505 -9.495 1.00 97.31 367 ASP A O 1
ATOM 2834 N N . PRO A 1 368 ? 7.854 -17.405 -8.115 1.00 97.25 368 PRO A N 1
ATOM 2835 C CA . PRO A 1 368 ? 8.913 -17.270 -9.112 1.00 97.25 368 PRO A CA 1
ATOM 2836 C C . PRO A 1 368 ? 9.577 -18.607 -9.487 1.00 97.25 368 PRO A C 1
ATOM 2838 O O . PRO A 1 368 ? 10.439 -18.652 -10.361 1.00 97.25 368 PRO A O 1
ATOM 2841 N N . THR A 1 369 ? 9.208 -19.716 -8.836 1.00 96.94 369 THR A N 1
ATOM 2842 C CA . THR A 1 369 ? 9.644 -21.070 -9.205 1.00 96.94 369 THR A CA 1
ATOM 2843 C C . THR A 1 369 ? 8.681 -21.776 -10.159 1.00 96.94 369 THR A C 1
ATOM 2845 O O . THR A 1 369 ? 9.041 -22.810 -10.722 1.00 96.94 369 THR A O 1
ATOM 2848 N N . LYS A 1 370 ? 7.480 -21.228 -10.386 1.00 97.38 370 LYS A N 1
ATOM 2849 C CA . LYS A 1 370 ? 6.432 -21.842 -11.211 1.00 97.38 370 LYS A CA 1
ATOM 2850 C C . LYS A 1 370 ? 6.597 -21.499 -12.696 1.00 97.38 370 LYS A C 1
ATOM 2852 O O . LYS A 1 370 ? 5.700 -20.949 -13.325 1.00 97.38 370 LYS A O 1
ATOM 2857 N N . ILE A 1 371 ? 7.750 -21.842 -13.253 1.00 97.94 371 ILE A N 1
ATOM 2858 C CA . ILE A 1 371 ? 8.092 -21.633 -14.662 1.00 97.94 371 ILE A CA 1
ATOM 2859 C C . ILE A 1 371 ? 8.937 -22.808 -15.163 1.00 97.94 371 ILE A C 1
ATOM 2861 O O . ILE A 1 371 ? 9.774 -23.343 -14.432 1.00 97.94 371 ILE A O 1
ATOM 2865 N N . SER A 1 372 ? 8.714 -23.222 -16.405 1.00 97.44 372 SER A N 1
ATOM 2866 C CA . SER A 1 372 ? 9.482 -24.247 -17.104 1.00 97.44 372 SER A CA 1
ATOM 2867 C C . SER A 1 372 ? 10.240 -23.652 -18.289 1.00 97.44 372 SER A C 1
ATOM 2869 O O . SER A 1 372 ? 9.776 -22.711 -18.938 1.00 97.44 372 SER A O 1
ATOM 2871 N N . TYR A 1 373 ? 11.423 -24.199 -18.574 1.00 97.75 373 TYR A N 1
ATOM 2872 C CA . TYR A 1 373 ? 12.262 -23.771 -19.691 1.00 97.75 373 TYR A CA 1
ATOM 2873 C C . TYR A 1 373 ? 12.402 -24.898 -20.712 1.00 97.75 373 TYR A C 1
ATOM 2875 O O . TYR A 1 373 ? 12.584 -26.059 -20.338 1.00 97.75 373 TYR A O 1
ATOM 2883 N N . LYS A 1 374 ? 12.314 -24.557 -22.000 1.00 96.06 374 LYS A N 1
ATOM 2884 C CA . LYS A 1 374 ? 12.421 -25.517 -23.114 1.00 96.06 374 LYS A CA 1
ATOM 2885 C C . LYS A 1 374 ? 13.848 -25.705 -23.628 1.00 96.06 374 LYS A C 1
ATOM 2887 O O . LYS A 1 374 ? 14.096 -26.614 -24.417 1.00 96.06 374 LYS A O 1
ATOM 2892 N N . ASP A 1 375 ? 14.770 -24.860 -23.184 1.00 95.94 375 ASP A N 1
ATOM 2893 C CA . ASP A 1 375 ? 16.192 -24.924 -23.494 1.00 95.94 375 ASP A CA 1
ATOM 2894 C C . ASP A 1 375 ? 17.036 -24.323 -22.362 1.00 95.94 375 ASP A C 1
ATOM 2896 O O . ASP A 1 375 ? 16.521 -23.685 -21.440 1.00 95.94 375 ASP A O 1
ATOM 2900 N N . ASP A 1 376 ? 18.349 -24.537 -22.449 1.00 94.06 376 ASP A N 1
ATOM 2901 C CA . ASP A 1 376 ? 19.329 -24.057 -21.469 1.00 94.06 376 ASP A CA 1
ATOM 2902 C C . ASP A 1 376 ? 19.531 -22.533 -21.525 1.00 94.06 376 ASP A C 1
ATOM 2904 O O . ASP A 1 376 ? 20.117 -21.948 -20.614 1.00 94.06 376 ASP A O 1
ATOM 2908 N N . GLU A 1 377 ? 19.054 -21.877 -22.587 1.00 90.81 377 GLU A N 1
ATOM 2909 C CA . GLU A 1 377 ? 19.120 -20.423 -22.720 1.00 90.81 377 GLU A CA 1
ATOM 2910 C C . GLU A 1 377 ? 17.996 -19.736 -21.928 1.00 90.81 377 GLU A C 1
ATOM 2912 O O . GLU A 1 377 ? 18.087 -18.544 -21.648 1.00 90.81 377 GLU A O 1
ATOM 2917 N N . GLY A 1 378 ? 16.964 -20.475 -21.505 1.00 95.12 378 GLY A N 1
ATOM 2918 C CA . GLY A 1 378 ? 15.898 -19.968 -20.644 1.00 95.12 378 GLY A CA 1
ATOM 2919 C C . GLY A 1 378 ? 14.668 -19.462 -21.388 1.00 95.12 378 GLY A C 1
ATOM 2920 O O . GLY A 1 378 ? 13.945 -18.611 -20.860 1.00 95.12 378 GLY A O 1
ATOM 2921 N N . HIS A 1 379 ? 14.415 -19.953 -22.601 1.00 95.81 379 HIS A N 1
ATOM 2922 C CA . HIS A 1 379 ? 13.127 -19.736 -23.254 1.00 95.81 379 HIS A CA 1
ATOM 2923 C C . HIS A 1 379 ? 12.041 -20.602 -22.612 1.00 95.81 379 HIS A C 1
ATOM 2925 O O . HIS A 1 379 ? 12.311 -21.689 -22.102 1.00 95.81 379 HIS A O 1
ATOM 2931 N N . THR A 1 380 ? 10.790 -20.157 -22.692 1.00 97.44 380 THR A N 1
ATOM 2932 C CA . THR A 1 380 ? 9.631 -20.862 -22.129 1.00 97.44 380 THR A CA 1
ATOM 2933 C C . THR A 1 380 ? 8.485 -20.936 -23.136 1.00 97.44 380 THR A C 1
ATOM 2935 O O . THR A 1 380 ? 8.401 -20.103 -24.038 1.00 97.44 380 THR A O 1
ATOM 2938 N N . ASP A 1 381 ? 7.618 -21.937 -22.982 1.00 96.88 381 ASP A N 1
ATOM 2939 C CA . ASP A 1 381 ? 6.308 -22.007 -23.646 1.00 96.88 381 ASP A CA 1
ATOM 2940 C C . ASP A 1 381 ? 5.150 -21.728 -22.664 1.00 96.88 381 ASP A C 1
ATOM 2942 O O . ASP A 1 381 ? 3.995 -21.672 -23.084 1.00 96.88 381 ASP A O 1
ATOM 2946 N N . ASP A 1 382 ? 5.440 -21.510 -21.373 1.00 97.75 382 ASP A N 1
ATOM 2947 C CA . ASP A 1 382 ? 4.424 -21.219 -20.350 1.00 97.75 382 ASP A CA 1
ATOM 2948 C C . ASP A 1 382 ? 3.809 -19.822 -20.525 1.00 97.75 382 ASP A C 1
ATOM 2950 O O . ASP A 1 382 ? 2.698 -19.562 -20.062 1.00 97.75 382 ASP A O 1
ATOM 2954 N N . ILE A 1 383 ? 4.517 -18.922 -21.219 1.00 97.44 383 ILE A N 1
ATOM 2955 C CA . ILE A 1 383 ? 4.100 -17.540 -21.456 1.00 97.44 383 ILE A CA 1
ATOM 2956 C C . ILE A 1 383 ? 3.890 -17.330 -22.956 1.00 97.44 383 ILE A C 1
ATOM 2958 O O . ILE A 1 383 ? 4.835 -17.243 -23.744 1.00 97.44 383 ILE A O 1
ATOM 2962 N N . ALA A 1 384 ? 2.627 -17.229 -23.366 1.00 94.88 384 ALA A N 1
ATOM 2963 C CA . ALA A 1 384 ? 2.272 -17.047 -24.767 1.00 94.88 384 ALA A CA 1
ATOM 2964 C C . ALA A 1 384 ? 2.854 -15.741 -25.344 1.00 94.88 384 ALA A C 1
ATOM 2966 O O . ALA A 1 384 ? 2.716 -14.666 -24.762 1.00 94.88 384 ALA A O 1
ATOM 2967 N N . GLY A 1 385 ? 3.466 -15.825 -26.529 1.00 92.38 385 GLY A N 1
ATOM 2968 C CA . GLY A 1 385 ? 4.005 -14.656 -27.236 1.00 92.38 385 GLY A CA 1
ATOM 2969 C C . GLY A 1 385 ? 5.312 -14.101 -26.659 1.00 92.38 385 GLY A C 1
ATOM 2970 O O . GLY A 1 385 ? 5.668 -12.962 -26.968 1.00 92.38 385 GLY A O 1
ATOM 2971 N N . VAL A 1 386 ? 6.015 -14.874 -25.827 1.00 95.81 386 VAL A N 1
ATOM 2972 C CA . VAL A 1 386 ? 7.356 -14.546 -25.331 1.00 95.81 386 VAL A CA 1
ATOM 2973 C C . VAL A 1 386 ? 8.393 -15.420 -26.033 1.00 95.81 386 VAL A C 1
ATOM 2975 O O . VAL A 1 386 ? 8.304 -16.644 -26.041 1.00 95.81 386 VAL A O 1
ATOM 2978 N N . SER A 1 387 ? 9.380 -14.773 -26.647 1.00 94.25 387 SER A N 1
ATOM 2979 C CA . SER A 1 387 ? 10.505 -15.398 -27.344 1.00 94.25 387 SER A CA 1
ATOM 2980 C C . SER A 1 387 ? 11.869 -14.974 -26.797 1.00 94.25 387 SER A C 1
ATOM 2982 O O . SER A 1 387 ? 12.878 -15.430 -27.317 1.00 94.25 387 SER A O 1
ATOM 2984 N N . ILE A 1 388 ? 11.926 -14.071 -25.816 1.00 94.44 388 ILE A N 1
ATOM 2985 C CA . ILE A 1 388 ? 13.159 -13.721 -25.097 1.00 94.44 388 ILE A CA 1
ATOM 2986 C C . ILE A 1 388 ? 13.459 -14.743 -23.992 1.00 94.44 388 ILE A C 1
ATOM 2988 O O . ILE A 1 388 ? 12.567 -15.454 -23.526 1.00 94.44 388 ILE A O 1
ATOM 2992 N N . HIS A 1 389 ? 14.717 -14.804 -23.558 1.00 93.69 389 HIS A N 1
ATOM 2993 C CA . HIS A 1 389 ? 15.126 -15.593 -22.395 1.00 93.69 389 HIS A CA 1
ATOM 2994 C C . HIS A 1 389 ? 14.559 -14.962 -21.121 1.00 93.69 389 HIS A C 1
ATOM 2996 O O . HIS A 1 389 ? 14.948 -13.851 -20.775 1.00 93.69 389 HIS A O 1
ATOM 3002 N N . VAL A 1 390 ? 13.657 -15.650 -20.419 1.00 97.00 390 VAL A N 1
ATOM 3003 C CA . VAL A 1 390 ? 13.035 -15.128 -19.183 1.00 97.00 390 VAL A CA 1
ATOM 3004 C C . VAL A 1 390 ? 13.649 -15.708 -17.915 1.00 97.00 390 VAL A C 1
ATOM 3006 O O . VAL A 1 390 ? 13.317 -15.267 -16.818 1.00 97.00 390 VAL A O 1
ATOM 3009 N N . SER A 1 391 ? 14.558 -16.679 -18.039 1.00 96.56 391 SER A N 1
ATOM 3010 C CA . SER A 1 391 ? 15.213 -17.301 -16.885 1.00 96.56 391 SER A CA 1
ATOM 3011 C C . SER A 1 391 ? 15.896 -16.282 -15.977 1.00 96.56 391 SER A C 1
ATOM 3013 O O . SER A 1 391 ? 15.778 -16.381 -14.758 1.00 96.56 391 SER A O 1
ATOM 3015 N N . GLU A 1 392 ? 16.530 -15.258 -16.555 1.00 95.94 392 GLU A N 1
ATOM 3016 C CA . GLU A 1 392 ? 17.180 -14.197 -15.786 1.00 95.94 392 GLU A CA 1
ATOM 3017 C C . GLU A 1 392 ? 16.199 -13.424 -14.893 1.00 95.94 392 GLU A C 1
ATOM 3019 O O . GLU A 1 392 ? 16.522 -13.150 -13.739 1.00 95.94 392 GLU A O 1
ATOM 3024 N N . PHE A 1 393 ? 14.983 -13.149 -15.374 1.00 98.00 393 PHE A N 1
ATOM 3025 C CA . PHE A 1 393 ? 13.943 -12.494 -14.581 1.00 98.00 393 PHE A CA 1
ATOM 3026 C C . PHE A 1 393 ? 13.491 -13.354 -13.403 1.00 98.00 393 PHE A C 1
ATOM 3028 O O . PHE A 1 393 ? 13.454 -12.879 -12.270 1.00 98.00 393 PHE A O 1
ATOM 3035 N N . PHE A 1 394 ? 13.172 -14.627 -13.644 1.00 98.38 394 PHE A N 1
ATOM 3036 C CA . PHE A 1 394 ? 12.668 -15.502 -12.585 1.00 98.38 394 PHE A CA 1
ATOM 3037 C C . PHE A 1 394 ? 13.740 -15.839 -11.541 1.00 98.38 394 PHE A C 1
ATOM 3039 O O . PHE A 1 394 ? 13.407 -15.987 -10.367 1.00 98.38 394 PHE A O 1
ATOM 3046 N N . GLU A 1 395 ? 15.022 -15.910 -11.913 1.00 97.69 395 GLU A N 1
ATOM 3047 C CA . GLU A 1 395 ? 16.109 -16.029 -10.931 1.00 97.69 395 GLU A CA 1
ATOM 3048 C C . GLU A 1 395 ? 16.254 -14.762 -10.075 1.00 97.69 395 GLU A C 1
ATOM 3050 O O . GLU A 1 395 ? 16.346 -14.863 -8.850 1.00 97.69 395 GLU A O 1
ATOM 3055 N N . LEU A 1 396 ? 16.178 -13.568 -10.677 1.00 98.25 396 LEU A N 1
ATOM 3056 C CA . LEU A 1 396 ? 16.160 -12.309 -9.924 1.00 98.25 396 LEU A CA 1
ATOM 3057 C C . LEU A 1 396 ? 14.924 -12.213 -9.017 1.00 98.25 396 LEU A C 1
ATOM 3059 O O . LEU A 1 396 ? 15.039 -11.814 -7.863 1.00 98.25 396 LEU A O 1
ATOM 3063 N N . ALA A 1 397 ? 13.752 -12.647 -9.481 1.00 98.44 397 ALA A N 1
ATOM 3064 C CA . ALA A 1 397 ? 12.533 -12.663 -8.679 1.00 98.44 397 ALA A CA 1
ATOM 3065 C C . ALA A 1 397 ? 12.637 -13.603 -7.464 1.00 98.44 397 ALA A C 1
ATOM 3067 O O . ALA A 1 397 ? 12.197 -13.247 -6.367 1.00 98.44 397 ALA A O 1
ATOM 3068 N N . LYS A 1 398 ? 13.255 -14.785 -7.625 1.00 98.12 398 LYS A N 1
ATOM 3069 C CA . LYS A 1 398 ? 13.571 -15.687 -6.501 1.00 98.12 398 LYS A CA 1
ATOM 3070 C C . LYS A 1 398 ? 14.514 -15.021 -5.506 1.00 98.12 398 LYS A C 1
ATOM 3072 O O . LYS A 1 398 ? 14.286 -15.123 -4.302 1.00 98.12 398 LYS A O 1
ATOM 3077 N N . GLU A 1 399 ? 15.561 -14.354 -5.993 1.00 97.94 399 GLU A N 1
ATOM 3078 C CA . GLU A 1 399 ? 16.518 -13.655 -5.136 1.00 97.94 399 GLU A CA 1
ATOM 3079 C C . GLU A 1 399 ? 15.863 -12.493 -4.379 1.00 97.94 399 GLU A C 1
ATOM 3081 O O . GLU A 1 399 ? 16.068 -12.371 -3.171 1.00 97.94 399 GLU A O 1
ATOM 3086 N N . ALA A 1 400 ? 15.044 -11.685 -5.053 1.00 97.62 400 ALA A N 1
ATOM 3087 C CA . ALA A 1 400 ? 14.341 -10.555 -4.456 1.00 97.62 400 ALA A CA 1
ATOM 3088 C C . ALA A 1 400 ? 13.396 -11.021 -3.336 1.00 97.62 400 ALA A C 1
ATOM 3090 O O . ALA A 1 400 ? 13.396 -10.460 -2.243 1.00 97.62 400 ALA A O 1
ATOM 3091 N N . LEU A 1 401 ? 12.633 -12.093 -3.572 1.00 97.56 401 LEU A N 1
ATOM 3092 C CA . LEU A 1 401 ? 11.625 -12.607 -2.637 1.00 97.56 401 LEU A CA 1
ATOM 3093 C C . LEU A 1 401 ? 12.173 -13.554 -1.557 1.00 97.56 401 LEU A C 1
ATOM 3095 O O . LEU A 1 401 ? 11.386 -14.095 -0.777 1.00 97.56 401 LEU A O 1
ATOM 3099 N N . LYS A 1 402 ? 13.492 -13.773 -1.473 1.00 95.25 402 LYS A N 1
ATOM 3100 C CA . LYS A 1 402 ? 14.086 -14.717 -0.504 1.00 95.25 402 LYS A CA 1
ATOM 3101 C C . LYS A 1 402 ? 13.741 -14.383 0.955 1.00 95.25 402 LYS A C 1
ATOM 3103 O O . LYS A 1 402 ? 13.564 -15.294 1.755 1.00 95.25 402 LYS A O 1
ATOM 3108 N N . ASP A 1 403 ? 13.593 -13.092 1.260 1.00 89.12 403 ASP A N 1
ATOM 3109 C CA . ASP A 1 403 ? 13.295 -12.558 2.597 1.00 89.12 403 ASP A CA 1
ATOM 3110 C C . ASP A 1 403 ? 11.810 -12.161 2.752 1.00 89.12 403 ASP A C 1
ATOM 3112 O O . ASP A 1 403 ? 11.424 -11.472 3.700 1.00 89.12 403 ASP A O 1
ATOM 3116 N N . ALA A 1 404 ? 10.966 -12.561 1.793 1.00 90.56 404 ALA A N 1
ATOM 3117 C CA . ALA A 1 404 ? 9.540 -12.248 1.767 1.00 90.56 404 ALA A CA 1
ATOM 3118 C C . ALA A 1 404 ? 8.655 -13.327 2.411 1.00 90.56 404 ALA A C 1
ATOM 3120 O O . ALA A 1 404 ? 7.439 -13.158 2.423 1.00 90.56 404 ALA A O 1
ATOM 3121 N N . LYS A 1 405 ? 9.212 -14.436 2.910 1.00 80.44 405 LYS A N 1
ATOM 3122 C CA . LYS A 1 405 ? 8.460 -15.550 3.514 1.00 80.44 405 LYS A CA 1
ATOM 3123 C C . LYS A 1 405 ? 8.778 -15.744 4.988 1.00 80.44 405 LYS A C 1
ATOM 3125 O O . LYS A 1 405 ? 9.932 -15.468 5.383 1.00 80.44 405 LYS A O 1
#

Solvent-accessible surface area (backbone atoms only — not comparable to full-atom values): 22597 Å² total; per-residue (Å²): 134,85,83,84,91,79,88,86,82,89,77,92,78,90,80,90,76,93,77,92,77,80,83,76,77,70,73,80,36,91,43,72,63,38,29,24,59,28,60,59,94,61,65,44,99,87,35,41,31,48,36,35,43,35,35,25,55,81,20,37,56,77,44,57,47,72,41,32,42,34,45,72,19,28,52,39,46,43,60,31,23,75,71,63,73,42,56,37,32,87,76,63,72,38,81,49,46,53,42,69,33,41,54,52,54,30,50,50,43,50,72,63,72,40,67,79,78,68,64,60,79,48,96,80,24,31,42,77,85,49,87,83,41,70,62,66,47,48,66,57,36,54,32,48,49,51,10,65,73,72,40,64,72,57,67,46,89,46,72,60,39,16,27,56,29,64,56,98,58,69,57,95,53,34,27,48,35,20,23,26,18,26,54,69,15,32,55,75,23,47,25,67,42,28,44,39,79,87,45,84,71,37,50,41,58,30,22,73,73,58,74,43,56,36,33,88,76,63,72,38,82,50,44,54,41,67,37,41,54,50,52,32,52,47,40,53,71,64,68,38,56,81,78,70,62,62,80,47,95,78,20,34,40,80,86,47,88,83,42,69,61,61,50,45,68,50,32,54,24,45,43,50,6,61,72,70,40,59,52,61,85,43,86,36,51,64,47,82,29,57,26,64,53,91,59,72,56,96,59,23,28,42,34,21,44,34,36,26,45,37,15,25,54,76,46,54,45,66,40,21,47,40,70,53,86,91,49,63,35,46,42,60,32,26,72,72,49,74,65,22,36,36,87,76,62,75,42,98,51,40,61,41,65,36,41,52,51,53,28,50,48,40,48,73,64,65,40,58,76,79,71,64,60,82,48,96,77,21,33,40,78,86,48,85,86,40,84,61,61,49,45,69,52,34,52,24,41,44,61,22,48,65,82,27,109

Secondary structure (DSSP, 8-state):
--------------------S--------SS-SEEEEEE-SS--TTSEEEEEEEEEETTEEEEEEEEEEETT-SS-HHHHHHTT-S-HHHHH--SS-HHHHHHHHHHHHHHH--TT----SSTT---SSSTT--S--HHHHHHHHHHHHH------SSPSEEEEEE-SS-BTTEEEEEEEEEETTEEEEEEEEEEETT-SS-HHHHHHTTSS-HHHHH--SS-HHHHHHHHHHHHHHHS-TT----SSTT---SSSTT--S--HHHHHHHHHHHHH-PPPP-SSPPEEEEEE-SS-BTTEEEEEEEEEETTEEEEEEEEEEESSTTSPPHHHHHHTTSS-HHHHH--SS-HHHHHHHHHHHHHHH--TT----SSTT---SSSTT--S--HHHHHHHHHHGGG--

Foldseek 3Di:
DDDDDDDDDDDDDDDDDDDDDDPPPLPQAPADFAKFKFWDPDQDPVQKIKMKIFGADSNATPWIDIWMAGQQAFFIQLLCQVLVNQPCCVPPVALHTPNVQRVQLGVVCRVVSALVPFDAPDPQQHGPPGPRHDDRCNSVSVNVVVRRVVGHPAAADADFAKWKDWDPDDDPQKIWMWIFGADSRATPHIDIWIAGNVGDDIQLVCQVVCVQPCVVPVVAQHTPNVLRVQLGVVCNVVSALVPFDAPDPQQDGPVGPRHDHRCNNVSVGVVVRRVVGHDDAANWAFDWFKFWAPDDDPQWIWMWIFGAGNHAGPWIDIWTDGPDPPDDIQLVCQVVCVVPCVNPVVAPHTPNVLRVQLGVVCRVVRALVPFDAPDPQQHGPVGPRHDHRCPVVSVNVCVRRVVTD

Radius of gyration: 28.26 Å; Cα contacts (8 Å, |Δi|>4): 794; chains: 1; bounding box: 88×81×73 Å

Nearest PDB structures (foldseek):
  2kzx-assembly1_A  TM=7.736E-01  e=7.964E-12  Acetivibrio thermocellus ATCC 27405
  3o6u-assembly2_B  TM=8.198E-01  e=1.137E-05  Clostridium perfringens
  3vf6-assembly1_A  TM=1.886E-01  e=8.192E-01  Homo sapiens

Mean predicted aligned error: 6.98 Å